Protein 1H7S (pdb70)

B-factor: mean 35.96, std 12.56, range [17.25, 73.21]

Radius of gyration: 27.92 Å; Cα contacts (8 Å, |Δi|>4): 1341; chains: 2; bounding box: 62×60×87 Å

Nearest PDB structures (foldseek):
  1h7s-assembly1_A  TM=1.002E+00  e=4.633E-71  Homo sapiens
  7rci-assembly1_A  TM=9.832E-01  e=1.506E-62  Homo sapiens
  7rcb-assembly1_A  TM=9.818E-01  e=8.546E-61  Homo sapiens
  1h7u-assembly1_A  TM=9.819E-01  e=1.021E-60  Homo sapiens
  1ea6-assembly1_A  TM=9.785E-01  e=6.527E-59  Homo sapiens

InterPro domains:
  IPR002099 DNA mismatch repair protein MutL/Mlh/PMS [TIGR00585] (15-446)
  IPR013507 DNA mismatch repair protein, S5 domain 2-like [PF01119] (265-359)
  IPR013507 DNA mismatch repair protein, S5 domain 2-like [SM01340] (227-364)
  IPR014721 Small ribosomal subunit protein uS5 domain 2-type fold, subgroup [G3DSA:3.30.230.10] (232-364)
  IPR014762 DNA mismatch repair, conserved site [PS00058] (105-111)
  IPR014790 MutL, C-terminal, dimerisation [PF08676] (679-822)
  IPR014790 MutL, C-terminal, dimerisation [SM00853] (678-822)
  IPR020568 Ribosomal protein uS5 domain 2-type superfamily [SSF54211] (209-364)
  IPR036890 Histidine kinase/HSP90-like ATPase superfamily [G3DSA:3.30.565.10] (11-231)
  IPR036890 Histidine kinase/HSP90-like ATPase superfamily [SSF55874] (29-229)
  IPR037198 MutL, C-terminal domain superfamily [SSF118116] (676-853)
  IPR038973 DNA mismatch repair protein MutL/Mlh/Pms-like [PTHR10073] (14-857)
  IPR042120 MutL, C-terminal domain, dimerisation subdomain [G3DSA:3.30.1540.20] (681-853)
  IPR042121 MutL, C-terminal domain, regulatory subdomain [G3DSA:3.30.1370.100] (718-817)

Secondary structure (DSSP, 8-state):
-EEE--HHHHHHHHHHHHHHTT-SEEEEEEEGGGTSEEEEEE-S----GGGSGGGG---TT-SEEESSSSSHHHHHHHHSEEEEEEE-TT-SS-EE---TTS--S--EE----SEEEEEEESTTTTSHHHHHHHHHTHHHHHH--HHHHHHHHH-TT-EEEEEEE-TTS-EEEEEE----SSHHHHHHHHH-HHHHHTEEE----PPPHHHHHHHT--TTTTTS---EEEEEEE--STTTSBSSSTTEEEEETTEEE--HHHHHHHHHHH---TT-B--EEEEEE--GGGEEE--EEETTHHHHHHHHHHHHH----/--HHHHHHHHHHHHHHTT-SEEEEEEEGGGTSEEEEEE-S----GGGTTGGG--HHHHHHHHHSEEEEEEE-TT-SSEEE---TTS-----EEE---SEEEEEEESTTTTSHHHHHHHHHTHHHHHH--HHHHHHHHH-TT-EEEEEEE-TTS-EEEEEE----S-HHHHHHHHH-TTGGGGEEE----PPPHHHHHHTT--TTGGGG---EEEEEEE--STT-SBSSSTTEEEEETTEEE--HHHHHHHHHHH---TT-BPPEEEEEE--GGGB---BSSHHHHHHHHHHHHH----

Solvent-accessible surface area: 28545 Å² total

Structure (mmCIF, N/CA/C/O backbone):
data_1H7S
#
_entry.id   1H7S
#
_cell.length_a   74.157
_cell.length_b   74.851
_cell.length_c   135.340
_cell.angle_alpha   90.00
_cell.angle_beta   90.00
_cell.angle_gamma   90.00
#
_symmetry.space_group_name_H-M   'P 21 21 21'
#
loop_
_entity.id
_entity.type
_entity.pdbx_description
1 polymer 'PMS1 PROTEIN HOMOLOG 2'
2 water water
#
loop_
_atom_site.group_PDB
_atom_site.id
_atom_site.type_symbol
_atom_site.label_atom_id
_atom_site.label_alt_id
_atom_site.label_comp_id
_atom_site.label_asym_id
_atom_site.label_entity_id
_atom_site.label_seq_id
_atom_site.pdbx_PDB_ins_code
_atom_site.Cartn_x
_atom_site.Cartn_y
_atom_site.Cartn_z
_atom_site.occupancy
_atom_site.B_iso_or_equiv
_atom_site.auth_seq_id
_atom_site.auth_comp_id
_atom_site.auth_asym_id
_atom_site.auth_atom_id
_atom_site.pdbx_PDB_model_num
ATOM 1 N N . GLY A 1 29 ? 33.644 63.465 47.148 1.00 52.52 29 GLY A N 1
ATOM 2 C CA . GLY A 1 29 ? 34.761 63.758 48.091 1.00 51.43 29 GLY A CA 1
ATOM 3 C C . GLY A 1 29 ? 34.979 65.235 48.377 1.00 50.90 29 GLY A C 1
ATOM 4 O O . GLY A 1 29 ? 34.041 65.974 48.673 1.00 51.30 29 GLY A O 1
ATOM 5 N N . GLN A 1 30 ? 36.237 65.656 48.280 1.00 49.64 30 GLN A N 1
ATOM 6 C CA . GLN A 1 30 ? 36.662 67.030 48.534 1.00 48.04 30 GLN A CA 1
ATOM 7 C C . GLN A 1 30 ? 36.285 67.998 47.398 1.00 46.16 30 GLN A C 1
ATOM 8 O O . GLN A 1 30 ? 36.823 67.903 46.296 1.00 45.57 30 GLN A O 1
ATOM 14 N N . VAL A 1 31 ? 35.378 68.937 47.671 1.00 43.21 31 VAL A N 1
ATOM 15 C CA . VAL A 1 31 ? 34.937 69.892 46.648 1.00 40.76 31 VAL A CA 1
ATOM 16 C C . VAL A 1 31 ? 35.997 70.905 46.201 1.00 39.36 31 VAL A C 1
ATOM 17 O O . VAL A 1 31 ? 36.622 71.578 47.021 1.00 37.65 31 VAL A O 1
ATOM 21 N N . VAL A 1 32 ? 36.185 71.002 44.887 1.00 38.50 32 VAL A N 1
ATOM 22 C CA . VAL A 1 32 ? 37.143 71.936 44.301 1.00 37.31 32 VAL A CA 1
ATOM 23 C C . VAL A 1 32 ? 36.521 72.628 43.087 1.00 36.49 32 VAL A C 1
ATOM 24 O O . VAL A 1 32 ? 35.457 72.231 42.610 1.00 35.78 32 VAL A O 1
ATOM 28 N N . LEU A 1 33 ? 37.195 73.665 42.599 1.00 35.87 33 LEU A N 1
ATOM 29 C CA . LEU A 1 33 ? 36.731 74.420 41.440 1.00 36.09 33 LEU A CA 1
ATOM 30 C C . LEU A 1 33 ? 37.899 74.658 40.497 1.00 35.58 33 LEU A C 1
ATOM 31 O O . LEU A 1 33 ? 38.150 75.788 40.090 1.00 37.48 33 LEU A O 1
ATOM 36 N N . SER A 1 34 ? 38.614 73.595 40.149 1.00 34.26 34 SER A N 1
ATOM 37 C CA . SER A 1 34 ? 39.761 73.723 39.256 1.00 32.36 34 SER A CA 1
ATOM 38 C C . SER A 1 34 ? 39.424 73.307 37.840 1.00 30.81 34 SER A C 1
ATOM 39 O O . SER A 1 34 ? 38.483 72.545 37.611 1.00 31.54 34 SER A O 1
ATOM 42 N N . LEU A 1 35 ? 40.191 73.824 36.888 1.00 28.72 35 LEU A N 1
ATOM 43 C CA . LEU A 1 35 ? 40.007 73.482 35.488 1.00 27.32 35 LEU A CA 1
ATOM 44 C C . LEU A 1 35 ? 40.320 71.995 35.321 1.00 26.06 35 LEU A C 1
ATOM 45 O O . LEU A 1 35 ? 39.600 71.271 34.634 1.00 24.86 35 LEU A O 1
ATOM 50 N N . SER A 1 36 ? 41.393 71.552 35.971 1.00 26.33 36 SER A N 1
ATOM 51 C CA . SER A 1 36 ? 41.837 70.161 35.890 1.00 26.90 36 SER A CA 1
ATOM 52 C C . SER A 1 36 ? 40.788 69.140 36.324 1.00 26.20 36 SER A C 1
ATOM 53 O O . SER A 1 36 ? 40.563 68.151 35.631 1.00 24.04 36 SER A O 1
ATOM 56 N N . THR A 1 37 ? 40.156 69.370 37.471 1.00 26.04 37 THR A N 1
ATOM 57 C CA . THR A 1 37 ? 39.141 68.436 37.948 1.00 26.99 37 THR A CA 1
ATOM 58 C C . THR A 1 37 ? 37.932 68.436 37.015 1.00 26.41 37 THR A C 1
ATOM 59 O O . THR A 1 37 ? 37.293 67.403 36.817 1.00 26.27 37 THR A O 1
ATOM 63 N N . ALA A 1 38 ? 37.624 69.591 36.430 1.00 25.20 38 ALA A N 1
ATOM 64 C CA . ALA A 1 38 ? 36.497 69.683 35.501 1.00 25.33 38 ALA A CA 1
ATOM 65 C C . ALA A 1 38 ? 36.758 68.817 34.259 1.00 24.99 38 ALA A C 1
ATOM 66 O O . ALA A 1 38 ? 35.898 68.044 33.830 1.00 23.99 38 ALA A O 1
ATOM 68 N N . VAL A 1 39 ? 37.947 68.961 33.684 1.00 23.43 39 VAL A N 1
ATOM 69 C CA . VAL A 1 39 ? 38.329 68.194 32.502 1.00 22.00 39 VAL A CA 1
ATOM 70 C C . VAL A 1 39 ? 38.479 66.717 32.863 1.00 22.06 39 VAL A C 1
ATOM 71 O O . VAL A 1 39 ? 38.078 65.840 32.099 1.00 21.93 39 VAL A O 1
ATOM 75 N N . LYS A 1 40 ? 39.059 66.451 34.029 1.00 23.04 40 LYS A N 1
ATOM 76 C CA . LYS A 1 40 ? 39.255 65.087 34.497 1.00 24.17 40 LYS A CA 1
ATOM 77 C C . LYS A 1 40 ? 37.929 64.332 34.557 1.00 24.24 40 LYS A C 1
ATOM 78 O O . LYS A 1 40 ? 37.835 63.190 34.111 1.00 22.30 40 LYS A O 1
ATOM 84 N N . GLU A 1 41 ? 36.899 64.966 35.109 1.00 24.09 41 GLU A N 1
ATOM 85 C CA . GLU A 1 41 ? 35.607 64.302 35.212 1.00 23.98 41 GLU A CA 1
ATOM 86 C C . GLU A 1 41 ? 34.941 64.069 33.853 1.00 23.18 41 GLU A C 1
ATOM 87 O O . GLU A 1 41 ? 34.266 63.056 33.662 1.00 23.14 41 GLU A O 1
ATOM 93 N N . LEU A 1 42 ? 35.145 64.982 32.906 1.00 21.19 42 LEU A N 1
ATOM 94 C CA . LEU A 1 42 ? 34.575 64.811 31.574 1.00 20.52 42 LEU A CA 1
ATOM 95 C C . LEU A 1 42 ? 35.294 63.663 30.874 1.00 20.49 42 LEU A C 1
ATOM 96 O O . LEU A 1 42 ? 34.672 62.870 30.160 1.00 19.85 42 LEU A O 1
ATOM 101 N N . VAL A 1 43 ? 36.608 63.578 31.075 1.00 20.79 43 VAL A N 1
ATOM 102 C CA . VAL A 1 43 ? 37.380 62.500 30.472 1.00 21.00 43 VAL A CA 1
ATOM 103 C C . VAL A 1 43 ? 36.953 61.168 31.100 1.00 21.11 43 VAL A C 1
ATOM 104 O O . VAL A 1 43 ? 36.808 60.164 30.402 1.00 20.87 43 VAL A O 1
ATOM 108 N N . GLU A 1 44 ? 36.745 61.158 32.415 1.00 19.75 44 GLU A N 1
ATOM 109 C CA . GLU A 1 44 ? 36.319 59.933 33.085 1.00 21.69 44 GLU A CA 1
ATOM 110 C C . GLU A 1 44 ? 34.926 59.498 32.626 1.00 20.56 44 GLU A C 1
ATOM 111 O O . GLU A 1 44 ? 34.642 58.302 32.539 1.00 20.10 44 GLU A O 1
ATOM 117 N N . ASN A 1 45 ? 34.063 60.464 32.326 1.00 20.41 45 ASN A N 1
ATOM 118 C CA . ASN A 1 45 ? 32.726 60.134 31.851 1.00 22.01 45 ASN A CA 1
ATOM 119 C C . ASN A 1 45 ? 32.842 59.462 30.483 1.00 20.80 45 ASN A C 1
ATOM 120 O O . ASN A 1 45 ? 32.109 58.520 30.178 1.00 20.75 45 ASN A O 1
ATOM 125 N N . SER A 1 46 ? 33.765 59.950 29.662 1.00 19.62 46 SER A N 1
ATOM 126 C CA . SER A 1 46 ? 33.965 59.381 28.336 1.00 19.57 46 SER A CA 1
ATOM 127 C C . SER A 1 46 ? 34.532 57.974 28.457 1.00 19.16 46 SER A C 1
ATOM 128 O O . SER A 1 46 ? 34.102 57.064 27.745 1.00 20.59 46 SER A O 1
ATOM 131 N N . LEU A 1 47 ? 35.503 57.798 29.348 1.00 18.74 47 LEU A N 1
ATOM 132 C CA . LEU A 1 47 ? 36.097 56.485 29.560 1.00 20.18 47 LEU A CA 1
ATOM 133 C C . LEU A 1 47 ? 35.020 55.513 30.049 1.00 20.78 47 LEU A C 1
ATOM 134 O O . LEU A 1 47 ? 34.921 54.389 29.546 1.00 20.47 47 LEU A O 1
ATOM 139 N N . ASP A 1 48 ? 34.205 55.948 31.013 1.00 20.92 48 ASP A N 1
ATOM 140 C CA . ASP A 1 48 ? 33.145 55.087 31.531 1.00 21.99 48 ASP A CA 1
ATOM 141 C C . ASP A 1 48 ? 32.104 54.750 30.472 1.00 22.00 48 ASP A C 1
ATOM 142 O O . ASP A 1 48 ? 31.412 53.735 30.576 1.00 21.14 48 ASP A O 1
ATOM 147 N N . ALA A 1 49 ? 31.994 55.596 29.451 1.00 20.29 49 ALA A N 1
ATOM 148 C CA . ALA A 1 49 ? 31.041 55.359 28.376 1.00 19.99 49 ALA A CA 1
ATOM 149 C C . ALA A 1 49 ? 31.610 54.352 27.369 1.00 20.16 49 ALA A C 1
ATOM 150 O O . ALA A 1 49 ? 30.960 54.004 26.384 1.00 18.69 49 ALA A O 1
ATOM 152 N N . GLY A 1 50 ? 32.829 53.887 27.629 1.00 21.26 50 GLY A N 1
ATOM 153 C CA . GLY A 1 50 ? 33.449 52.902 26.755 1.00 20.71 50 GLY A CA 1
ATOM 154 C C . GLY A 1 50 ? 33.986 53.476 25.455 1.00 20.99 50 GLY A C 1
ATOM 155 O O . GLY A 1 50 ? 34.030 52.808 24.426 1.00 18.42 50 GLY A O 1
ATOM 156 N N . ALA A 1 51 ? 34.404 54.736 25.504 1.00 20.46 51 ALA A N 1
ATOM 157 C CA . ALA A 1 51 ? 34.940 55.387 24.312 1.00 20.24 51 ALA A CA 1
ATOM 158 C C . ALA A 1 51 ? 36.315 54.903 23.907 1.00 20.05 51 ALA A C 1
ATOM 159 O O . ALA A 1 51 ? 37.172 54.665 24.758 1.00 22.04 51 ALA A O 1
ATOM 161 N N . THR A 1 52 ? 36.520 54.762 22.596 1.00 20.53 52 THR A N 1
ATOM 162 C CA . THR A 1 52 ? 37.831 54.357 22.082 1.00 20.81 52 THR A CA 1
ATOM 163 C C . THR A 1 52 ? 38.510 55.625 21.496 1.00 20.49 52 THR A C 1
ATOM 164 O O . THR A 1 52 ? 39.711 55.622 21.187 1.00 17.62 52 THR A O 1
ATOM 168 N N . ASN A 1 53 ? 37.757 56.729 21.361 1.00 19.99 53 ASN A N 1
ATOM 169 C CA . ASN A 1 53 ? 38.292 58.025 20.882 1.00 21.00 53 ASN A CA 1
ATOM 170 C C . ASN A 1 53 ? 37.774 59.120 21.801 1.00 20.82 53 ASN A C 1
ATOM 171 O O . ASN A 1 53 ? 36.570 59.219 22.040 1.00 21.66 53 ASN A O 1
ATOM 176 N N . ILE A 1 54 ? 38.688 59.929 22.317 1.00 20.05 54 ILE A N 1
ATOM 177 C CA . ILE A 1 54 ? 38.330 61.040 23.178 1.00 19.54 54 ILE A CA 1
ATOM 178 C C . ILE A 1 54 ? 39.105 62.244 22.657 1.00 19.35 54 ILE A C 1
ATOM 179 O O . ILE A 1 54 ? 40.332 62.300 22.756 1.00 18.63 54 ILE A O 1
ATOM 184 N N . ASP A 1 55 ? 38.388 63.197 22.076 1.00 19.50 55 ASP A N 1
ATOM 185 C CA . ASP A 1 55 ? 39.027 64.389 21.539 1.00 20.59 55 ASP A CA 1
ATOM 186 C C . ASP A 1 55 ? 38.617 65.637 22.308 1.00 21.24 55 ASP A C 1
ATOM 187 O O . ASP A 1 55 ? 37.431 65.941 22.432 1.00 21.23 55 ASP A O 1
ATOM 192 N N . LEU A 1 56 ? 39.608 66.354 22.819 1.00 21.20 56 LEU A N 1
ATOM 193 C CA . LEU A 1 56 ? 39.352 67.570 23.570 1.00 23.06 56 LEU A CA 1
ATOM 194 C C . LEU A 1 56 ? 39.774 68.800 22.787 1.00 22.94 56 LEU A C 1
ATOM 195 O O . LEU A 1 56 ? 40.885 68.864 22.255 1.00 22.73 56 LEU A O 1
ATOM 200 N N . LYS A 1 57 ? 38.868 69.768 22.707 1.00 23.53 57 LYS A N 1
ATOM 201 C CA . LYS A 1 57 ? 39.143 71.020 22.023 1.00 22.44 57 LYS A CA 1
ATOM 202 C C . LYS A 1 57 ? 38.984 72.155 23.025 1.00 22.71 57 LYS A C 1
ATOM 203 O O . LYS A 1 57 ? 37.907 72.330 23.592 1.00 20.90 57 LYS A O 1
ATOM 209 N N . LEU A 1 58 ? 40.070 72.895 23.251 1.00 21.66 58 LEU A N 1
ATOM 210 C CA . LEU A 1 58 ? 40.076 74.027 24.179 1.00 23.11 58 LEU A CA 1
ATOM 211 C C . LEU A 1 58 ? 40.332 75.332 23.424 1.00 22.96 58 LEU A C 1
ATOM 212 O O . LEU A 1 58 ? 41.000 75.339 22.389 1.00 23.40 58 LEU A O 1
ATOM 217 N N . LYS A 1 59 ? 39.768 76.417 23.951 1.00 23.80 59 LYS A N 1
ATOM 218 C CA . LYS A 1 59 ? 39.927 77.758 23.388 1.00 23.46 59 LYS A CA 1
ATOM 219 C C . LYS A 1 59 ? 40.294 78.668 24.534 1.00 23.32 59 LYS A C 1
ATOM 220 O O . LYS A 1 59 ? 39.718 78.589 25.630 1.00 21.01 59 LYS A O 1
ATOM 226 N N . ASP A 1 60 ? 41.260 79.531 24.265 1.00 25.00 60 ASP A N 1
ATOM 227 C CA . ASP A 1 60 ? 41.754 80.439 25.274 1.00 26.83 60 ASP A CA 1
ATOM 228 C C . ASP A 1 60 ? 42.061 79.576 26.535 1.00 27.42 60 ASP A C 1
ATOM 229 O O . ASP A 1 60 ? 41.535 79.926 27.612 1.00 26.00 60 ASP A O 1
ATOM 234 N N . TYR A 1 61 ? 42.860 78.488 26.455 1.00 27.68 61 TYR A N 1
ATOM 235 C CA . TYR A 1 61 ? 43.146 77.672 27.674 1.00 26.27 61 TYR A CA 1
ATOM 236 C C . TYR A 1 61 ? 41.985 77.036 28.457 1.00 26.47 61 TYR A C 1
ATOM 237 O O . TYR A 1 61 ? 42.173 76.549 29.589 1.00 24.51 61 TYR A O 1
ATOM 246 N N . GLY A 1 62 ? 40.808 77.031 27.844 1.00 25.19 62 GLY A N 1
ATOM 247 C CA . GLY A 1 62 ? 39.642 76.453 28.479 1.00 23.01 62 GLY A CA 1
ATOM 248 C C . GLY A 1 62 ? 38.742 77.525 29.065 1.00 22.33 62 GLY A C 1
ATOM 249 O O . GLY A 1 62 ? 37.637 77.249 29.537 1.00 22.38 62 GLY A O 1
ATOM 250 N N . VAL A 1 63 ? 39.233 78.757 29.034 1.00 20.88 63 VAL A N 1
ATOM 251 C CA . VAL A 1 63 ? 38.485 79.895 29.549 1.00 20.44 63 VAL A CA 1
ATOM 252 C C . VAL A 1 63 ? 37.267 80.144 28.666 1.00 19.58 63 VAL A C 1
ATOM 253 O O . VAL A 1 63 ? 36.189 80.451 29.154 1.00 20.42 63 VAL A O 1
ATOM 257 N N . ASP A 1 64 ? 37.438 80.009 27.358 1.00 18.78 64 ASP A N 1
ATOM 258 C CA . ASP A 1 64 ? 36.338 80.240 26.427 1.00 20.25 64 ASP A CA 1
ATOM 259 C C . ASP A 1 64 ? 35.531 78.975 26.160 1.00 20.68 64 ASP A C 1
ATOM 260 O O . ASP A 1 64 ? 34.292 78.988 26.179 1.00 19.42 64 ASP A O 1
ATOM 265 N N . LEU A 1 65 ? 36.237 77.879 25.914 1.00 19.64 65 LEU A N 1
ATOM 266 C CA . LEU A 1 65 ? 35.565 76.630 25.611 1.00 20.51 65 LEU A CA 1
ATOM 267 C C . LEU A 1 65 ? 36.350 75.390 25.992 1.00 19.45 65 LEU A C 1
ATOM 268 O O . LEU A 1 65 ? 37.574 75.344 25.857 1.00 17.31 65 LEU A O 1
ATOM 273 N N . ILE A 1 66 ? 35.614 74.397 26.480 1.00 20.15 66 ILE A N 1
ATOM 274 C CA . ILE A 1 66 ? 36.154 73.094 26.826 1.00 20.83 66 ILE A CA 1
ATOM 275 C C . ILE A 1 66 ? 35.175 72.141 26.152 1.00 22.60 66 ILE A C 1
ATOM 276 O O . ILE A 1 66 ? 33.997 72.074 26.524 1.00 21.26 66 ILE A O 1
ATOM 281 N N . GLU A 1 67 ? 35.645 71.434 25.134 1.00 22.06 67 GLU A N 1
ATOM 282 C CA . GLU A 1 67 ? 34.779 70.508 24.426 1.00 22.76 67 GLU A CA 1
ATOM 283 C C . GLU A 1 67 ? 35.397 69.125 24.428 1.00 22.18 67 GLU A C 1
ATOM 284 O O . GLU A 1 67 ? 36.564 68.950 24.078 1.00 22.08 67 GLU A O 1
ATOM 290 N N . VAL A 1 68 ? 34.610 68.148 24.858 1.00 21.45 68 VAL A N 1
ATOM 291 C CA . VAL A 1 68 ? 35.072 66.770 24.907 1.00 20.36 68 VAL A CA 1
ATOM 292 C C . VAL A 1 68 ? 34.152 65.948 24.018 1.00 20.99 68 VAL A C 1
ATOM 293 O O . VAL A 1 68 ? 32.945 65.861 24.255 1.00 20.56 68 VAL A O 1
ATOM 297 N N . SER A 1 69 ? 34.732 65.360 22.979 1.00 20.39 69 SER A N 1
ATOM 298 C CA . SER A 1 69 ? 33.964 64.559 22.031 1.00 22.12 69 SER A CA 1
ATOM 299 C C . SER A 1 69 ? 34.355 63.082 22.170 1.00 22.21 69 SER A C 1
ATOM 300 O O . SER A 1 69 ? 35.527 62.772 22.189 1.00 21.67 69 SER A O 1
ATOM 303 N N . ASP A 1 70 ? 33.395 62.174 22.266 1.00 21.51 70 ASP A N 1
ATOM 304 C CA . ASP A 1 70 ? 33.803 60.780 22.348 1.00 20.22 70 ASP A CA 1
ATOM 305 C C . ASP A 1 70 ? 32.904 59.895 21.529 1.00 20.69 70 ASP A C 1
ATOM 306 O O . ASP A 1 70 ? 31.844 60.320 21.076 1.00 19.56 70 ASP A O 1
ATOM 311 N N . ASN A 1 71 ? 33.341 58.658 21.304 1.00 20.06 71 ASN A N 1
ATOM 312 C CA . ASN A 1 71 ? 32.540 57.706 20.532 1.00 20.65 71 ASN A CA 1
ATOM 313 C C . ASN A 1 71 ? 32.041 56.604 21.469 1.00 21.57 71 ASN A C 1
ATOM 314 O O . ASN A 1 71 ? 31.951 55.437 21.089 1.00 20.00 71 ASN A O 1
ATOM 319 N N . GLY A 1 72 ? 31.723 56.997 22.701 1.00 21.64 72 GLY A N 1
ATOM 320 C CA . GLY A 1 72 ? 31.224 56.062 23.694 1.00 20.99 72 GLY A CA 1
ATOM 321 C C . GLY A 1 72 ? 29.798 55.617 23.404 1.00 22.53 72 GLY A C 1
ATOM 322 O O . GLY A 1 72 ? 29.292 55.825 22.300 1.00 20.81 72 GLY A O 1
ATOM 323 N N . CYS A 1 73 ? 29.147 55.017 24.400 1.00 22.30 73 CYS A N 1
ATOM 324 C CA . CYS A 1 73 ? 27.782 54.506 24.245 1.00 23.79 73 CYS A CA 1
ATOM 325 C C . CYS A 1 73 ? 26.691 55.553 24.023 1.00 23.81 73 CYS A C 1
ATOM 326 O O . CYS A 1 73 ? 25.600 55.223 23.559 1.00 23.10 73 CYS A O 1
ATOM 329 N N . GLY A 1 74 ? 26.969 56.812 24.350 1.00 24.11 74 GLY A N 1
ATOM 330 C CA . GLY A 1 74 ? 25.956 57.839 24.170 1.00 25.68 74 GLY A CA 1
ATOM 331 C C . GLY A 1 74 ? 24.920 57.775 25.278 1.00 27.91 74 GLY A C 1
ATOM 332 O O . GLY A 1 74 ? 24.985 56.908 26.150 1.00 27.42 74 GLY A O 1
ATOM 333 N N . VAL A 1 75 ? 23.952 58.682 25.241 1.00 30.60 75 VAL A N 1
ATOM 334 C CA . VAL A 1 75 ? 22.911 58.738 26.260 1.00 32.56 75 VAL A CA 1
ATOM 335 C C . VAL A 1 75 ? 21.530 58.392 25.716 1.00 34.29 75 VAL A C 1
ATOM 336 O O . VAL A 1 75 ? 21.094 58.933 24.701 1.00 34.21 75 VAL A O 1
ATOM 340 N N . GLU A 1 76 ? 20.845 57.482 26.401 1.00 36.47 76 GLU A N 1
ATOM 341 C CA . GLU A 1 76 ? 19.501 57.076 26.001 1.00 38.83 76 GLU A CA 1
ATOM 342 C C . GLU A 1 76 ? 18.553 58.237 26.277 1.00 39.28 76 GLU A C 1
ATOM 343 O O . GLU A 1 76 ? 18.696 58.937 27.282 1.00 38.23 76 GLU A O 1
ATOM 349 N N . GLU A 1 77 ? 17.591 58.444 25.386 1.00 40.44 77 GLU A N 1
ATOM 350 C CA . GLU A 1 77 ? 16.639 59.543 25.526 1.00 43.37 77 GLU A CA 1
ATOM 351 C C . GLU A 1 77 ? 15.885 59.577 26.856 1.00 43.53 77 GLU A C 1
ATOM 352 O O . GLU A 1 77 ? 15.612 60.651 27.395 1.00 42.83 77 GLU A O 1
ATOM 358 N N . GLU A 1 78 ? 15.550 58.403 27.378 1.00 43.98 78 GLU A N 1
ATOM 359 C CA . GLU A 1 78 ? 14.828 58.309 28.639 1.00 45.78 78 GLU A CA 1
ATOM 360 C C . GLU A 1 78 ? 15.612 58.939 29.784 1.00 44.49 78 GLU A C 1
ATOM 361 O O . GLU A 1 78 ? 15.041 59.276 30.820 1.00 44.16 78 GLU A O 1
ATOM 367 N N . ASN A 1 79 ? 16.917 59.108 29.588 1.00 43.18 79 ASN A N 1
ATOM 368 C CA . ASN A 1 79 ? 17.778 59.678 30.619 1.00 42.89 79 ASN A CA 1
ATOM 369 C C . ASN A 1 79 ? 18.286 61.087 30.325 1.00 42.97 79 ASN A C 1
ATOM 370 O O . ASN A 1 79 ? 19.194 61.568 31.002 1.00 42.65 79 ASN A O 1
ATOM 375 N N . PHE A 1 80 ? 17.716 61.747 29.322 1.00 42.77 80 PHE A N 1
ATOM 376 C CA . PHE A 1 80 ? 18.152 63.097 28.979 1.00 44.05 80 PHE A CA 1
ATOM 377 C C . PHE A 1 80 ? 18.023 64.064 30.142 1.00 45.48 80 PHE A C 1
ATOM 378 O O . PHE A 1 80 ? 19.014 64.642 30.590 1.00 45.64 80 PHE A O 1
ATOM 386 N N . GLU A 1 81 ? 16.803 64.239 30.635 1.00 47.25 81 GLU A N 1
ATOM 387 C CA . GLU A 1 81 ? 16.575 65.147 31.748 1.00 49.16 81 GLU A CA 1
ATOM 388 C C . GLU A 1 81 ? 17.406 64.733 32.959 1.00 49.39 81 GLU A C 1
ATOM 389 O O . GLU A 1 81 ? 17.830 65.573 33.753 1.00 49.20 81 GLU A O 1
ATOM 395 N N . GLY A 1 82 ? 17.652 63.432 33.079 1.00 49.46 82 GLY A N 1
ATOM 396 C CA . GLY A 1 82 ? 18.424 62.923 34.196 1.00 49.61 82 GLY A CA 1
ATOM 397 C C . GLY A 1 82 ? 19.911 63.208 34.124 1.00 49.74 82 GLY A C 1
ATOM 398 O O . GLY A 1 82 ? 20.637 62.967 35.087 1.00 49.09 82 GLY A O 1
ATOM 399 N N . LEU A 1 83 ? 20.373 63.722 32.989 1.00 50.54 83 LEU A N 1
ATOM 400 C CA . LEU A 1 83 ? 21.791 64.029 32.824 1.00 51.66 83 LEU A CA 1
ATOM 401 C C . LEU A 1 83 ? 22.308 65.010 33.875 1.00 52.30 83 LEU A C 1
ATOM 402 O O . LEU A 1 83 ? 23.487 64.985 34.228 1.00 52.17 83 LEU A O 1
ATOM 407 N N . THR A 1 84 ? 21.423 65.862 34.382 1.00 53.64 84 THR A N 1
ATOM 408 C CA . THR A 1 84 ? 21.807 66.849 35.385 1.00 55.31 84 THR A CA 1
ATOM 409 C C . THR A 1 84 ? 21.087 66.655 36.718 1.00 56.47 84 THR A C 1
ATOM 410 O O . THR A 1 84 ? 20.669 67.625 37.354 1.00 57.02 84 THR A O 1
ATOM 414 N N . LEU A 1 85 ? 20.950 65.40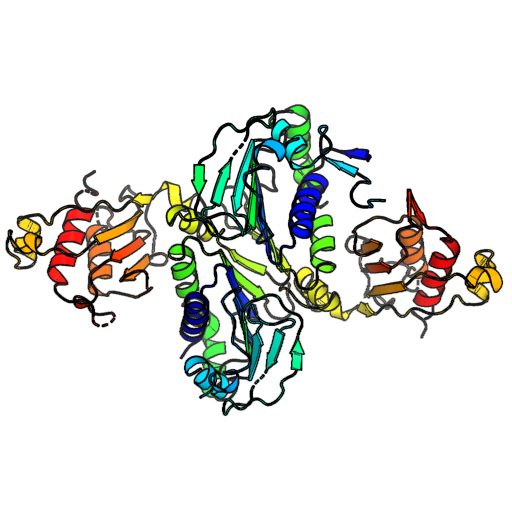0 37.137 1.00 57.58 85 LEU A N 1
ATOM 415 C CA . LEU A 1 85 ? 20.291 65.073 38.399 1.00 58.37 85 LEU A CA 1
ATOM 416 C C . LEU A 1 85 ? 21.172 64.175 39.261 1.00 58.77 85 LEU A C 1
ATOM 417 O O . LEU A 1 85 ? 21.718 63.180 38.783 1.00 59.12 85 LEU A O 1
ATOM 422 N N . ALA A 1 96 ? 34.452 51.860 46.302 1.00 59.48 96 ALA A N 1
ATOM 423 C CA . ALA A 1 96 ? 35.442 52.748 46.899 1.00 59.97 96 ALA A CA 1
ATOM 424 C C . ALA A 1 96 ? 36.225 53.506 45.803 1.00 60.33 96 ALA A C 1
ATOM 425 O O . ALA A 1 96 ? 37.344 53.113 45.472 1.00 60.78 96 ALA A O 1
ATOM 427 N N . ASP A 1 97 ? 35.636 54.583 45.256 1.00 60.45 97 ASP A N 1
ATOM 428 C CA . ASP A 1 97 ? 36.229 55.415 44.172 1.00 60.34 97 ASP A CA 1
ATOM 429 C C . ASP A 1 97 ? 37.421 56.290 44.442 1.00 60.27 97 ASP A C 1
ATOM 430 O O . ASP A 1 97 ? 37.320 57.254 45.199 1.00 60.23 97 ASP A O 1
ATOM 435 N N . LEU A 1 98 ? 38.488 56.045 43.696 1.00 59.90 98 LEU A N 1
ATOM 436 C CA . LEU A 1 98 ? 39.659 56.887 43.812 1.00 59.68 98 LEU A CA 1
ATOM 437 C C . LEU A 1 98 ? 39.460 58.099 42.873 1.00 60.36 98 LEU A C 1
ATOM 438 O O . LEU A 1 98 ? 40.319 58.974 42.766 1.00 60.03 98 LEU A O 1
ATOM 443 N N . THR A 1 99 ? 38.285 58.124 42.238 1.00 60.94 99 THR A N 1
ATOM 444 C CA . THR A 1 99 ? 37.835 59.140 41.275 1.00 61.73 99 THR A CA 1
ATOM 445 C C . THR A 1 99 ? 36.960 60.179 41.964 1.00 61.75 99 THR A C 1
ATOM 446 O O . THR A 1 99 ? 36.519 61.164 41.356 1.00 62.22 99 THR A O 1
ATOM 450 N N . GLN A 1 100 ? 36.688 59.913 43.233 1.00 61.49 100 GLN A N 1
ATOM 451 C CA . GLN A 1 100 ? 35.834 60.759 44.032 1.00 61.06 100 GLN A CA 1
ATOM 452 C C . GLN A 1 100 ? 36.568 61.421 45.182 1.00 59.98 100 GLN A C 1
ATOM 453 O O . GLN A 1 100 ? 35.940 62.008 46.058 1.00 60.79 100 GLN A O 1
ATOM 459 N N . VAL A 1 101 ? 37.896 61.322 45.175 1.00 58.15 101 VAL A N 1
ATOM 460 C CA . VAL A 1 101 ? 38.714 61.948 46.207 1.00 56.11 101 VAL A CA 1
ATOM 461 C C . VAL A 1 101 ? 38.386 63.444 46.190 1.00 55.02 101 VAL A C 1
ATOM 462 O O . VAL A 1 101 ? 38.204 64.069 47.236 1.00 54.58 101 VAL A O 1
ATOM 466 N N . GLU A 1 102 ? 38.324 64.004 44.986 1.00 53.30 102 GLU A N 1
ATOM 467 C CA . GLU A 1 102 ? 37.970 65.404 44.790 1.00 51.70 102 GLU A CA 1
ATOM 468 C C . GLU A 1 102 ? 36.714 65.398 43.927 1.00 49.72 102 GLU A C 1
ATOM 469 O O . GLU A 1 102 ? 36.525 64.504 43.104 1.00 49.94 102 GLU A O 1
ATOM 475 N N . THR A 1 103 ? 35.853 66.388 44.123 1.00 47.47 103 THR A N 1
ATOM 476 C CA . THR A 1 103 ? 34.621 66.490 43.356 1.00 45.13 103 THR A CA 1
ATOM 477 C C . THR A 1 103 ? 34.459 67.918 42.846 1.00 43.50 103 THR A C 1
ATOM 478 O O . THR A 1 103 ? 34.561 68.876 43.615 1.00 43.58 103 THR A O 1
ATOM 482 N N . PHE A 1 104 ? 34.214 68.059 41.547 1.00 40.81 104 PHE A N 1
ATOM 483 C CA . PHE A 1 104 ? 34.052 69.379 40.960 1.00 39.17 104 PHE A CA 1
ATOM 484 C C . PHE A 1 104 ? 32.676 69.980 41.225 1.00 38.93 104 PHE A C 1
ATOM 485 O O . PHE A 1 104 ? 31.662 69.283 41.173 1.00 38.92 104 PHE A O 1
ATOM 493 N N . GLY A 1 105 ? 32.652 71.280 41.505 1.00 38.24 105 GLY A N 1
ATOM 494 C CA . GLY A 1 105 ? 31.393 71.964 41.733 1.00 38.85 105 GLY A CA 1
ATOM 495 C C . GLY A 1 105 ? 30.649 71.589 42.999 1.00 39.13 105 GLY A C 1
ATOM 496 O O . GLY A 1 105 ? 31.176 70.885 43.863 1.00 38.16 105 GLY A O 1
ATOM 497 N N . PHE A 1 106 ? 29.405 72.050 43.093 1.00 39.57 106 PHE A N 1
ATOM 498 C CA . PHE A 1 106 ? 28.587 71.801 44.273 1.00 40.90 106 PHE A CA 1
ATOM 499 C C . PHE A 1 106 ? 27.326 70.976 44.028 1.00 41.40 106 PHE A C 1
ATOM 500 O O . PHE A 1 106 ? 26.418 70.981 44.865 1.00 41.38 106 PHE A O 1
ATOM 508 N N . ARG A 1 107 ? 27.256 70.278 42.898 1.00 41.70 107 ARG A N 1
ATOM 509 C CA . ARG A 1 107 ? 26.071 69.477 42.605 1.00 43.19 107 ARG A CA 1
ATOM 510 C C . ARG A 1 107 ? 26.306 67.966 42.525 1.00 44.01 107 ARG A C 1
ATOM 511 O O . ARG A 1 107 ? 25.514 67.230 41.929 1.00 44.55 107 ARG A O 1
ATOM 519 N N . GLY A 1 108 ? 27.405 67.542 43.148 1.00 45.73 108 GLY A N 1
ATOM 520 C CA . GLY A 1 108 ? 27.805 66.141 43.217 1.00 46.68 108 GLY A CA 1
ATOM 521 C C . GLY A 1 108 ? 28.286 65.379 42.002 1.00 47.83 108 GLY A C 1
ATOM 522 O O . GLY A 1 108 ? 28.975 64.362 42.142 1.00 49.22 108 GLY A O 1
ATOM 523 N N . GLU A 1 109 ? 27.917 65.875 40.829 1.00 47.18 109 GLU A N 1
ATOM 524 C CA . GLU A 1 109 ? 28.281 65.255 39.566 1.00 46.61 109 GLU A CA 1
ATOM 525 C C . GLU A 1 109 ? 28.730 66.277 38.524 1.00 44.22 109 GLU A C 1
ATOM 526 O O . GLU A 1 109 ? 28.265 67.420 38.516 1.00 43.86 109 GLU A O 1
ATOM 532 N N . ALA A 1 110 ? 29.612 65.829 37.637 1.00 41.45 110 ALA A N 1
ATOM 533 C CA . ALA A 1 110 ? 30.176 66.647 36.574 1.00 38.79 110 ALA A CA 1
ATOM 534 C C . ALA A 1 110 ? 29.211 67.558 35.841 1.00 37.03 110 ALA A C 1
ATOM 535 O O . ALA A 1 110 ? 29.269 68.780 35.984 1.00 36.50 110 ALA A O 1
ATOM 537 N N . LEU A 1 111 ? 28.333 66.957 35.050 1.00 34.39 111 LEU A N 1
ATOM 538 C CA . LEU A 1 111 ? 27.391 67.725 34.256 1.00 32.98 111 LEU A CA 1
ATOM 539 C C . LEU A 1 111 ? 26.491 68.662 35.057 1.00 31.73 111 LEU A C 1
ATOM 540 O O . LEU A 1 111 ? 26.273 69.805 34.651 1.00 30.30 111 LEU A O 1
ATOM 545 N N . SER A 1 112 ? 25.976 68.196 36.191 1.00 31.55 112 SER A N 1
ATOM 546 C CA . SER A 1 112 ? 25.111 69.044 37.008 1.00 31.47 112 SER A CA 1
ATOM 547 C C . SER A 1 112 ? 25.891 70.230 37.594 1.00 30.00 112 SER A C 1
ATOM 548 O O . SER A 1 112 ? 25.422 71.367 37.554 1.00 28.55 112 SER A O 1
ATOM 551 N N . SER A 1 113 ? 27.085 69.969 38.127 1.00 28.35 113 SER A N 1
ATOM 552 C CA . SER A 1 113 ? 27.910 71.037 38.692 1.00 26.83 113 SER A CA 1
ATOM 553 C C . SER A 1 113 ? 28.297 72.027 37.593 1.00 25.94 113 SER A C 1
ATOM 554 O O . SER A 1 113 ? 28.323 73.239 37.808 1.00 24.74 113 SER A O 1
ATOM 557 N N . LEU A 1 114 ? 28.595 71.499 36.410 1.00 22.76 114 LEU A N 1
ATOM 558 C CA . LEU A 1 114 ? 28.991 72.331 35.280 1.00 22.85 114 LEU A CA 1
ATOM 559 C C . LEU A 1 114 ? 27.899 73.271 34.756 1.00 21.84 114 LEU A C 1
ATOM 560 O O . LEU A 1 114 ? 28.190 74.402 34.384 1.00 20.29 114 LEU A O 1
ATOM 565 N N . CYS A 1 115 ? 26.650 72.815 34.715 1.00 22.85 115 CYS A N 1
ATOM 566 C CA . CYS A 1 115 ? 25.566 73.674 34.225 1.00 25.21 115 CYS A CA 1
ATOM 567 C C . CYS A 1 115 ? 25.414 74.947 35.060 1.00 25.61 115 CYS A C 1
ATOM 568 O O . CYS A 1 115 ? 25.095 76.016 34.535 1.00 26.45 115 CYS A O 1
ATOM 571 N N . ALA A 1 116 ? 25.640 74.827 36.362 1.00 26.25 116 ALA A N 1
ATOM 572 C CA . ALA A 1 116 ? 25.521 75.967 37.268 1.00 27.21 116 ALA A CA 1
ATOM 573 C C . ALA A 1 116 ? 26.634 76.990 37.066 1.00 27.76 116 ALA A C 1
ATOM 574 O O . ALA A 1 116 ? 26.438 78.181 37.295 1.00 28.76 116 ALA A O 1
ATOM 576 N N . LEU A 1 117 ? 27.794 76.521 36.615 1.00 26.39 117 LEU A N 1
ATOM 577 C CA . LEU A 1 117 ? 28.956 77.382 36.428 1.00 25.26 117 LEU A CA 1
ATOM 578 C C . LEU A 1 117 ? 29.291 77.761 34.992 1.00 25.17 117 LEU A C 1
ATOM 579 O O . LEU A 1 117 ? 30.230 78.523 34.762 1.00 24.87 117 LEU A O 1
ATOM 584 N N . SER A 1 118 ? 28.537 77.242 34.027 1.00 23.15 118 SER A N 1
ATOM 585 C CA . SER A 1 118 ? 28.812 77.529 32.625 1.00 22.66 118 SER A CA 1
ATOM 586 C C . SER A 1 118 ? 27.607 77.243 31.748 1.00 21.55 118 SER A C 1
ATOM 587 O O . SER A 1 118 ? 26.534 76.886 32.233 1.00 23.38 118 SER A O 1
ATOM 590 N N . ASP A 1 119 ? 27.792 77.393 30.443 1.00 21.75 119 ASP A N 1
ATOM 591 C CA . ASP A 1 119 ? 26.721 77.098 29.503 1.00 21.83 119 ASP A CA 1
ATOM 592 C C . ASP A 1 119 ? 27.079 75.739 28.916 1.00 22.10 119 ASP A C 1
ATOM 593 O O . ASP A 1 119 ? 28.096 75.603 28.236 1.00 22.41 119 ASP A O 1
ATOM 598 N N . VAL A 1 120 ? 26.252 74.736 29.194 1.00 21.85 120 VAL A N 1
ATOM 599 C CA . VAL A 1 120 ? 26.512 73.394 28.708 1.00 21.66 120 VAL A CA 1
ATOM 600 C C . VAL A 1 120 ? 25.629 72.962 27.547 1.00 23.06 120 VAL A C 1
ATOM 601 O O . VAL A 1 120 ? 24.394 73.035 27.615 1.00 22.95 120 VAL A O 1
ATOM 605 N N . THR A 1 121 ? 26.284 72.516 26.480 1.00 22.22 121 THR A N 1
ATOM 606 C CA . THR A 1 121 ? 25.603 72.018 25.296 1.00 23.13 121 THR A CA 1
ATOM 607 C C . THR A 1 121 ? 26.077 70.577 25.151 1.00 23.57 121 THR A C 1
ATOM 608 O O . THR A 1 121 ? 27.259 70.289 25.351 1.00 23.00 121 THR A O 1
ATOM 612 N N . ILE A 1 122 ? 25.156 69.679 24.821 1.00 22.68 122 ILE A N 1
ATOM 613 C CA . ILE A 1 122 ? 25.479 68.271 24.662 1.00 23.05 122 ILE A CA 1
ATOM 614 C C . ILE A 1 122 ? 24.775 67.656 23.457 1.00 23.34 122 ILE A C 1
ATOM 615 O O . ILE A 1 122 ? 23.558 67.800 23.299 1.00 24.61 122 ILE A O 1
ATOM 620 N N . SER A 1 123 ? 25.536 66.994 22.593 1.00 22.78 123 SER A N 1
ATOM 621 C CA . SER A 1 123 ? 24.935 66.296 21.460 1.00 22.43 123 SER A CA 1
ATOM 622 C C . SER A 1 123 ? 25.257 64.845 21.789 1.00 22.80 123 SER A C 1
ATOM 623 O O . SER A 1 123 ? 26.333 64.544 22.321 1.00 22.64 123 SER A O 1
ATOM 626 N N . THR A 1 124 ? 24.323 63.945 21.517 1.00 23.41 124 THR A N 1
ATOM 627 C CA . THR A 1 124 ? 24.548 62.554 21.855 1.00 23.85 124 THR A CA 1
ATOM 628 C C . THR A 1 124 ? 23.648 61.627 21.056 1.00 25.03 124 THR A C 1
ATOM 629 O O . THR A 1 124 ? 22.586 62.028 20.575 1.00 23.77 124 THR A O 1
ATOM 633 N N . CYS A 1 125 ? 24.093 60.387 20.909 1.00 24.85 125 CYS A N 1
ATOM 634 C CA . CYS A 1 125 ? 23.326 59.382 20.202 1.00 26.36 125 CYS A CA 1
ATOM 635 C C . CYS A 1 125 ? 23.691 58.020 20.770 1.00 27.23 125 CYS A C 1
ATOM 636 O O . CYS A 1 125 ? 24.863 57.633 20.789 1.00 25.10 125 CYS A O 1
ATOM 639 N N . HIS A 1 126 ? 22.676 57.312 21.252 1.00 29.43 126 HIS A N 1
ATOM 640 C CA . HIS A 1 126 ? 22.841 55.979 21.823 1.00 32.47 126 HIS A CA 1
ATOM 641 C C . HIS A 1 126 ? 22.618 54.993 20.681 1.00 34.51 126 HIS A C 1
ATOM 642 O O . HIS A 1 126 ? 21.970 55.330 19.693 1.00 35.27 126 HIS A O 1
ATOM 649 N N . ALA A 1 127 ? 23.160 53.787 20.801 1.00 36.69 127 ALA A N 1
ATOM 650 C CA . ALA A 1 127 ? 22.996 52.791 19.744 1.00 39.62 127 ALA A CA 1
ATOM 651 C C . ALA A 1 127 ? 21.518 52.538 19.434 1.00 41.48 127 ALA A C 1
ATOM 652 O O . ALA A 1 127 ? 21.135 52.376 18.275 1.00 42.43 127 ALA A O 1
ATOM 654 N N . SER A 1 128 ? 20.692 52.519 20.475 1.00 43.13 128 SER A N 1
ATOM 655 C CA . SER A 1 128 ? 19.259 52.272 20.328 1.00 45.26 128 SER A CA 1
ATOM 656 C C . SER A 1 128 ? 18.492 53.409 19.651 1.00 46.43 128 SER A C 1
ATOM 657 O O . SER A 1 128 ? 17.358 53.221 19.202 1.00 46.30 128 SER A O 1
ATOM 660 N N . ALA A 1 129 ? 19.106 54.585 19.578 1.00 46.51 129 ALA A N 1
ATOM 661 C CA . ALA A 1 129 ? 18.453 55.736 18.968 1.00 46.82 129 ALA A CA 1
ATOM 662 C C . ALA A 1 129 ? 18.483 55.706 17.446 1.00 46.55 129 ALA A C 1
ATOM 663 O O . ALA A 1 129 ? 19.431 55.214 16.841 1.00 46.56 129 ALA A O 1
ATOM 665 N N . LYS A 1 130 ? 17.431 56.243 16.835 1.00 47.08 130 LYS A N 1
ATOM 666 C CA . LYS A 1 130 ? 17.333 56.311 15.384 1.00 46.91 130 LYS A CA 1
ATOM 667 C C . LYS A 1 130 ? 18.028 57.583 14.902 1.00 45.24 130 LYS A C 1
ATOM 668 O O . LYS A 1 130 ? 18.546 57.642 13.784 1.00 46.09 130 LYS A O 1
ATOM 674 N N . VAL A 1 131 ? 18.032 58.602 15.755 1.00 42.25 131 VAL A N 1
ATOM 675 C CA . VAL A 1 131 ? 18.674 59.871 15.439 1.00 38.70 131 VAL A CA 1
ATOM 676 C C . VAL A 1 131 ? 19.234 60.469 16.718 1.00 35.67 131 VAL A C 1
ATOM 677 O O . VAL A 1 131 ? 18.682 60.268 17.802 1.00 35.90 131 VAL A O 1
ATOM 681 N N . GLY A 1 132 ? 20.337 61.198 16.587 1.00 32.89 132 GLY A N 1
ATOM 682 C CA . GLY A 1 132 ? 20.946 61.829 17.739 1.00 29.88 132 GLY A CA 1
ATOM 683 C C . GLY A 1 132 ? 20.124 63.025 18.184 1.00 28.78 132 GLY A C 1
ATOM 684 O O . GLY A 1 132 ? 19.121 63.363 17.558 1.00 27.79 132 GLY A O 1
ATOM 685 N N . THR A 1 133 ? 20.563 63.669 19.260 1.00 28.00 133 THR A N 1
ATOM 686 C CA . THR A 1 133 ? 19.873 64.825 19.819 1.00 27.79 133 THR A CA 1
ATOM 687 C C . THR A 1 133 ? 20.883 65.837 20.348 1.00 27.23 133 THR A C 1
ATOM 688 O O . THR A 1 133 ? 21.921 65.457 20.903 1.00 26.65 133 THR A O 1
ATOM 692 N N . ARG A 1 134 ? 20.573 67.120 20.165 1.00 27.18 134 ARG A N 1
ATOM 693 C CA . ARG A 1 134 ? 21.414 68.211 20.646 1.00 26.64 134 ARG A CA 1
ATOM 694 C C . ARG A 1 134 ? 20.624 68.895 21.760 1.00 27.40 134 ARG A C 1
ATOM 695 O O . ARG A 1 134 ? 19.472 69.310 21.559 1.00 27.51 134 ARG A O 1
ATOM 703 N N . LEU A 1 135 ? 21.245 69.005 22.932 1.00 25.70 135 LEU A N 1
ATOM 704 C CA . LEU A 1 135 ? 20.605 69.600 24.098 1.00 25.25 135 LEU A CA 1
ATOM 705 C C . LEU A 1 135 ? 21.337 70.833 24.606 1.00 25.18 135 LEU A C 1
ATOM 706 O O . LEU A 1 135 ? 22.563 70.859 24.633 1.00 25.13 135 LEU A O 1
ATOM 719 N N . PHE A 1 137 ? 21.402 73.481 27.974 1.00 24.51 137 PHE A N 1
ATOM 720 C CA . PHE A 1 137 ? 20.960 73.561 29.369 1.00 25.29 137 PHE A CA 1
ATOM 721 C C . PHE A 1 137 ? 21.115 74.928 30.014 1.00 25.32 137 PHE A C 1
ATOM 722 O O . PHE A 1 137 ? 22.066 75.649 29.723 1.00 24.96 137 PHE A O 1
ATOM 730 N N . ASP A 1 138 ? 20.182 75.280 30.898 1.00 25.69 138 ASP A N 1
ATOM 731 C CA . ASP A 1 138 ? 20.286 76.548 31.603 1.00 25.43 138 ASP A CA 1
ATOM 732 C C . ASP A 1 138 ? 21.109 76.276 32.857 1.00 25.40 138 ASP A C 1
ATOM 733 O O . ASP A 1 138 ? 21.509 75.135 33.090 1.00 24.68 138 ASP A O 1
ATOM 738 N N . HIS A 1 139 ? 21.361 77.299 33.670 1.00 25.58 139 HIS A N 1
ATOM 739 C CA . HIS A 1 139 ? 22.190 77.115 34.859 1.00 25.66 139 HIS A CA 1
ATOM 740 C C . HIS A 1 139 ? 21.604 76.255 35.963 1.00 27.87 139 HIS A C 1
ATOM 741 O O . HIS A 1 139 ? 22.318 75.871 36.895 1.00 28.16 139 HIS A O 1
ATOM 748 N N . ASN A 1 140 ? 20.315 75.944 35.857 1.00 29.98 140 ASN A N 1
ATOM 749 C CA . ASN A 1 140 ? 19.645 75.088 36.837 1.00 30.99 140 ASN A CA 1
ATOM 750 C C . ASN A 1 140 ? 19.690 73.636 36.374 1.00 31.44 140 ASN A C 1
ATOM 751 O O . ASN A 1 140 ? 19.170 72.746 37.044 1.00 31.47 140 ASN A O 1
ATOM 756 N N . GLY A 1 141 ? 20.314 73.402 35.224 1.00 31.08 141 GLY A N 1
ATOM 757 C CA . GLY A 1 141 ? 20.415 72.050 34.705 1.00 30.47 141 GLY A CA 1
ATOM 758 C C . GLY A 1 141 ? 19.169 71.624 33.955 1.00 30.49 141 GLY A C 1
ATOM 759 O O . GLY A 1 141 ? 18.975 70.443 33.672 1.00 30.99 141 GLY A O 1
ATOM 760 N N . LYS A 1 142 ? 18.311 72.581 33.629 1.00 30.62 142 LYS A N 1
ATOM 761 C CA . LYS A 1 142 ? 17.093 72.251 32.904 1.00 31.50 142 LYS A CA 1
ATOM 762 C C . LYS A 1 142 ? 17.317 72.389 31.406 1.00 30.60 142 LYS A C 1
ATOM 763 O O . LYS A 1 142 ? 18.054 73.264 30.956 1.00 30.23 142 LYS A O 1
ATOM 769 N N . ILE A 1 143 ? 16.686 71.512 30.636 1.00 30.03 143 ILE A N 1
ATOM 770 C CA . ILE A 1 143 ? 16.829 71.552 29.191 1.00 30.25 143 ILE A CA 1
ATOM 771 C C . ILE A 1 143 ? 16.068 72.733 28.596 1.00 30.13 143 ILE A C 1
ATOM 772 O O . ILE A 1 143 ? 14.863 72.867 28.774 1.00 29.71 143 ILE A O 1
ATOM 777 N N . ILE A 1 144 ? 16.806 73.590 27.901 1.00 30.23 144 ILE A N 1
ATOM 778 C CA . ILE A 1 144 ? 16.272 74.779 27.243 1.00 31.19 144 ILE A CA 1
ATOM 779 C C . ILE A 1 144 ? 15.733 74.341 25.890 1.00 32.18 144 ILE A C 1
ATOM 780 O O . ILE A 1 144 ? 14.647 74.735 25.467 1.00 32.09 144 ILE A O 1
ATOM 785 N N . GLN A 1 145 ? 16.544 73.520 25.230 1.00 32.97 145 GLN A N 1
ATOM 786 C CA . GLN A 1 145 ? 16.280 73.005 23.895 1.00 35.64 145 GLN A CA 1
ATOM 787 C C . GLN A 1 145 ? 16.605 71.535 23.740 1.00 35.81 145 GLN A C 1
ATOM 788 O O . GLN A 1 145 ? 17.482 71.000 24.414 1.00 36.33 145 GLN A O 1
ATOM 794 N N . LYS A 1 146 ? 15.918 70.919 22.791 1.00 36.52 146 LYS A N 1
ATOM 795 C CA . LYS A 1 146 ? 16.105 69.518 22.454 1.00 37.62 146 LYS A CA 1
ATOM 796 C C . LYS A 1 146 ? 15.754 69.401 20.973 1.00 37.66 146 LYS A C 1
ATOM 797 O O . LYS A 1 146 ? 14.587 69.485 20.587 1.00 37.54 146 LYS A O 1
ATOM 803 N N . THR A 1 147 ? 16.769 69.224 20.138 1.00 36.87 147 THR A N 1
ATOM 804 C CA . THR A 1 147 ? 16.543 69.120 18.705 1.00 36.81 147 THR A CA 1
ATOM 805 C C . THR A 1 147 ? 17.211 67.896 18.079 1.00 36.84 147 THR A C 1
ATOM 806 O O . THR A 1 147 ? 18.229 67.398 18.574 1.00 35.31 147 THR A O 1
ATOM 810 N N . PRO A 1 148 ? 16.634 67.394 16.971 1.00 36.80 148 PRO A N 1
ATOM 811 C CA . PRO A 1 148 ? 17.169 66.230 16.260 1.00 35.52 148 PRO A CA 1
ATOM 812 C C . PRO A 1 148 ? 18.548 66.591 15.722 1.00 33.99 148 PRO A C 1
ATOM 813 O O . PRO A 1 148 ? 18.752 67.671 15.167 1.00 33.09 148 PRO A O 1
ATOM 817 N N . TYR A 1 149 ? 19.495 65.683 15.888 1.00 31.74 149 TYR A N 1
ATOM 818 C CA . TYR A 1 149 ? 20.859 65.943 15.460 1.00 31.01 149 TYR A CA 1
ATOM 819 C C . TYR A 1 149 ? 21.473 64.623 14.998 1.00 30.85 149 TYR A C 1
ATOM 820 O O . TYR A 1 149 ? 21.957 63.837 15.815 1.00 29.68 149 TYR A O 1
ATOM 829 N N . PRO A 1 150 ? 21.434 64.349 13.682 1.00 30.80 150 PRO A N 1
ATOM 830 C CA . PRO A 1 150 ? 22.005 63.100 13.166 1.00 30.91 150 PRO A CA 1
ATOM 831 C C . PRO A 1 150 ? 23.517 63.112 13.346 1.00 30.19 150 PRO A C 1
ATOM 832 O O . PRO A 1 150 ? 24.225 63.867 12.682 1.00 33.23 150 PRO A O 1
ATOM 836 N N . ARG A 1 151 ? 24.008 62.281 14.253 1.00 28.75 151 ARG A N 1
ATOM 837 C CA . ARG A 1 151 ? 25.437 62.201 14.523 1.00 27.21 151 ARG A CA 1
ATOM 838 C C . ARG A 1 151 ? 25.777 60.766 14.891 1.00 26.57 151 ARG A C 1
ATOM 839 O O . ARG A 1 151 ? 24.890 59.980 15.216 1.00 27.18 151 ARG A O 1
ATOM 847 N N . PRO A 1 152 ? 27.067 60.403 14.847 1.00 25.91 152 PRO A N 1
ATOM 848 C CA . PRO A 1 152 ? 27.438 59.032 15.196 1.00 24.99 152 PRO A CA 1
ATOM 849 C C . PRO A 1 152 ? 27.302 58.748 16.684 1.00 24.95 152 PRO A C 1
ATOM 850 O O . PRO A 1 152 ? 27.231 59.672 17.504 1.00 24.18 152 PRO A O 1
ATOM 854 N N . ARG A 1 153 ? 27.256 57.463 17.022 1.00 22.29 153 ARG A N 1
ATOM 855 C CA . ARG A 1 153 ? 27.140 57.046 18.410 1.00 22.60 153 ARG A CA 1
ATOM 856 C C . ARG A 1 153 ? 28.215 57.737 19.232 1.00 21.90 153 ARG A C 1
ATOM 857 O O . ARG A 1 153 ? 29.400 57.775 18.835 1.00 20.64 153 ARG A O 1
ATOM 865 N N . GLY A 1 154 ? 27.820 58.266 20.376 1.00 21.82 154 GLY A N 1
ATOM 866 C CA . GLY A 1 154 ? 28.790 58.952 21.197 1.00 21.44 154 GLY A CA 1
ATOM 867 C C . GLY A 1 154 ? 28.185 60.219 21.726 1.00 21.15 154 GLY A C 1
ATOM 868 O O . GLY A 1 154 ? 27.027 60.514 21.471 1.00 22.43 154 GLY A O 1
ATOM 869 N N . THR A 1 155 ? 28.999 60.967 22.452 1.00 20.07 155 THR A N 1
ATOM 870 C CA . THR A 1 155 ? 28.586 62.203 23.087 1.00 19.43 155 THR A CA 1
ATOM 871 C C . THR A 1 155 ? 29.636 63.296 22.965 1.00 18.95 155 THR A C 1
ATOM 872 O O . THR A 1 155 ? 30.831 63.026 23.048 1.00 19.12 155 THR A O 1
ATOM 876 N N . THR A 1 156 ? 29.178 64.532 22.797 1.00 19.37 156 THR A N 1
ATOM 877 C CA . THR A 1 156 ? 30.074 65.674 22.760 1.00 19.48 156 THR A CA 1
ATOM 878 C C . THR A 1 156 ? 29.542 66.658 23.798 1.00 20.07 156 THR A C 1
ATOM 879 O O . THR A 1 156 ? 28.392 67.079 23.730 1.00 21.38 156 THR A O 1
ATOM 883 N N . VAL A 1 157 ? 30.369 67.005 24.776 1.00 20.31 157 VAL A N 1
ATOM 884 C CA . VAL A 1 157 ? 29.945 67.940 25.804 1.00 21.13 157 VAL A CA 1
ATOM 885 C C . VAL A 1 157 ? 30.728 69.229 25.607 1.00 21.51 157 VAL A C 1
ATOM 886 O O . VAL A 1 157 ? 31.954 69.204 25.544 1.00 21.76 157 VAL A O 1
ATOM 890 N N . SER A 1 158 ? 30.024 70.348 25.496 1.00 20.96 158 SER A N 1
ATOM 891 C CA . SER A 1 158 ? 30.682 71.635 25.319 1.00 21.58 158 SER A CA 1
ATOM 892 C C . SER A 1 158 ? 30.428 72.491 26.556 1.00 21.81 158 SER A C 1
ATOM 893 O O . SER A 1 158 ? 29.281 72.688 26.960 1.00 22.30 158 SER A O 1
ATOM 896 N N . VAL A 1 159 ? 31.507 72.974 27.164 1.00 21.30 159 VAL A N 1
ATOM 897 C CA . VAL A 1 159 ? 31.424 73.814 28.350 1.00 20.90 159 VAL A CA 1
ATOM 898 C C . VAL A 1 159 ? 31.928 75.187 27.921 1.00 21.61 159 VAL A C 1
ATOM 899 O O . VAL A 1 159 ? 33.112 75.385 27.651 1.00 21.20 159 VAL A O 1
ATOM 903 N N . GLN A 1 160 ? 30.993 76.123 27.843 1.00 22.30 160 GLN A N 1
ATOM 904 C CA . GLN A 1 160 ? 31.260 77.479 27.398 1.00 22.85 160 GLN A CA 1
ATOM 905 C C . GLN A 1 160 ? 31.307 78.481 28.550 1.00 22.51 160 GLN A C 1
ATOM 906 O O . GLN A 1 160 ? 30.431 78.483 29.422 1.00 22.37 160 GLN A O 1
ATOM 912 N N . GLN A 1 161 ? 32.334 79.329 28.538 1.00 21.90 161 GLN A N 1
ATOM 913 C CA . GLN A 1 161 ? 32.523 80.374 29.546 1.00 22.21 161 GLN A CA 1
ATOM 914 C C . GLN A 1 161 ? 32.513 79.834 30.970 1.00 21.46 161 GLN A C 1
ATOM 915 O O . GLN A 1 161 ? 31.725 80.271 31.806 1.00 21.47 161 GLN A O 1
ATOM 921 N N . LEU A 1 162 ? 33.398 78.889 31.247 1.00 22.01 162 LEU A N 1
ATOM 922 C CA . LEU A 1 162 ? 33.472 78.291 32.575 1.00 22.60 162 LEU A CA 1
ATOM 923 C C . LEU A 1 162 ? 33.658 79.337 33.680 1.00 22.78 162 LEU A C 1
ATOM 924 O O . LEU A 1 162 ? 34.512 80.223 33.572 1.00 22.45 162 LEU A O 1
ATOM 929 N N . PHE A 1 163 ? 32.841 79.214 34.729 1.00 21.83 163 PHE A N 1
ATOM 930 C CA . PHE A 1 163 ? 32.854 80.089 35.904 1.00 23.35 163 PHE A CA 1
ATOM 931 C C . PHE A 1 163 ? 32.244 81.467 35.697 1.00 24.10 163 PHE A C 1
ATOM 932 O O . PHE A 1 163 ? 32.226 82.281 36.618 1.00 25.01 163 PHE A O 1
ATOM 940 N N . SER A 1 164 ? 31.718 81.726 34.508 1.00 24.21 164 SER A N 1
ATOM 941 C CA . SER A 1 164 ? 31.138 83.034 34.228 1.00 25.08 164 SER A CA 1
ATOM 942 C C . SER A 1 164 ? 30.083 83.466 35.252 1.00 25.13 164 SER A C 1
ATOM 943 O O . SER A 1 164 ? 29.902 84.659 35.483 1.00 24.92 164 SER A O 1
ATOM 946 N N . THR A 1 165 ? 29.395 82.505 35.868 1.00 25.11 165 THR A N 1
ATOM 947 C CA . THR A 1 165 ? 28.360 82.816 36.857 1.00 24.96 165 THR A CA 1
ATOM 948 C C . THR A 1 165 ? 28.924 83.131 38.245 1.00 23.93 165 THR A C 1
ATOM 949 O O . THR A 1 165 ? 28.187 83.507 39.152 1.00 23.82 165 THR A O 1
ATOM 953 N N . LEU A 1 166 ? 30.229 82.953 38.407 1.00 23.08 166 LEU A N 1
ATOM 954 C CA . LEU A 1 166 ? 30.915 83.240 39.662 1.00 24.22 166 LEU A CA 1
ATOM 955 C C . LEU A 1 166 ? 32.041 84.201 39.303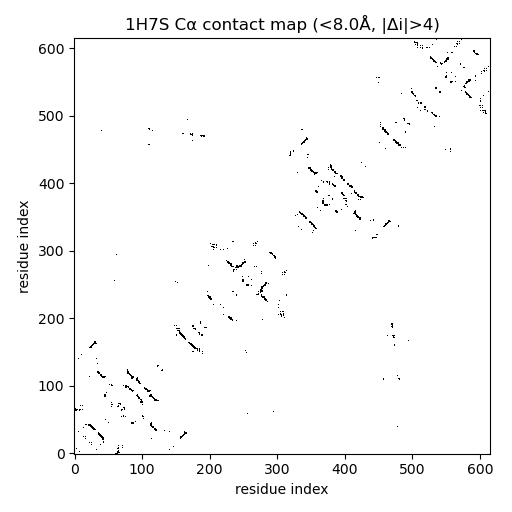 1.00 23.96 166 LEU A C 1
ATOM 956 O O . LEU A 1 166 ? 33.210 83.804 39.235 1.00 22.54 166 LEU A O 1
ATOM 961 N N . PRO A 1 167 ? 31.705 85.485 39.084 1.00 23.22 167 PRO A N 1
ATOM 962 C CA . PRO A 1 167 ? 32.690 86.507 38.717 1.00 22.44 167 PRO A CA 1
ATOM 963 C C . PRO A 1 167 ? 34.028 86.470 39.458 1.00 21.83 167 PRO A C 1
ATOM 964 O O . PRO A 1 167 ? 35.083 86.597 38.832 1.00 22.40 167 PRO A O 1
ATOM 968 N N . VAL A 1 168 ? 34.003 86.294 40.775 1.00 21.22 168 VAL A N 1
ATOM 969 C CA . VAL A 1 168 ? 35.250 86.272 41.532 1.00 21.13 168 VAL A CA 1
ATOM 970 C C . VAL A 1 168 ? 36.112 85.061 41.179 1.00 20.89 168 VAL A C 1
ATOM 971 O O . VAL A 1 168 ? 37.315 85.195 40.929 1.00 19.61 168 VAL A O 1
ATOM 975 N N . ARG A 1 169 ? 35.498 83.882 41.150 1.00 21.23 169 ARG A N 1
ATOM 976 C CA . ARG A 1 169 ? 36.217 82.663 40.796 1.00 21.36 169 ARG A CA 1
ATOM 977 C C . ARG A 1 169 ? 36.660 82.767 39.336 1.00 21.55 169 ARG A C 1
ATOM 978 O O . ARG A 1 169 ? 37.762 82.356 38.982 1.00 21.40 169 ARG A O 1
ATOM 986 N N . HIS A 1 170 ? 35.803 83.338 38.494 1.00 21.28 170 HIS A N 1
ATOM 987 C CA . HIS A 1 170 ? 36.127 83.489 37.079 1.00 22.48 170 HIS A CA 1
ATOM 988 C C . HIS A 1 170 ? 37.396 84.311 36.861 1.00 22.90 170 HIS A C 1
ATOM 989 O O . HIS A 1 170 ? 38.239 83.947 36.039 1.00 21.67 170 HIS A O 1
ATOM 996 N N . LYS A 1 171 ? 37.527 85.420 37.587 1.00 22.86 171 LYS A N 1
ATOM 997 C CA . LYS A 1 171 ? 38.714 86.265 37.463 1.00 23.44 171 LYS A CA 1
ATOM 998 C C . LYS A 1 171 ? 39.950 85.544 37.976 1.00 22.21 171 LYS A C 1
ATOM 999 O O . LYS A 1 171 ? 41.027 85.646 37.390 1.00 22.47 171 LYS A O 1
ATOM 1005 N N . GLU A 1 172 ? 39.798 84.843 39.091 1.00 22.08 172 GLU A N 1
ATOM 1006 C CA . GLU A 1 172 ? 40.911 84.104 39.674 1.00 23.49 172 GLU A CA 1
ATOM 1007 C C . GLU A 1 172 ? 41.408 83.079 38.644 1.00 22.97 172 GLU A C 1
ATOM 1008 O O . GLU A 1 172 ? 42.608 82.904 38.455 1.00 20.62 172 GLU A O 1
ATOM 1014 N N . PHE A 1 173 ? 40.457 82.424 37.980 1.00 23.16 173 PHE A N 1
ATOM 1015 C CA . PHE A 1 173 ? 40.729 81.421 36.951 1.00 24.58 173 PHE A CA 1
ATOM 1016 C C . PHE A 1 173 ? 41.557 82.027 35.821 1.00 25.82 173 PHE A C 1
ATOM 1017 O O . PHE A 1 173 ? 42.568 81.462 35.416 1.00 26.67 173 PHE A O 1
ATOM 1025 N N . GLN A 1 174 ? 41.142 83.191 35.327 1.00 26.47 174 GLN A N 1
ATOM 1026 C CA . GLN A 1 174 ? 41.866 83.863 34.250 1.00 26.69 174 GLN A CA 1
ATOM 1027 C C . GLN A 1 174 ? 43.267 84.295 34.679 1.00 26.86 174 GLN A C 1
ATOM 1028 O O . GLN A 1 174 ? 44.240 84.068 33.969 1.00 26.28 174 GLN A O 1
ATOM 1034 N N . ARG A 1 175 ? 43.355 84.943 35.834 1.00 26.40 175 ARG A N 1
ATOM 1035 C CA . ARG A 1 175 ? 44.634 85.417 36.352 1.00 27.37 175 ARG A CA 1
ATOM 1036 C C . ARG A 1 175 ? 45.652 84.311 36.611 1.00 26.60 175 ARG A C 1
ATOM 1037 O O . ARG A 1 175 ? 46.850 84.512 36.425 1.00 26.34 175 ARG A O 1
ATOM 1045 N N . ASN A 1 176 ? 45.165 83.154 37.039 1.00 25.60 176 ASN A N 1
ATOM 1046 C CA . ASN A 1 176 ? 46.016 82.017 37.350 1.00 26.07 176 ASN A CA 1
ATOM 1047 C C . ASN A 1 176 ? 45.934 80.920 36.280 1.00 25.94 176 ASN A C 1
ATOM 1048 O O . ASN A 1 176 ? 46.240 79.752 36.548 1.00 25.02 176 ASN A O 1
ATOM 1053 N N . ILE A 1 177 ? 45.563 81.307 35.064 1.00 25.58 177 ILE A N 1
ATOM 1054 C CA . ILE A 1 177 ? 45.398 80.346 33.982 1.00 25.40 177 ILE A CA 1
ATOM 1055 C C . ILE A 1 177 ? 46.619 79.483 33.659 1.00 26.39 177 ILE A C 1
ATOM 1056 O O . ILE A 1 177 ? 46.477 78.298 33.349 1.00 23.81 177 ILE A O 1
ATOM 1061 N N . LYS A 1 178 ? 47.816 80.054 33.741 1.00 27.59 178 LYS A N 1
ATOM 1062 C CA . LYS A 1 178 ? 49.013 79.274 33.452 1.00 29.25 178 LYS A CA 1
ATOM 1063 C C . LYS A 1 178 ? 49.121 78.058 34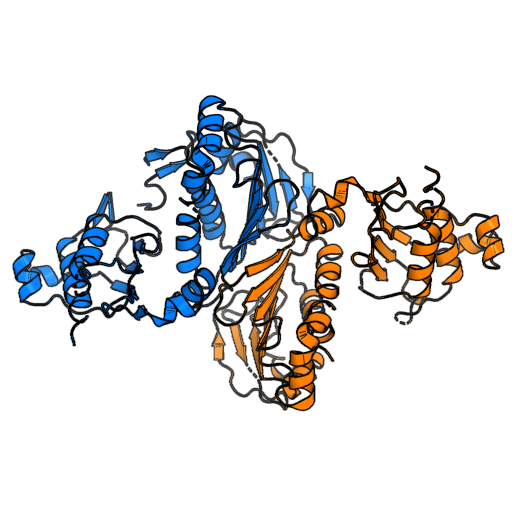.363 1.00 28.15 178 LYS A C 1
ATOM 1064 O O . LYS A 1 178 ? 49.310 76.940 33.887 1.00 25.91 178 LYS A O 1
ATOM 1070 N N . LYS A 1 179 ? 48.992 78.278 35.670 1.00 27.09 179 LYS A N 1
ATOM 1071 C CA . LYS A 1 179 ? 49.088 77.195 36.643 1.00 27.49 179 LYS A CA 1
ATOM 1072 C C . LYS A 1 179 ? 47.906 76.238 36.550 1.00 26.20 179 LYS A C 1
ATOM 1073 O O . LYS A 1 179 ? 48.079 75.025 36.659 1.00 24.55 179 LYS A O 1
ATOM 1079 N N . GLU A 1 180 ? 46.706 76.781 36.366 1.00 24.68 180 GLU A N 1
ATOM 1080 C CA . GLU A 1 180 ? 45.508 75.949 36.258 1.00 25.19 180 GLU A CA 1
ATOM 1081 C C . GLU A 1 180 ? 45.615 75.038 35.033 1.00 22.56 180 GLU A C 1
ATOM 1082 O O . GLU A 1 180 ? 45.317 73.850 35.097 1.00 21.16 180 GLU A O 1
ATOM 1088 N N . TYR A 1 181 ? 46.042 75.616 33.920 1.00 22.67 181 TYR A N 1
ATOM 1089 C CA . TYR A 1 181 ? 46.201 74.878 32.671 1.00 22.81 181 TYR A CA 1
ATOM 1090 C C . TYR A 1 181 ? 47.301 73.816 32.799 1.00 23.61 181 TYR A C 1
ATOM 1091 O O . TYR A 1 181 ? 47.145 72.687 32.333 1.00 22.20 181 TYR A O 1
ATOM 1100 N N . ALA A 1 182 ? 48.417 74.180 33.425 1.00 23.40 182 ALA A N 1
ATOM 1101 C CA . ALA A 1 182 ? 49.516 73.235 33.608 1.00 25.59 182 ALA A CA 1
ATOM 1102 C C . ALA A 1 182 ? 49.026 72.029 34.411 1.00 25.82 182 ALA A C 1
ATOM 1103 O O . ALA A 1 182 ? 49.375 70.884 34.113 1.00 25.96 182 ALA A O 1
ATOM 1105 N N . LYS A 1 183 ? 48.213 72.287 35.430 1.00 25.89 183 LYS A N 1
ATOM 1106 C CA . LYS A 1 183 ? 47.682 71.206 36.247 1.00 26.81 183 LYS A CA 1
ATOM 1107 C C . LYS A 1 183 ? 46.746 70.322 35.426 1.00 25.76 183 LYS A C 1
ATOM 1108 O O . LYS A 1 183 ? 46.751 69.096 35.546 1.00 24.34 183 LYS A O 1
ATOM 1122 N N . VAL A 1 185 ? 46.879 69.893 32.213 1.00 23.52 185 VAL A N 1
ATOM 1123 C CA . VAL A 1 185 ? 47.719 69.149 31.281 1.00 24.12 185 VAL A CA 1
ATOM 1124 C C . VAL A 1 185 ? 48.340 67.923 31.952 1.00 24.68 185 VAL A C 1
ATOM 1125 O O . VAL A 1 185 ? 48.442 66.854 31.339 1.00 23.64 185 VAL A O 1
ATOM 1129 N N . GLN A 1 186 ? 48.750 68.083 33.210 1.00 24.73 186 GLN A N 1
ATOM 1130 C CA . GLN A 1 186 ? 49.349 66.988 33.966 1.00 26.69 186 GLN A CA 1
ATOM 1131 C C . GLN A 1 186 ? 48.355 65.836 34.079 1.00 25.85 186 GLN A C 1
ATOM 1132 O O . GLN A 1 186 ? 48.715 64.677 33.885 1.00 24.61 186 GLN A O 1
ATOM 1138 N N . VAL A 1 187 ? 47.106 66.172 34.394 1.00 25.14 187 VAL A N 1
ATOM 1139 C CA . VAL A 1 187 ? 46.039 65.185 34.537 1.00 26.96 187 VAL A CA 1
ATOM 1140 C C . VAL A 1 187 ? 45.742 64.497 33.204 1.00 26.34 187 VAL A C 1
ATOM 1141 O O . VAL A 1 187 ? 45.507 63.283 33.137 1.00 24.77 187 VAL A O 1
ATOM 1145 N N . LEU A 1 188 ? 45.747 65.287 32.139 1.00 25.01 188 LEU A N 1
ATOM 1146 C CA . LEU A 1 188 ? 45.482 64.757 30.818 1.00 25.15 188 LEU A CA 1
ATOM 1147 C C . LEU A 1 188 ? 46.586 63.775 30.427 1.00 23.89 188 LEU A C 1
ATOM 1148 O O . LEU A 1 188 ? 46.311 62.722 29.849 1.00 23.18 188 LEU A O 1
ATOM 1153 N N . HIS A 1 189 ? 47.834 64.115 30.755 1.00 22.84 189 HIS A N 1
ATOM 1154 C CA . HIS A 1 189 ? 48.967 63.244 30.440 1.00 23.58 189 HIS A CA 1
ATOM 1155 C C . HIS A 1 189 ? 48.841 61.891 31.139 1.00 22.15 189 HIS A C 1
ATOM 1156 O O . HIS A 1 189 ? 49.154 60.851 30.556 1.00 21.33 189 HIS A O 1
ATOM 1163 N N . ALA A 1 190 ? 48.391 61.908 32.391 1.00 22.20 190 ALA A N 1
ATOM 1164 C CA . ALA A 1 190 ? 48.225 60.672 33.153 1.00 21.29 190 ALA A CA 1
ATOM 1165 C C . ALA A 1 190 ? 47.228 59.763 32.442 1.00 20.79 190 ALA A C 1
ATOM 1166 O O . ALA A 1 190 ? 47.512 58.585 32.231 1.00 21.01 190 ALA A O 1
ATOM 1168 N N . TYR A 1 191 ? 46.066 60.300 32.076 1.00 19.92 191 TYR A N 1
ATOM 1169 C CA . TYR A 1 191 ? 45.091 59.486 31.392 1.00 20.10 191 TYR A CA 1
ATOM 1170 C C . TYR A 1 191 ? 45.527 59.075 29.984 1.00 20.46 191 TYR A C 1
ATOM 1171 O O . TYR A 1 191 ? 45.182 57.986 29.547 1.00 19.76 191 TYR A O 1
ATOM 1180 N N . CYS A 1 192 ? 46.292 59.911 29.282 1.00 19.25 192 CYS A N 1
ATOM 1181 C CA . CYS A 1 192 ? 46.764 59.495 27.964 1.00 21.12 192 CYS A CA 1
ATOM 1182 C C . CYS A 1 192 ? 47.708 58.285 28.153 1.00 21.68 192 CYS A C 1
ATOM 1183 O O . CYS A 1 192 ? 47.662 57.307 27.393 1.00 21.23 192 CYS A O 1
ATOM 1186 N N . ILE A 1 193 ? 48.611 58.380 29.129 1.00 21.29 193 ILE A N 1
ATOM 1187 C CA . ILE A 1 193 ? 49.590 57.323 29.405 1.00 22.70 193 ILE A CA 1
ATOM 1188 C C . ILE A 1 193 ? 48.973 55.980 29.779 1.00 22.71 193 ILE A C 1
ATOM 1189 O O . ILE A 1 193 ? 49.350 54.946 29.238 1.00 22.29 193 ILE A O 1
ATOM 1194 N N . ILE A 1 194 ? 48.009 56.000 30.690 1.00 22.75 194 ILE A N 1
ATOM 1195 C CA . ILE A 1 194 ? 47.408 54.754 31.158 1.00 23.18 194 ILE A CA 1
ATOM 1196 C C . ILE A 1 194 ? 46.331 54.160 30.245 1.00 22.56 194 ILE A C 1
ATOM 1197 O O . ILE A 1 194 ? 46.043 52.963 30.315 1.00 22.27 194 ILE A O 1
ATOM 1202 N N . SER A 1 195 ? 45.766 54.981 29.367 1.00 21.87 195 SER A N 1
ATOM 1203 C CA . SER A 1 195 ? 44.700 54.520 28.489 1.00 22.91 195 SER A CA 1
ATOM 1204 C C . SER A 1 195 ? 45.133 53.853 27.187 1.00 22.76 195 SER A C 1
ATOM 1205 O O . SER A 1 195 ? 44.883 54.371 26.099 1.00 23.05 195 SER A O 1
ATOM 1208 N N . ALA A 1 196 ? 45.768 52.690 27.302 1.00 23.73 196 ALA A N 1
ATOM 1209 C CA . ALA A 1 196 ? 46.205 51.935 26.125 1.00 23.70 196 ALA A CA 1
ATOM 1210 C C . ALA A 1 196 ? 44.965 51.502 25.357 1.00 22.44 196 ALA A C 1
ATOM 1211 O O . ALA A 1 196 ? 43.958 51.135 25.964 1.00 23.03 196 ALA A O 1
ATOM 1213 N N . GLY A 1 197 ? 45.039 51.555 24.029 1.00 21.50 197 GLY A N 1
ATOM 1214 C CA . GLY A 1 197 ? 43.913 51.165 23.195 1.00 22.47 197 GLY A CA 1
ATOM 1215 C C . GLY A 1 197 ? 42.913 52.284 22.942 1.00 21.19 197 GLY A C 1
ATOM 1216 O O . GLY A 1 197 ? 41.996 52.153 22.127 1.00 21.37 197 GLY A O 1
ATOM 1217 N N . ILE A 1 198 ? 43.086 53.395 23.643 1.00 21.19 198 ILE A N 1
ATOM 1218 C CA . ILE A 1 198 ? 42.191 54.533 23.491 1.00 21.10 198 ILE A CA 1
ATOM 1219 C C . ILE A 1 198 ? 42.932 55.735 22.902 1.00 22.59 198 ILE A C 1
ATOM 1220 O O . ILE A 1 198 ? 44.015 56.099 23.373 1.00 22.10 198 ILE A O 1
ATOM 1225 N N . ARG A 1 199 ? 42.353 56.332 21.857 1.00 21.80 199 ARG A N 1
ATOM 1226 C CA . ARG A 1 199 ? 42.957 57.490 21.196 1.00 23.94 199 ARG A CA 1
ATOM 1227 C C . ARG A 1 199 ? 42.507 58.793 21.851 1.00 22.61 199 ARG A C 1
ATOM 1228 O O . ARG A 1 199 ? 41.344 59.176 21.750 1.00 22.90 199 ARG A O 1
ATOM 1236 N N . VAL A 1 200 ? 43.429 59.469 22.518 1.00 22.93 200 VAL A N 1
ATOM 1237 C CA . VAL A 1 200 ? 43.098 60.730 23.170 1.00 22.26 200 VAL A CA 1
ATOM 1238 C C . VAL A 1 200 ? 43.862 61.863 22.496 1.00 23.04 200 VAL A C 1
ATOM 1239 O O . VAL A 1 200 ? 45.071 61.771 22.292 1.00 21.14 200 VAL A O 1
ATOM 1243 N N . SER A 1 201 ? 43.154 62.927 22.134 1.00 22.68 201 SER A N 1
ATOM 1244 C CA . SER A 1 201 ? 43.808 64.064 21.502 1.00 23.11 201 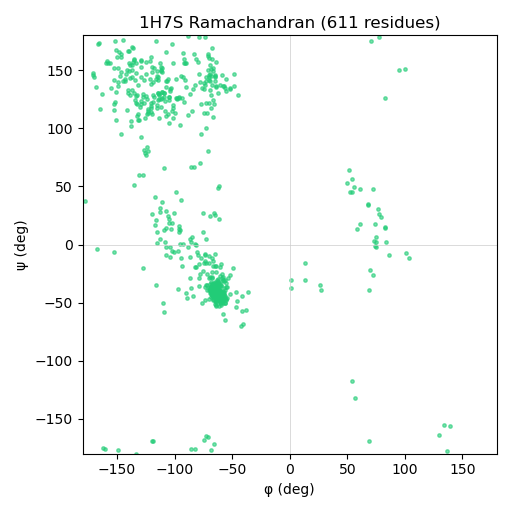SER A CA 1
ATOM 1245 C C . SER A 1 201 ? 43.312 65.341 22.160 1.00 21.20 201 SER A C 1
ATOM 1246 O O . SER A 1 201 ? 42.222 65.382 22.737 1.00 21.42 201 SER A O 1
ATOM 1249 N N . CYS A 1 202 ? 44.122 66.384 22.076 1.00 19.95 202 CYS A N 1
ATOM 1250 C CA . CYS A 1 202 ? 43.763 67.662 22.664 1.00 18.43 202 CYS A CA 1
ATOM 1251 C C . CYS A 1 202 ? 44.492 68.777 21.946 1.00 18.81 202 CYS A C 1
ATOM 1252 O O . CYS A 1 202 ? 45.690 68.668 21.669 1.00 17.81 202 CYS A O 1
ATOM 1255 N N . THR A 1 203 ? 43.758 69.839 21.631 1.00 17.76 203 THR A N 1
ATOM 1256 C CA . THR A 1 203 ? 44.335 71.010 20.995 1.00 18.41 203 THR A CA 1
ATOM 1257 C C . THR A 1 203 ? 43.882 72.217 21.809 1.00 19.50 203 THR A C 1
ATOM 1258 O O . THR A 1 203 ? 42.910 72.138 22.559 1.00 18.80 203 THR A O 1
ATOM 1262 N N . ASN A 1 204 ? 44.613 73.315 21.682 1.00 19.47 204 ASN A N 1
ATOM 1263 C CA . ASN A 1 204 ? 44.262 74.549 22.358 1.00 21.75 204 ASN A CA 1
ATOM 1264 C C . ASN A 1 204 ? 44.537 75.665 21.372 1.00 23.75 204 ASN A C 1
ATOM 1265 O O . ASN A 1 204 ? 45.611 75.710 20.728 1.00 24.38 204 ASN A O 1
ATOM 1270 N N . GLN A 1 205 ? 43.531 76.527 21.235 1.00 24.03 205 GLN A N 1
ATOM 1271 C CA . GLN A 1 205 ? 43.507 77.675 20.341 1.00 27.27 205 GLN A CA 1
ATOM 1272 C C . GLN A 1 205 ? 43.375 78.998 21.111 1.00 29.27 205 GLN A C 1
ATOM 1273 O O . GLN A 1 205 ? 42.451 79.169 21.927 1.00 27.75 205 GLN A O 1
ATOM 1279 N N . LEU A 1 206 ? 44.293 79.923 20.832 1.00 30.23 206 LEU A N 1
ATOM 1280 C CA . LEU A 1 206 ? 44.295 81.217 21.467 1.00 32.68 206 LEU A CA 1
ATOM 1281 C C . LEU A 1 206 ? 43.705 82.220 20.487 1.00 34.41 206 LEU A C 1
ATOM 1282 O O . LEU A 1 206 ? 44.255 82.456 19.411 1.00 34.26 206 LEU A O 1
ATOM 1287 N N . GLY A 1 207 ? 42.574 82.795 20.897 1.00 36.01 207 GLY A N 1
ATOM 1288 C CA . GLY A 1 207 ? 41.858 83.755 20.091 1.00 38.39 207 GLY A CA 1
ATOM 1289 C C . GLY A 1 207 ? 41.516 83.135 18.758 1.00 39.86 207 GLY A C 1
ATOM 1290 O O . GLY A 1 207 ? 40.988 82.020 18.689 1.00 40.40 207 GLY A O 1
ATOM 1291 N N . GLN A 1 208 ? 41.793 83.868 17.694 1.00 41.10 208 GLN A N 1
ATOM 1292 C CA . GLN A 1 208 ? 41.507 83.405 16.345 1.00 43.35 208 GLN A CA 1
ATOM 1293 C C . GLN A 1 208 ? 42.732 82.764 15.711 1.00 43.20 208 GLN A C 1
ATOM 1294 O O . GLN A 1 208 ? 42.768 82.527 14.501 1.00 44.79 208 GLN A O 1
ATOM 1300 N N . GLY A 1 209 ? 43.733 82.504 16.536 1.00 43.11 209 GLY A N 1
ATOM 1301 C CA . GLY A 1 209 ? 44.959 81.888 16.062 1.00 41.76 209 GLY A CA 1
ATOM 1302 C C . GLY A 1 209 ? 44.716 80.456 15.633 1.00 41.23 209 GLY A C 1
ATOM 1303 O O . GLY A 1 209 ? 43.584 79.956 15.649 1.00 40.34 209 GLY A O 1
ATOM 1304 N N . LYS A 1 210 ? 45.790 79.782 15.245 1.00 41.54 210 LYS A N 1
ATOM 1305 C CA . LYS A 1 210 ? 45.675 78.405 14.807 1.00 41.66 210 LYS A CA 1
ATOM 1306 C C . LYS A 1 210 ? 45.593 77.459 15.991 1.00 40.22 210 LYS A C 1
ATOM 1307 O O . LYS A 1 210 ? 46.021 77.767 17.101 1.00 38.93 210 LYS A O 1
ATOM 1313 N N . ARG A 1 211 ? 45.024 76.297 15.719 1.00 39.45 211 ARG A N 1
ATOM 1314 C CA . ARG A 1 211 ? 44.824 75.234 16.685 1.00 38.61 211 ARG A CA 1
ATOM 1315 C C . ARG A 1 211 ? 46.176 74.580 17.024 1.00 36.81 211 ARG A C 1
ATOM 1316 O O . ARG A 1 211 ? 46.803 73.956 16.173 1.00 38.01 211 ARG A O 1
ATOM 1324 N N . GLN A 1 212 ? 46.624 74.749 18.268 1.00 33.72 212 GLN A N 1
ATOM 1325 C CA . GLN A 1 212 ? 47.907 74.208 18.736 1.00 32.28 212 GLN A CA 1
ATOM 1326 C C . GLN A 1 212 ? 47.816 72.805 19.352 1.00 29.75 212 GLN A C 1
ATOM 1327 O O . GLN A 1 212 ? 46.872 72.493 20.075 1.00 27.27 212 GLN A O 1
ATOM 1333 N N . PRO A 1 213 ? 48.819 71.950 19.092 1.00 28.07 213 PRO A N 1
ATOM 1334 C CA . PRO A 1 213 ? 48.792 70.595 19.650 1.00 27.83 213 PRO A CA 1
ATOM 1335 C C . PRO A 1 213 ? 49.147 70.559 21.129 1.00 26.92 213 PRO A C 1
ATOM 1336 O O . PRO A 1 213 ? 50.099 71.203 21.564 1.00 28.26 213 PRO A O 1
ATOM 1340 N N . VAL A 1 214 ? 48.371 69.820 21.909 1.00 25.78 214 VAL A N 1
ATOM 1341 C CA . VAL A 1 214 ? 48.654 69.707 23.330 1.00 24.35 214 VAL A CA 1
ATOM 1342 C C . VAL A 1 214 ? 49.158 68.292 23.596 1.00 23.90 214 VAL A C 1
ATOM 1343 O O . VAL A 1 214 ? 50.262 68.115 24.087 1.00 23.11 214 VAL A O 1
ATOM 1347 N N . VAL A 1 215 ? 48.359 67.284 23.263 1.00 22.66 215 VAL A N 1
ATOM 1348 C CA . VAL A 1 215 ? 48.793 65.901 23.459 1.00 22.69 215 VAL A CA 1
ATOM 1349 C C . VAL A 1 215 ? 48.001 64.985 22.545 1.00 22.02 215 VAL A C 1
ATOM 1350 O O . VAL A 1 215 ? 46.898 65.322 22.121 1.00 20.69 215 VAL A O 1
ATOM 1354 N N . CYS A 1 216 ? 48.558 63.820 22.236 1.00 21.91 216 CYS A N 1
ATOM 1355 C CA . CYS A 1 216 ? 47.869 62.900 21.352 1.00 21.54 216 CYS A CA 1
ATOM 1356 C C . CYS A 1 216 ? 48.436 61.487 21.451 1.00 22.30 216 CYS A C 1
ATOM 1357 O O . CYS A 1 216 ? 49.649 61.297 21.369 1.00 22.33 216 CYS A O 1
ATOM 1360 N N . THR A 1 217 ? 47.562 60.504 21.647 1.00 20.99 217 THR A N 1
ATOM 1361 C CA . THR A 1 217 ? 47.990 59.114 21.711 1.00 22.35 217 THR A CA 1
ATOM 1362 C C . THR A 1 217 ? 47.422 58.426 20.475 1.00 23.97 217 THR A C 1
ATOM 1363 O O . THR A 1 217 ? 46.431 58.889 19.906 1.00 24.70 217 THR A O 1
ATOM 1367 N N . GLY A 1 218 ? 48.042 57.330 20.051 1.00 24.93 218 GLY A N 1
ATOM 1368 C CA . GLY A 1 218 ? 47.576 56.662 18.846 1.00 25.63 218 GLY A CA 1
ATOM 1369 C C . GLY A 1 218 ? 46.760 55.394 18.999 1.00 27.80 218 GLY A C 1
ATOM 1370 O O . GLY A 1 218 ? 46.547 54.676 18.020 1.00 28.10 218 GLY A O 1
ATOM 1371 N N . GLY A 1 219 ? 46.289 55.120 20.209 1.00 27.56 219 GLY A N 1
ATOM 1372 C CA . GLY A 1 219 ? 45.502 53.921 20.437 1.00 29.21 219 GLY A CA 1
ATOM 1373 C C . GLY A 1 219 ? 46.367 52.682 20.572 1.00 29.94 219 GLY A C 1
ATOM 1374 O O . GLY A 1 219 ? 45.901 51.566 20.343 1.00 30.42 219 GLY A O 1
ATOM 1375 N N . SER A 1 220 ? 47.628 52.883 20.947 1.00 30.15 220 SER A N 1
ATOM 1376 C CA . SER A 1 220 ? 48.581 51.791 21.109 1.00 30.61 220 SER A CA 1
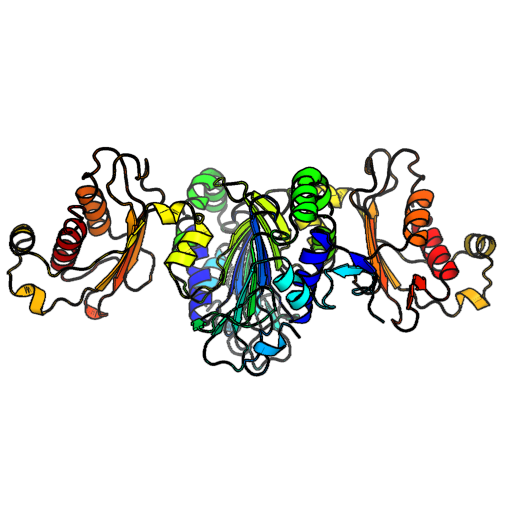ATOM 1377 C C . SER A 1 220 ? 48.226 50.866 22.272 1.00 30.59 220 SER A C 1
ATOM 1378 O O . SER A 1 220 ? 47.651 51.295 23.275 1.00 29.13 220 SER A O 1
ATOM 1381 N N . PRO A 1 221 ? 48.588 49.577 22.154 1.00 30.42 221 PRO A N 1
ATOM 1382 C CA . PRO A 1 221 ? 48.305 48.592 23.196 1.00 29.94 221 PRO A CA 1
ATOM 1383 C C . PRO A 1 221 ? 49.166 48.673 24.455 1.00 29.79 221 PRO A C 1
ATOM 1384 O O . PRO A 1 221 ? 48.808 48.092 25.472 1.00 31.38 221 PRO A O 1
ATOM 1388 N N . SER A 1 222 ? 50.288 49.385 24.418 1.00 29.19 222 SER A N 1
ATOM 1389 C CA . SER A 1 222 ? 51.120 49.438 25.613 1.00 28.42 222 SER A CA 1
ATOM 1390 C C . SER A 1 222 ? 51.343 50.816 26.214 1.00 28.82 222 SER A C 1
ATOM 1391 O O . SER A 1 222 ? 51.300 51.836 25.525 1.00 27.58 222 SER A O 1
ATOM 1394 N N . ILE A 1 223 ? 51.587 50.817 27.519 1.00 27.95 223 ILE A N 1
ATOM 1395 C CA . ILE A 1 223 ? 51.864 52.029 28.267 1.00 27.86 223 ILE A CA 1
ATOM 1396 C C . ILE A 1 223 ? 53.142 52.661 27.711 1.00 27.56 223 ILE A C 1
ATOM 1397 O O . ILE A 1 223 ? 53.232 53.878 27.562 1.00 25.55 223 ILE A O 1
ATOM 1402 N N . LYS A 1 224 ? 54.123 51.819 27.395 1.00 27.98 224 LYS A N 1
ATOM 1403 C CA . LYS A 1 224 ? 55.401 52.283 26.856 1.00 27.78 224 LYS A CA 1
ATOM 1404 C C . LYS A 1 224 ? 55.206 53.113 25.585 1.00 26.40 224 LYS A C 1
ATOM 1405 O O . LYS A 1 224 ? 55.821 54.169 25.421 1.00 24.90 224 LYS A O 1
ATOM 1411 N N . GLU A 1 225 ? 54.346 52.633 24.691 1.00 25.52 225 GLU A N 1
ATOM 1412 C CA . GLU A 1 225 ? 54.073 53.337 23.442 1.00 26.92 225 GLU A CA 1
ATOM 1413 C C . GLU A 1 225 ? 53.347 54.656 23.702 1.00 26.76 225 GLU A C 1
ATOM 1414 O O . GLU A 1 225 ? 53.614 55.651 23.027 1.00 24.88 225 GLU A O 1
ATOM 1420 N N . ASN A 1 226 ? 52.425 54.671 24.667 1.00 24.13 226 ASN A N 1
ATOM 1421 C CA . ASN A 1 226 ? 51.716 55.913 24.972 1.00 23.67 226 ASN A CA 1
ATOM 1422 C C . ASN A 1 226 ? 52.685 56.952 25.511 1.00 23.79 226 ASN A C 1
ATOM 1423 O O . ASN A 1 226 ? 52.572 58.138 25.197 1.00 22.28 226 ASN A O 1
ATOM 1428 N N . ILE A 1 227 ? 53.627 56.510 26.337 1.00 23.83 227 ILE A N 1
ATOM 1429 C CA . ILE A 1 227 ? 54.624 57.418 26.886 1.00 24.59 227 ILE A CA 1
ATOM 1430 C C . ILE A 1 227 ? 55.364 58.073 25.719 1.00 24.70 227 ILE A C 1
ATOM 1431 O O . ILE A 1 227 ? 55.588 59.284 25.713 1.00 24.88 227 ILE A O 1
ATOM 1436 N N . GLY A 1 228 ? 55.725 57.262 24.731 1.00 25.18 228 GLY A N 1
ATOM 1437 C CA . GLY A 1 228 ? 56.422 57.770 23.562 1.00 25.66 228 GLY A CA 1
ATOM 1438 C C . GLY A 1 228 ? 55.595 58.770 22.775 1.00 26.02 228 GLY A C 1
ATOM 1439 O O . GLY A 1 228 ? 56.119 59.786 22.307 1.00 26.14 228 GLY A O 1
ATOM 1440 N N . SER A 1 229 ? 54.304 58.492 22.620 1.00 24.98 229 SER A N 1
ATOM 1441 C CA . SER A 1 229 ? 53.423 59.399 21.892 1.00 24.77 229 SER A CA 1
ATOM 1442 C C . SER A 1 229 ? 53.283 60.731 22.617 1.00 23.54 229 SER A C 1
ATOM 1443 O O . SER A 1 229 ? 53.272 61.791 21.994 1.00 22.72 229 SER A O 1
ATOM 1446 N N . VAL A 1 230 ? 53.186 60.667 23.942 1.00 23.86 230 VA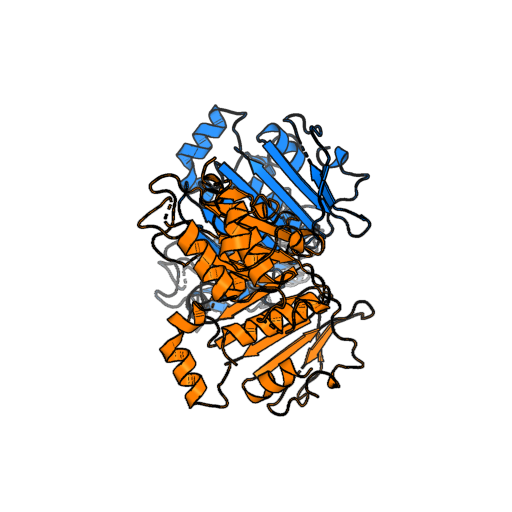L A N 1
ATOM 1447 C CA . VAL A 1 230 ? 53.026 61.855 24.765 1.00 24.61 230 VAL A CA 1
ATOM 1448 C C . VAL A 1 230 ? 54.280 62.717 24.908 1.00 25.44 230 VAL A C 1
ATOM 1449 O O . VAL A 1 230 ? 54.226 63.936 24.746 1.00 23.56 230 VAL A O 1
ATOM 1453 N N . PHE A 1 231 ? 55.408 62.086 25.217 1.00 25.95 231 PHE A N 1
ATOM 1454 C CA . PHE A 1 231 ? 56.643 62.827 25.422 1.00 28.91 231 PHE A CA 1
ATOM 1455 C C . PHE A 1 231 ? 57.702 62.704 24.332 1.00 30.47 231 PHE A C 1
ATOM 1456 O O . PHE A 1 231 ? 58.693 63.429 24.351 1.00 31.69 231 PHE A O 1
ATOM 1464 N N . GLY A 1 232 ? 57.499 61.795 23.387 1.00 33.28 232 GLY A N 1
ATOM 1465 C CA . GLY A 1 232 ? 58.479 61.607 22.328 1.00 36.26 232 GLY A CA 1
ATOM 1466 C C . GLY A 1 232 ? 59.360 60.401 22.607 1.00 38.12 232 GLY A C 1
ATOM 1467 O O . GLY A 1 232 ? 59.571 60.059 23.780 1.00 37.31 232 GLY A O 1
ATOM 1468 N N . GLN A 1 233 ? 59.860 59.755 21.552 1.00 40.57 233 GLN A N 1
ATOM 1469 C CA . GLN A 1 233 ? 60.705 58.591 21.736 1.00 42.97 233 GLN A CA 1
ATOM 1470 C C . GLN A 1 233 ? 62.031 58.935 22.429 1.00 42.86 233 GLN A C 1
ATOM 1471 O O . GLN A 1 233 ? 62.679 58.068 22.970 1.00 43.23 233 GLN A O 1
ATOM 1477 N N . LYS A 1 234 ? 62.423 60.202 22.439 1.00 42.70 234 LYS A N 1
ATOM 1478 C CA . LYS A 1 234 ? 63.639 60.558 23.179 1.00 43.31 234 LYS A CA 1
ATOM 1479 C C . LYS A 1 234 ? 63.397 60.284 24.723 1.00 42.70 234 LYS A C 1
ATOM 1480 O O . LYS A 1 234 ? 64.340 59.947 25.462 1.00 42.72 234 LYS A O 1
ATOM 1486 N N . GLN A 1 235 ? 62.181 60.511 25.253 1.00 41.41 235 GLN A N 1
ATOM 1487 C CA . GLN A 1 235 ? 61.911 60.296 26.697 1.00 39.67 235 GLN A CA 1
ATOM 1488 C C . GLN A 1 235 ? 62.076 58.821 27.049 1.00 39.02 235 GLN A C 1
ATOM 1489 O O . GLN A 1 235 ? 62.506 58.481 28.151 1.00 38.93 235 GLN A O 1
ATOM 1495 N N . LEU A 1 236 ? 61.743 57.946 26.104 1.00 39.34 236 LEU A N 1
ATOM 1496 C CA . LEU A 1 236 ? 61.864 56.503 26.322 1.00 40.19 236 LEU A CA 1
ATOM 1497 C C . LEU A 1 236 ? 63.314 56.051 26.452 1.00 40.91 236 LEU A C 1
ATOM 1498 O O . LEU A 1 236 ? 63.619 55.129 27.207 1.00 41.56 236 LEU A O 1
ATOM 1503 N N . GLN A 1 237 ? 64.201 56.709 25.713 1.00 41.76 237 GLN A N 1
ATOM 1504 C CA . GLN A 1 237 ? 65.626 56.385 25.725 1.00 41.76 237 GLN A CA 1
ATOM 1505 C C . GLN A 1 237 ? 66.221 56.209 27.117 1.00 40.12 237 GLN A C 1
ATOM 1506 O O . GLN A 1 237 ? 67.026 55.309 27.347 1.00 40.38 237 GLN A O 1
ATOM 1512 N N . SER A 1 238 ? 65.829 57.073 28.043 1.00 38.73 238 SER A N 1
ATOM 1513 C CA . SER A 1 238 ? 66.374 57.039 29.391 1.00 37.22 238 SER A CA 1
ATOM 1514 C C . SER A 1 238 ? 65.556 56.283 30.432 1.00 36.07 238 SER A C 1
ATOM 1515 O O . SER A 1 238 ? 65.794 56.435 31.631 1.00 35.61 238 SER A O 1
ATOM 1518 N N . LEU A 1 239 ? 64.608 55.465 29.993 1.00 34.57 239 LEU A N 1
ATOM 1519 C CA . LEU A 1 239 ? 63.777 54.732 30.943 1.00 34.15 239 LEU A CA 1
ATOM 1520 C C . LEU A 1 239 ? 64.008 53.227 30.958 1.00 33.61 239 LEU A C 1
ATOM 1521 O O . LEU A 1 239 ? 64.348 52.625 29.939 1.00 34.10 239 LEU A O 1
ATOM 1526 N N . ILE A 1 240 ? 63.809 52.628 32.129 1.00 33.11 240 ILE A N 1
ATOM 1527 C CA . ILE A 1 240 ? 63.930 51.187 32.290 1.00 32.29 240 ILE A CA 1
ATOM 1528 C C . ILE A 1 240 ? 62.614 50.689 32.886 1.00 32.07 240 ILE A C 1
ATOM 1529 O O . ILE A 1 240 ? 61.967 51.388 33.667 1.00 29.95 240 ILE A O 1
ATOM 1534 N N . PRO A 1 241 ? 62.199 49.472 32.519 1.00 32.49 241 PRO A N 1
ATOM 1535 C CA . PRO A 1 241 ? 60.949 48.918 33.043 1.00 32.89 241 PRO A CA 1
ATOM 1536 C C . PRO A 1 241 ? 61.062 48.503 34.506 1.00 33.22 241 PRO A C 1
ATOM 1537 O O . PRO A 1 241 ? 62.111 48.038 34.953 1.00 34.15 241 PRO A O 1
ATOM 1541 N N . PHE A 1 242 ? 59.983 48.688 35.253 1.00 32.24 242 PHE A N 1
ATOM 1542 C CA . PHE A 1 242 ? 59.966 48.299 36.653 1.00 32.30 242 PHE A CA 1
ATOM 1543 C C . PHE A 1 242 ? 60.035 46.768 36.716 1.00 31.83 242 PHE A C 1
ATOM 1544 O O . PHE A 1 242 ? 59.376 46.075 35.940 1.00 30.01 242 PHE A O 1
ATOM 1552 N N . VAL A 1 243 ? 60.846 46.252 37.634 1.00 31.61 243 VAL A N 1
ATOM 1553 C CA . 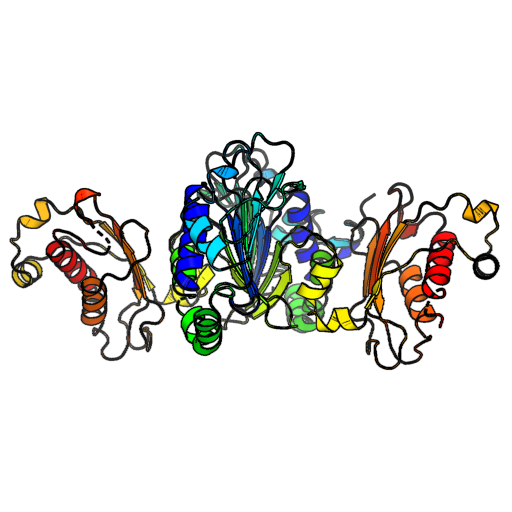VAL A 1 243 ? 61.000 44.811 37.815 1.00 31.36 243 VAL A CA 1
ATOM 1554 C C . VAL A 1 243 ? 60.707 44.522 39.281 1.00 31.28 243 VAL A C 1
ATOM 1555 O O . VAL A 1 243 ? 61.493 44.881 40.159 1.00 30.40 243 VAL A O 1
ATOM 1559 N N . GLN A 1 244 ? 59.574 43.884 39.549 1.00 30.44 244 GLN A N 1
ATOM 1560 C CA . GLN A 1 244 ? 59.201 43.594 40.924 1.00 29.85 244 GLN A CA 1
ATOM 1561 C C . GLN A 1 244 ? 60.022 42.461 41.543 1.00 30.35 244 GLN A C 1
ATOM 1562 O O . GLN A 1 244 ? 60.272 41.438 40.915 1.00 29.08 244 GLN A O 1
ATOM 1568 N N . LEU A 1 245 ? 60.437 42.664 42.785 1.00 31.31 245 LEU A N 1
ATOM 1569 C CA . LEU A 1 245 ? 61.205 41.664 43.508 1.00 33.07 245 LEU A CA 1
ATOM 1570 C C . LEU A 1 245 ? 60.549 41.452 44.859 1.00 33.04 245 LEU A C 1
ATOM 1571 O O . LEU A 1 245 ? 59.806 42.312 45.338 1.00 32.82 245 LEU A O 1
ATOM 1576 N N . PRO A 1 246 ? 60.796 40.293 45.487 1.00 34.24 246 PRO A N 1
ATOM 1577 C CA . PRO A 1 246 ? 60.203 40.041 46.804 1.00 35.27 246 PRO A CA 1
ATOM 1578 C C . PRO A 1 246 ? 60.910 41.008 47.757 1.00 36.41 246 PRO A C 1
ATOM 1579 O O . PRO A 1 246 ? 62.038 41.424 47.489 1.00 36.90 246 PRO A O 1
ATOM 1583 N N . PRO A 1 247 ? 60.270 41.383 48.871 1.00 36.92 247 PRO A N 1
ATOM 1584 C CA . PRO A 1 247 ? 60.949 42.305 49.785 1.00 38.07 247 PRO A CA 1
ATOM 1585 C C . PRO A 1 247 ? 62.219 41.633 50.320 1.00 39.29 247 PRO A C 1
ATOM 1586 O O . PRO A 1 247 ? 62.165 40.495 50.777 1.00 38.50 247 PRO A O 1
ATOM 1590 N N . SER A 1 248 ? 63.353 42.326 50.261 1.00 40.77 248 SER A N 1
ATOM 1591 C CA . SER A 1 248 ? 64.614 41.758 50.749 1.00 42.72 248 SER A CA 1
ATOM 1592 C C . SER A 1 248 ? 64.607 41.677 52.274 1.00 43.61 248 SER A C 1
ATOM 1593 O O . SER A 1 248 ? 63.782 42.315 52.929 1.00 42.72 248 SER A O 1
ATOM 1596 N N . ASP A 1 249 ? 65.532 40.899 52.836 1.00 46.06 249 ASP A N 1
ATOM 1597 C CA . ASP A 1 249 ? 65.613 40.759 54.289 1.00 47.90 249 ASP A CA 1
ATOM 1598 C C . ASP A 1 249 ? 65.901 42.087 54.977 1.00 47.92 249 ASP A C 1
ATOM 1599 O O . ASP A 1 249 ? 65.234 42.450 55.944 1.00 48.43 249 ASP A O 1
ATOM 1604 N N . SER A 1 250 ? 66.894 42.811 54.470 1.00 48.44 250 SER A N 1
ATOM 1605 C CA . SER A 1 250 ? 67.277 44.099 55.042 1.00 49.04 250 SER A CA 1
ATOM 1606 C C . SER A 1 250 ? 66.162 45.145 54.994 1.00 49.06 250 SER A C 1
ATOM 1607 O O . SER A 1 250 ? 65.952 45.875 55.963 1.00 48.90 250 SER A O 1
ATOM 1610 N N . VAL A 1 251 ? 65.451 45.219 53.870 1.00 49.02 251 VAL A N 1
ATOM 1611 C CA . VAL A 1 251 ? 64.369 46.189 53.722 1.00 48.79 251 VAL A CA 1
ATOM 1612 C C . VAL A 1 251 ? 63.188 45.870 54.643 1.00 48.75 251 VAL A C 1
ATOM 1613 O O . VAL A 1 251 ? 62.535 46.779 55.160 1.00 47.85 251 VAL A O 1
ATOM 1617 N N . CYS A 1 252 ? 62.907 44.582 54.837 1.00 49.61 252 CYS A N 1
ATOM 1618 C CA . CYS A 1 252 ? 61.820 44.171 55.726 1.00 50.63 252 CYS A CA 1
ATOM 1619 C C . CYS A 1 252 ? 62.216 44.588 57.136 1.00 51.67 252 CYS A C 1
ATOM 1620 O O . CYS A 1 252 ? 61.388 45.058 57.919 1.00 51.47 252 CYS A O 1
ATOM 1623 N N . GLU A 1 253 ? 63.498 44.410 57.443 1.00 53.02 253 GLU A N 1
ATOM 1624 C CA . GLU A 1 253 ? 64.049 44.771 58.745 1.00 54.50 253 GLU A CA 1
ATOM 1625 C C . GLU A 1 253 ? 63.767 46.230 59.086 1.00 54.25 253 GLU A C 1
ATOM 1626 O O . GLU A 1 253 ? 63.350 46.545 60.198 1.00 54.19 253 GLU A O 1
ATOM 1632 N N . GLU A 1 254 ? 63.990 47.119 58.124 1.00 54.61 254 GLU A N 1
ATOM 1633 C CA . GLU A 1 254 ? 63.783 48.539 58.364 1.00 55.18 254 GLU A CA 1
ATOM 1634 C C . GLU A 1 254 ? 62.325 48.987 58.354 1.00 54.87 254 GLU A C 1
ATOM 1635 O O . GLU A 1 254 ? 62.024 50.115 58.751 1.00 54.33 254 GLU A O 1
ATOM 1641 N N . TYR A 1 255 ? 61.424 48.118 57.903 1.00 54.71 255 TYR A N 1
ATOM 1642 C CA . TYR A 1 255 ? 60.007 48.467 57.878 1.00 54.39 255 TYR A CA 1
ATOM 1643 C C . TYR A 1 255 ? 59.197 47.743 58.946 1.00 55.44 255 TYR A C 1
ATOM 1644 O O . TYR A 1 255 ? 57.996 47.970 59.093 1.00 55.50 255 TYR A O 1
ATOM 1653 N N . GLY A 1 256 ? 59.865 46.882 59.703 1.00 56.32 256 GLY A N 1
ATOM 1654 C CA . GLY A 1 256 ? 59.174 46.156 60.750 1.00 57.56 256 GLY A CA 1
ATOM 1655 C C . GLY A 1 256 ? 58.277 45.106 60.163 1.00 58.43 256 GLY A C 1
ATOM 1656 O O . GLY A 1 256 ? 57.105 44.986 60.521 1.00 58.86 256 GLY A O 1
ATOM 1657 N N . LEU A 1 257 ? 58.854 44.355 59.239 1.00 58.50 257 LEU A N 1
ATOM 1658 C CA . LEU A 1 257 ? 58.138 43.297 58.567 1.00 58.95 257 LEU A CA 1
ATOM 1659 C C . LEU A 1 257 ? 58.849 41.974 58.797 1.00 59.27 257 LEU A C 1
ATOM 1660 O O . LEU A 1 257 ? 60.077 41.912 58.818 1.00 59.27 257 LEU A O 1
ATOM 1665 N N . SER A 1 258 ? 58.068 40.917 58.971 1.00 59.33 258 SER A N 1
ATOM 1666 C CA . SER A 1 258 ? 58.622 39.591 59.186 1.00 59.77 258 SER A CA 1
ATOM 1667 C C . SER A 1 258 ? 58.208 38.699 58.026 1.00 60.31 258 SER A C 1
ATOM 1668 O O . SER A 1 258 ? 57.440 39.117 57.159 1.00 60.26 258 SER A O 1
ATOM 1671 N N . CYS A 1 259 ? 58.717 37.472 58.010 1.00 60.84 259 CYS A N 1
ATOM 1672 C CA . CYS A 1 259 ? 58.381 36.531 56.952 1.00 61.78 259 CYS A CA 1
ATOM 1673 C C . CYS A 1 259 ? 56.869 36.370 56.876 1.00 61.47 259 CYS A C 1
ATOM 1674 O O . CYS A 1 259 ? 56.308 36.178 55.799 1.00 61.67 259 CYS A O 1
ATOM 1677 N N . SER A 1 260 ? 56.211 36.461 58.027 1.00 61.14 260 SER A N 1
ATOM 1678 C CA . SER A 1 260 ? 54.761 36.324 58.092 1.00 60.88 260 SER A CA 1
ATOM 1679 C C . SER A 1 260 ? 54.062 37.545 57.501 1.00 60.21 260 SER A C 1
ATOM 1680 O O . SER A 1 260 ? 53.007 37.422 56.883 1.00 60.73 260 SER A O 1
ATOM 1683 N N . ASP A 1 261 ? 54.653 38.719 57.696 1.00 59.51 261 ASP A N 1
ATOM 1684 C CA . ASP A 1 261 ? 54.085 39.963 57.185 1.00 58.39 261 ASP A CA 1
ATOM 1685 C C . ASP A 1 261 ? 54.134 40.014 55.658 1.00 57.12 261 ASP A C 1
ATOM 1686 O O . ASP A 1 261 ? 53.187 40.457 55.011 1.00 57.01 261 ASP A O 1
ATOM 1691 N N . ALA A 1 262 ? 55.248 39.562 55.098 1.00 56.08 262 ALA A N 1
ATOM 1692 C CA . ALA A 1 262 ? 55.451 39.546 53.657 1.00 55.07 262 ALA A CA 1
ATOM 1693 C C . ALA A 1 262 ? 54.561 38.503 52.991 1.00 54.13 262 ALA A C 1
ATOM 1694 O O . ALA A 1 262 ? 54.461 38.449 51.762 1.00 53.69 262 ALA A O 1
ATOM 1696 N N . LEU A 1 263 ? 53.926 37.679 53.818 1.00 52.79 263 LEU A N 1
ATOM 1697 C CA . LEU A 1 263 ? 53.045 36.622 53.338 1.00 51.34 263 LEU A CA 1
ATOM 1698 C C . LEU A 1 263 ? 51.929 37.123 52.440 1.00 49.99 263 LEU A C 1
ATOM 1699 O O . LEU A 1 263 ? 51.867 36.760 51.266 1.00 50.02 263 LEU A O 1
ATOM 1704 N N . HIS A 1 264 ? 51.033 37.934 52.997 1.00 48.58 264 HIS A N 1
ATOM 1705 C CA . HIS A 1 264 ? 49.890 38.429 52.229 1.00 46.85 264 HIS A CA 1
ATOM 1706 C C . HIS A 1 264 ? 50.239 39.662 51.379 1.00 44.46 264 HIS A C 1
ATOM 1707 O O . HIS A 1 264 ? 49.740 40.755 51.620 1.00 44.67 264 HIS A O 1
ATOM 1714 N N . ASN A 1 265 ? 51.108 39.419 50.386 1.00 40.40 265 ASN A N 1
ATOM 1715 C CA . ASN A 1 265 ? 51.613 40.381 49.375 1.00 37.44 265 ASN A CA 1
ATOM 1716 C C . ASN A 1 265 ? 50.745 40.228 48.119 1.00 35.15 265 ASN A C 1
ATOM 1717 O O . ASN A 1 265 ? 50.918 39.294 47.318 1.00 34.69 265 ASN A O 1
ATOM 1722 N N . LEU A 1 266 ? 49.826 41.161 47.932 1.00 33.93 266 LEU A N 1
ATOM 1723 C CA . LEU A 1 266 ? 48.964 41.137 46.764 1.00 32.86 266 LEU A CA 1
ATOM 1724 C C . LEU A 1 266 ? 49.134 42.398 45.928 1.00 30.58 266 LEU A C 1
ATOM 1725 O O . LEU A 1 266 ? 48.228 42.805 45.206 1.00 30.06 266 LEU A O 1
ATOM 1730 N N . PHE A 1 267 ? 50.313 43.003 46.032 1.00 29.39 267 PHE A N 1
ATOM 1731 C CA . PHE A 1 267 ? 50.641 44.208 45.275 1.00 27.76 267 PHE A CA 1
ATOM 1732 C C . PHE A 1 267 ? 51.353 43.836 43.986 1.00 26.55 267 PHE A C 1
ATOM 1733 O O . PHE A 1 267 ? 52.362 43.128 44.009 1.00 26.44 267 PHE A O 1
ATOM 1741 N N . TYR A 1 268 ? 50.831 44.317 42.864 1.00 25.18 268 TYR A N 1
ATOM 1742 C CA . TYR A 1 268 ? 51.453 44.072 41.574 1.00 25.09 268 TYR A CA 1
ATOM 1743 C C . TYR A 1 268 ? 51.807 45.431 40.980 1.00 26.39 268 TYR A C 1
ATOM 1744 O O . TYR A 1 268 ? 50.932 46.229 40.644 1.00 26.04 268 TYR A O 1
ATOM 1753 N N . ILE A 1 269 ? 53.108 45.683 40.876 1.00 26.46 269 ILE A N 1
ATOM 1754 C CA . ILE A 1 269 ? 53.624 46.947 40.380 1.00 27.17 269 ILE A CA 1
ATOM 1755 C C . ILE A 1 269 ? 54.228 46.855 38.983 1.00 26.27 269 ILE A C 1
ATOM 1756 O O . ILE A 1 269 ? 54.981 45.931 38.675 1.00 25.50 269 ILE A O 1
ATOM 1761 N N . SER A 1 270 ? 53.895 47.824 38.137 1.00 25.95 270 SER A N 1
ATOM 1762 C CA . SER A 1 270 ? 54.408 47.840 36.776 1.00 25.88 270 SER A CA 1
ATOM 1763 C C . SER A 1 270 ? 54.606 49.273 36.310 1.00 26.01 270 SER A C 1
ATOM 1764 O O . SER A 1 270 ? 54.048 50.206 36.889 1.00 24.57 270 SER A O 1
ATOM 1767 N N . GLY A 1 271 ? 55.405 49.442 35.262 1.00 25.79 271 GLY A N 1
ATOM 1768 C CA . GLY A 1 271 ? 55.648 50.772 34.740 1.00 26.95 271 GLY A CA 1
ATOM 1769 C C . GLY A 1 271 ? 57.086 51.039 34.336 1.00 27.12 271 GLY A C 1
ATOM 1770 O O . GLY A 1 271 ? 57.846 50.115 34.036 1.00 26.66 271 GLY A O 1
ATOM 1771 N N . PHE A 1 272 ? 57.454 52.318 34.339 1.00 26.93 272 PHE A N 1
ATOM 1772 C CA . PHE A 1 272 ? 58.792 52.737 33.952 1.00 27.15 272 PHE A CA 1
ATOM 1773 C C . PHE A 1 272 ? 59.336 53.838 34.856 1.00 27.00 272 PHE A C 1
ATOM 1774 O O . PHE A 1 272 ? 58.574 54.597 35.458 1.00 26.57 272 PHE A O 1
ATOM 1782 N N . ILE A 1 273 ? 60.661 53.918 34.934 1.00 27.33 273 ILE A N 1
ATOM 1783 C CA . ILE A 1 273 ? 61.338 54.927 35.735 1.00 28.54 273 ILE A CA 1
ATOM 1784 C C . ILE A 1 273 ? 62.681 55.269 35.064 1.00 30.03 273 ILE A C 1
ATOM 1785 O O . ILE A 1 273 ? 63.265 54.441 34.354 1.00 28.54 273 ILE A O 1
ATOM 1790 N N . SER A 1 274 ? 63.153 56.494 35.271 1.00 31.74 274 SER A N 1
ATOM 1791 C CA . SER A 1 274 ? 64.418 56.928 34.684 1.00 34.08 274 SER A CA 1
ATOM 1792 C C . SER A 1 274 ? 65.580 56.121 35.260 1.00 35.90 274 SER A C 1
ATOM 1793 O O . SER A 1 274 ? 65.568 55.750 36.437 1.00 35.09 274 SER A O 1
ATOM 1796 N N . GLN A 1 275 ? 66.581 55.847 34.430 1.00 38.62 275 GLN A N 1
ATOM 1797 C CA . GLN A 1 275 ? 67.760 55.138 34.905 1.00 41.58 275 GLN A CA 1
ATOM 1798 C C . GLN A 1 275 ? 68.352 56.119 35.913 1.00 42.48 275 GLN A C 1
ATOM 1799 O O . GLN A 1 275 ? 68.083 57.316 35.835 1.00 42.17 275 GLN A O 1
ATOM 1805 N N . CYS A 1 276 ? 69.145 55.625 36.856 1.00 44.15 276 CYS A N 1
ATOM 1806 C CA . CYS A 1 276 ? 69.747 56.486 37.875 1.00 46.72 276 CYS A CA 1
ATOM 1807 C C . CYS A 1 276 ? 71.064 57.086 37.396 1.00 48.81 276 CYS A C 1
ATOM 1808 O O . CYS A 1 276 ? 71.771 57.755 38.149 1.00 48.55 276 CYS A O 1
ATOM 1811 N N . THR A 1 277 ? 71.382 56.817 36.141 1.00 50.84 277 THR A N 1
ATOM 1812 C CA . THR A 1 277 ? 72.599 57.292 35.513 1.00 53.59 277 THR A CA 1
ATOM 1813 C C . THR A 1 277 ? 72.699 58.827 35.514 1.00 54.87 277 THR A C 1
ATOM 1814 O O . THR A 1 277 ? 71.671 59.518 35.435 1.00 55.05 277 THR A O 1
ATOM 1818 N N . HIS A 1 278 ? 73.927 59.357 35.638 1.00 56.71 278 HIS A N 1
ATOM 1819 C CA . HIS A 1 278 ? 74.139 60.823 35.688 1.00 58.26 278 HIS A CA 1
ATOM 1820 C C . HIS A 1 278 ? 73.514 61.612 34.592 1.00 57.47 278 HIS A C 1
ATOM 1821 O O . HIS A 1 278 ? 73.675 61.288 33.427 1.00 57.57 278 HIS A O 1
ATOM 1828 N N . GLY A 1 279 ? 72.881 62.710 34.980 1.00 57.13 279 GLY A N 1
ATOM 1829 C CA . GLY A 1 279 ? 72.266 63.590 34.010 1.00 56.63 279 GLY A CA 1
ATOM 1830 C C . GLY A 1 279 ? 71.000 63.084 33.349 1.00 56.54 279 GLY A C 1
ATOM 1831 O O . GLY A 1 279 ? 70.170 63.876 32.904 1.00 56.58 279 GLY A O 1
ATOM 1832 N N . VAL A 1 280 ? 70.850 61.765 33.283 1.00 56.00 280 VAL A N 1
ATOM 1833 C CA . VAL A 1 280 ? 69.686 61.140 32.667 1.00 55.42 280 VAL A CA 1
ATOM 1834 C C . VAL A 1 280 ? 68.356 61.572 33.289 1.00 54.43 280 VAL A C 1
ATOM 1835 O O . VAL A 1 280 ? 67.335 61.638 32.602 1.00 54.28 280 VAL A O 1
ATOM 1839 N N . GLY A 1 281 ? 68.375 61.868 34.585 1.00 53.73 281 GLY A N 1
ATOM 1840 C CA . GLY A 1 281 ? 67.164 62.273 35.278 1.00 52.62 281 GLY A CA 1
ATOM 1841 C C . GLY A 1 281 ? 66.574 63.597 34.833 1.00 51.96 281 GLY A C 1
ATOM 1842 O O . GLY A 1 281 ? 67.015 64.188 33.849 1.00 52.11 281 GLY A O 1
ATOM 1843 N N . ARG A 1 282 ? 65.568 64.055 35.573 1.00 51.75 282 ARG A N 1
ATOM 1844 C CA . ARG A 1 282 ? 64.871 65.310 35.299 1.00 51.40 282 ARG A CA 1
ATOM 1845 C C . ARG A 1 282 ? 65.373 66.370 36.272 1.00 51.72 282 ARG A C 1
ATOM 1846 O O . ARG A 1 282 ? 66.123 66.059 37.198 1.00 51.86 282 ARG A O 1
ATOM 1854 N N . SER A 1 283 ? 64.951 67.616 36.068 1.00 51.42 283 SER A N 1
ATOM 1855 C CA . SER A 1 283 ? 65.358 68.713 36.942 1.00 51.53 283 SER A CA 1
ATOM 1856 C C . SER A 1 283 ? 64.324 68.908 38.045 1.00 51.08 283 SER A C 1
ATOM 1857 O O . SER A 1 283 ? 64.604 69.533 39.069 1.00 51.16 283 SER A O 1
ATOM 1860 N N . SER A 1 284 ? 63.127 68.374 37.824 1.00 49.84 284 SER A N 1
ATOM 1861 C CA . SER A 1 284 ? 62.044 68.472 38.797 1.00 48.52 284 SER A CA 1
ATOM 1862 C C . SER A 1 284 ? 61.154 67.233 38.698 1.00 47.41 284 SER A C 1
ATOM 1863 O O . SER A 1 284 ? 61.434 66.319 37.920 1.00 46.83 284 SER A O 1
ATOM 1866 N N . THR A 1 285 ? 60.086 67.206 39.487 1.00 45.92 285 THR A N 1
ATOM 1867 C CA . THR A 1 285 ? 59.160 66.081 39.481 1.00 44.89 285 THR A CA 1
ATOM 1868 C C . THR A 1 285 ? 57.945 66.417 38.625 1.00 43.34 285 THR A C 1
ATOM 1869 O O . THR A 1 285 ? 56.809 66.165 39.020 1.00 43.49 285 THR A O 1
ATOM 1873 N N . ASP A 1 286 ? 58.193 66.982 37.448 1.00 41.76 286 ASP A N 1
ATOM 1874 C CA . ASP A 1 286 ? 57.119 67.368 36.537 1.00 39.26 286 ASP A CA 1
ATOM 1875 C C . ASP A 1 286 ? 56.539 66.199 35.747 1.00 37.48 286 ASP A C 1
ATOM 1876 O O . ASP A 1 286 ? 55.451 66.313 35.178 1.00 37.17 286 ASP A O 1
ATOM 1881 N N . ARG A 1 287 ? 57.256 65.079 35.707 1.00 34.65 287 ARG A N 1
ATOM 1882 C CA . ARG A 1 287 ? 56.781 63.911 34.970 1.00 32.14 287 ARG A CA 1
ATOM 1883 C C . ARG A 1 287 ? 56.760 62.639 35.815 1.00 30.55 287 ARG A C 1
ATOM 1884 O O . ARG A 1 287 ? 57.427 61.648 35.500 1.00 29.68 287 ARG A O 1
ATOM 1892 N N . GLN A 1 288 ? 55.986 62.680 36.891 1.00 28.82 288 GLN A N 1
ATOM 1893 C CA . GLN A 1 288 ? 55.847 61.534 37.774 1.00 29.25 288 GLN A CA 1
ATOM 1894 C C . GLN A 1 288 ? 54.367 61.215 37.844 1.00 28.51 288 GLN A C 1
ATOM 1895 O O . GLN A 1 288 ? 53.568 62.017 38.329 1.00 28.66 288 GLN A O 1
ATOM 1901 N N . PHE A 1 289 ? 54.001 60.046 37.331 1.00 27.87 289 PHE A N 1
ATOM 1902 C CA . PHE A 1 289 ? 52.607 59.639 37.314 1.00 27.80 289 PHE A CA 1
ATOM 1903 C C . PHE A 1 289 ? 52.379 58.341 38.073 1.00 27.07 289 PHE A C 1
ATOM 1904 O O . PHE A 1 289 ? 52.982 57.317 37.762 1.00 26.16 289 PHE A O 1
ATOM 1912 N N . PHE A 1 290 ? 51.507 58.401 39.075 1.00 26.27 290 PHE A N 1
ATOM 1913 C CA . PHE A 1 290 ? 51.179 57.230 39.873 1.00 25.80 290 PHE A CA 1
ATOM 1914 C C . PHE A 1 290 ? 49.725 56.829 39.664 1.00 25.23 290 PHE A C 1
ATOM 1915 O O . PHE A 1 290 ? 48.848 57.681 39.486 1.00 22.58 290 PHE A O 1
ATOM 1923 N N . PHE A 1 291 ? 49.477 55.525 39.664 1.00 23.95 291 PHE A N 1
ATOM 1924 C CA . PHE A 1 291 ? 48.124 55.028 39.492 1.00 23.90 291 PHE A CA 1
ATOM 1925 C C . PHE A 1 291 ? 47.882 53.856 40.433 1.00 23.79 291 PHE A C 1
ATOM 1926 O O . PHE A 1 291 ? 48.803 53.112 40.769 1.00 22.46 291 PHE A O 1
ATOM 1934 N N . ILE A 1 292 ? 46.638 53.714 40.866 1.00 22.36 292 ILE A N 1
ATOM 1935 C CA . ILE A 1 292 ? 46.242 52.586 41.692 1.00 23.58 292 ILE A CA 1
ATOM 1936 C C . ILE A 1 292 ? 45.120 51.978 40.872 1.00 24.21 292 ILE A C 1
ATOM 1937 O O . ILE A 1 292 ? 44.100 52.628 40.616 1.00 23.67 292 ILE A O 1
ATOM 1942 N N . ASN A 1 293 ? 45.328 50.745 40.429 1.00 23.57 293 ASN A N 1
ATOM 1943 C CA . ASN A 1 293 ? 44.357 50.074 39.589 1.00 24.16 293 ASN A CA 1
ATOM 1944 C C . ASN A 1 293 ? 43.989 50.951 38.394 1.00 24.77 293 ASN A C 1
ATOM 1945 O O . ASN A 1 293 ? 42.818 51.126 38.067 1.00 23.43 293 ASN A O 1
ATOM 1950 N N . ARG A 1 294 ? 45.013 51.522 37.767 1.00 25.35 294 ARG A N 1
ATOM 1951 C CA . ARG A 1 294 ? 44.839 52.347 36.579 1.00 26.56 294 ARG A CA 1
ATOM 1952 C C . ARG A 1 294 ? 44.239 53.739 36.784 1.00 26.82 294 ARG A C 1
ATOM 1953 O O . ARG A 1 294 ? 44.014 54.454 35.810 1.00 26.19 294 ARG A O 1
ATOM 1961 N N . ARG A 1 295 ? 43.979 54.126 38.032 1.00 27.38 295 ARG A N 1
ATOM 1962 C CA . ARG A 1 295 ? 43.415 55.454 38.323 1.00 28.62 295 ARG A CA 1
ATOM 1963 C C . ARG A 1 295 ? 44.493 56.447 38.721 1.00 27.63 295 ARG A C 1
ATOM 1964 O O . ARG A 1 295 ? 45.249 56.196 39.657 1.00 25.90 295 ARG A O 1
ATOM 1972 N N . PRO A 1 296 ? 44.566 57.600 38.033 1.00 28.09 296 PRO A N 1
ATOM 1973 C CA . PRO A 1 296 ? 45.588 58.587 38.393 1.00 28.08 296 PRO A CA 1
ATOM 1974 C C . PRO A 1 296 ? 45.368 59.016 39.847 1.00 28.54 296 PRO A C 1
ATOM 1975 O O . PRO A 1 296 ? 44.239 59.228 40.262 1.00 28.47 296 PRO A O 1
ATOM 1979 N N . CYS A 1 297 ? 46.436 59.134 40.623 1.00 29.84 297 CYS A N 1
ATOM 1980 C CA . CYS A 1 297 ? 46.295 59.558 42.015 1.00 32.35 297 CYS A CA 1
ATOM 1981 C C . CYS A 1 297 ? 47.643 59.955 42.598 1.00 33.34 297 CYS A C 1
ATOM 1982 O O . CYS A 1 297 ? 48.674 59.781 41.954 1.00 32.78 297 CYS A O 1
ATOM 1985 N N . ASP A 1 298 ? 47.638 60.483 43.817 1.00 35.59 298 ASP A N 1
ATOM 1986 C CA . ASP A 1 298 ? 48.878 60.919 44.449 1.00 38.77 298 ASP A CA 1
ATOM 1987 C C . ASP A 1 298 ? 49.173 60.268 45.803 1.00 39.03 298 ASP A C 1
ATOM 1988 O O . ASP A 1 298 ? 48.927 60.859 46.852 1.00 40.14 298 ASP A O 1
ATOM 1993 N N . PRO A 1 299 ? 49.704 59.036 45.795 1.00 38.77 299 PRO A N 1
ATOM 1994 C CA . PRO A 1 299 ? 50.025 58.343 47.050 1.00 38.70 299 PRO A CA 1
ATOM 1995 C C . PRO A 1 299 ? 51.321 58.926 47.621 1.00 37.75 299 PRO A C 1
ATOM 1996 O O . PRO A 1 299 ? 52.420 58.525 47.238 1.00 37.10 299 PRO A O 1
ATOM 2000 N N . ALA A 1 300 ? 51.164 59.884 48.530 1.00 37.44 300 ALA A N 1
ATOM 2001 C CA . ALA A 1 300 ? 52.272 60.594 49.167 1.00 36.45 300 ALA A CA 1
ATOM 2002 C C . ALA A 1 300 ? 53.480 59.768 49.592 1.00 36.45 300 ALA A C 1
ATOM 2003 O O . ALA A 1 300 ? 54.603 60.058 49.179 1.00 35.17 300 ALA A O 1
ATOM 2005 N N . LYS A 1 301 ? 53.267 58.759 50.430 1.00 36.44 301 LYS A N 1
ATOM 2006 C CA . LYS A 1 301 ? 54.386 57.941 50.880 1.00 37.56 301 LYS A CA 1
ATOM 2007 C C . LYS A 1 301 ? 55.059 57.194 49.741 1.00 36.46 301 LYS A C 1
ATOM 2008 O O . LYS A 1 301 ? 56.278 57.024 49.742 1.00 35.96 301 LYS A O 1
ATOM 2014 N N . VAL A 1 302 ? 54.274 56.751 48.764 1.00 35.64 302 VAL A N 1
ATOM 2015 C CA . VAL A 1 302 ? 54.847 56.037 47.627 1.00 34.79 302 VAL A CA 1
ATOM 2016 C C . VAL A 1 302 ? 55.728 56.992 46.833 1.00 34.48 302 VAL A C 1
ATOM 2017 O O . VAL A 1 302 ? 56.851 56.654 46.457 1.00 33.95 302 VAL A O 1
ATOM 2021 N N . CYS A 1 303 ? 55.213 58.192 46.592 1.00 34.79 303 CYS A N 1
ATOM 2022 C CA . CYS A 1 303 ? 55.946 59.205 45.842 1.00 36.67 303 CYS A CA 1
ATOM 2023 C C . CYS A 1 303 ? 57.259 59.569 46.536 1.00 36.59 303 CYS A C 1
ATOM 2024 O O . CYS A 1 303 ? 58.316 59.601 45.900 1.00 35.48 303 CYS A O 1
ATOM 2027 N N . ARG A 1 304 ? 57.188 59.837 47.839 1.00 37.62 304 ARG A N 1
ATOM 2028 C CA . ARG A 1 304 ? 58.378 60.189 48.617 1.00 38.89 304 ARG A CA 1
ATOM 2029 C C . ARG A 1 304 ? 59.445 59.110 48.492 1.00 38.39 304 ARG A C 1
ATOM 2030 O O . ARG A 1 304 ? 60.607 59.396 48.203 1.00 37.75 304 ARG A O 1
ATOM 2038 N N . LEU A 1 305 ? 59.032 57.867 48.728 1.00 37.98 305 LEU A N 1
ATOM 2039 C CA . LEU A 1 305 ? 59.926 56.720 48.673 1.00 36.97 305 LEU A CA 1
ATOM 2040 C C . LEU A 1 305 ? 60.608 56.572 47.329 1.00 36.68 305 LEU A C 1
ATOM 2041 O O . LEU A 1 305 ? 61.820 56.346 47.256 1.00 36.11 305 LEU A O 1
ATOM 2046 N N . VAL A 1 306 ? 59.828 56.685 46.262 1.00 35.51 306 VAL A N 1
ATOM 2047 C CA . VAL A 1 306 ? 60.383 56.554 44.927 1.00 34.90 306 VAL A CA 1
ATOM 2048 C C . VAL A 1 306 ? 61.481 57.585 44.713 1.00 35.16 306 VAL A C 1
ATOM 2049 O O . VAL A 1 306 ? 62.559 57.265 44.206 1.00 34.62 306 VAL A O 1
ATOM 2053 N N . ASN A 1 307 ? 61.206 58.820 45.118 1.00 36.27 307 ASN A N 1
ATOM 2054 C CA . ASN A 1 307 ? 62.166 59.902 44.962 1.00 38.06 307 ASN A CA 1
ATOM 2055 C C . ASN A 1 307 ? 63.435 59.788 45.814 1.00 39.58 307 ASN A C 1
ATOM 2056 O O . ASN A 1 307 ? 64.517 60.111 45.329 1.00 39.72 307 ASN A O 1
ATOM 2061 N N . GLU A 1 308 ? 63.338 59.338 47.066 1.00 41.36 308 GLU A N 1
ATOM 2062 C CA . GLU A 1 308 ? 64.567 59.225 47.856 1.00 43.16 308 GLU A CA 1
ATOM 2063 C C . GLU A 1 308 ? 65.424 58.052 47.407 1.00 42.79 308 GLU A C 1
ATOM 2064 O O . GLU A 1 308 ? 66.648 58.142 47.402 1.00 42.94 308 GLU A O 1
ATOM 2070 N N . VAL A 1 309 ? 64.790 56.949 47.030 1.00 42.14 309 VAL A N 1
ATOM 2071 C CA . VAL A 1 309 ? 65.547 55.792 46.579 1.00 41.44 309 VAL A CA 1
ATOM 2072 C C . VAL A 1 309 ? 66.310 56.179 45.315 1.00 41.23 309 VAL A C 1
ATOM 2073 O O . VAL A 1 309 ? 67.435 55.727 45.090 1.00 40.54 309 VAL A O 1
ATOM 2077 N N . TYR A 1 310 ? 65.696 57.025 44.494 1.00 40.92 310 TYR A N 1
ATOM 2078 C CA . TYR A 1 310 ? 66.336 57.466 43.262 1.00 41.36 310 TYR A CA 1
ATOM 2079 C C . TYR A 1 310 ? 67.536 58.327 43.632 1.00 42.84 310 TYR A C 1
ATOM 2080 O O . TYR A 1 310 ? 68.616 58.187 43.061 1.00 43.15 310 TYR A O 1
ATOM 2089 N N . HIS A 1 311 ? 67.336 59.209 44.604 1.00 44.82 311 HIS A N 1
ATOM 2090 C CA . HIS A 1 311 ? 68.388 60.103 45.055 1.00 47.55 311 HIS A CA 1
ATOM 2091 C C . HIS A 1 311 ? 69.599 59.372 45.637 1.00 49.63 311 HIS A C 1
ATOM 2092 O O . HIS A 1 311 ? 70.714 59.882 45.578 1.00 50.15 311 HIS A O 1
ATOM 2107 N N . TYR A 1 313 ? 71.014 57.208 44.359 1.00 53.94 313 TYR A N 1
ATOM 2108 C CA . TYR A 1 313 ? 71.845 56.943 43.188 1.00 54.32 313 TYR A CA 1
ATOM 2109 C C . TYR A 1 313 ? 72.088 58.188 42.338 1.00 54.89 313 TYR A C 1
ATOM 2110 O O . TYR A 1 313 ? 73.175 58.367 41.788 1.00 55.02 313 TYR A O 1
ATOM 2119 N N . ASN A 1 314 ? 71.072 59.039 42.227 1.00 55.36 314 ASN A N 1
ATOM 2120 C CA . ASN A 1 314 ? 71.186 60.270 41.454 1.00 56.15 314 ASN A CA 1
ATOM 2121 C C . ASN A 1 314 ? 70.776 61.441 42.334 1.00 56.78 314 ASN A C 1
ATOM 2122 O O . ASN A 1 314 ? 69.647 61.932 42.275 1.00 56.31 314 ASN A O 1
ATOM 2127 N N . ARG A 1 315 ? 71.731 61.869 43.149 1.00 57.91 315 ARG A N 1
ATOM 2128 C CA . ARG A 1 315 ? 71.599 62.958 44.109 1.00 58.78 315 ARG A CA 1
ATOM 2129 C C . ARG A 1 315 ? 70.927 64.249 43.632 1.00 58.31 315 ARG A C 1
ATOM 2130 O O . ARG A 1 315 ? 70.028 64.768 44.297 1.00 57.61 315 ARG A O 1
ATOM 2138 N N . HIS A 1 316 ? 71.356 64.762 42.482 1.00 57.96 316 HIS A N 1
ATOM 2139 C CA . HIS A 1 316 ? 70.832 66.027 41.974 1.00 57.64 316 HIS A CA 1
ATOM 2140 C C . HIS A 1 316 ? 69.767 66.024 40.887 1.00 56.20 316 HIS A C 1
ATOM 2141 O O . HIS A 1 316 ? 69.670 66.979 40.116 1.00 56.31 316 HIS A O 1
ATOM 2148 N N . GLN A 1 317 ? 68.960 64.973 40.818 1.00 54.03 317 GLN A N 1
ATOM 2149 C CA . GLN A 1 317 ? 67.904 64.922 39.812 1.00 51.82 317 GLN A CA 1
ATOM 2150 C C . GLN A 1 317 ? 66.707 64.123 40.297 1.00 50.36 317 GLN A C 1
ATOM 2151 O O . GLN A 1 317 ? 66.807 63.347 41.248 1.00 50.20 317 GLN A O 1
ATOM 2157 N N . TYR A 1 318 ? 65.568 64.337 39.649 1.00 48.24 318 TYR A N 1
ATOM 2158 C CA . TYR A 1 318 ? 64.357 63.609 39.984 1.00 45.44 318 TYR A CA 1
ATOM 2159 C C . TYR A 1 318 ? 64.090 62.693 38.809 1.00 42.00 318 TYR A C 1
ATOM 2160 O O . TYR A 1 318 ? 64.479 62.987 37.679 1.00 41.98 318 TYR A O 1
ATOM 2169 N N . PRO A 1 319 ? 63.440 61.557 39.055 1.00 38.37 319 PRO A N 1
ATOM 2170 C CA . PRO A 1 319 ? 63.178 60.655 37.937 1.00 35.47 319 PRO A CA 1
ATOM 2171 C C . PRO A 1 319 ? 61.841 60.852 37.242 1.00 33.05 319 PRO A C 1
ATOM 2172 O O . PRO A 1 319 ? 60.916 61.452 37.791 1.00 30.53 319 PRO A O 1
ATOM 2176 N N . PHE A 1 320 ? 61.767 60.353 36.013 1.00 31.35 320 PHE A N 1
ATOM 2177 C CA . PHE A 1 320 ? 60.527 60.361 35.257 1.00 30.10 320 PHE A CA 1
ATOM 2178 C C . PHE A 1 320 ? 59.875 59.120 35.856 1.00 29.07 320 PHE A C 1
ATOM 2179 O O . PHE A 1 320 ? 60.556 58.116 36.055 1.00 29.24 320 PHE A O 1
ATOM 2187 N N . VAL A 1 321 ? 58.581 59.170 36.151 1.00 28.28 321 VAL A N 1
ATOM 2188 C CA . VAL A 1 321 ? 57.927 58.003 36.747 1.00 26.98 321 VAL A CA 1
ATOM 2189 C C . VAL A 1 321 ? 56.515 57.717 36.231 1.00 26.59 321 VAL A C 1
ATOM 2190 O O . VAL A 1 321 ? 55.686 58.617 36.143 1.00 26.37 321 VAL A O 1
ATOM 2194 N N . VAL A 1 322 ? 56.260 56.453 35.895 1.00 26.25 322 VAL A N 1
ATOM 2195 C CA . VAL A 1 322 ? 54.963 55.973 35.424 1.00 25.39 322 VAL A CA 1
ATOM 2196 C C . VAL A 1 322 ? 54.870 54.671 36.186 1.00 26.15 322 VAL A C 1
ATOM 2197 O O . VAL A 1 322 ? 55.512 53.670 35.850 1.00 25.00 322 VAL A O 1
ATOM 2201 N N . LEU A 1 323 ? 54.020 54.693 37.193 1.00 25.87 323 LEU A N 1
ATOM 2202 C CA . LEU A 1 323 ? 53.900 53.573 38.079 1.00 27.30 323 LEU A CA 1
ATOM 2203 C C . LEU A 1 323 ? 52.468 53.175 38.384 1.00 25.47 323 LEU A C 1
ATOM 2204 O O . LEU A 1 323 ? 51.695 54.001 38.841 1.00 25.32 323 LEU A O 1
ATOM 2209 N N . ASN A 1 324 ? 52.125 51.912 38.134 1.00 24.85 324 ASN A N 1
ATOM 2210 C CA . ASN A 1 324 ? 50.783 51.432 38.434 1.00 24.65 324 ASN A CA 1
ATOM 2211 C C . ASN A 1 324 ? 50.844 50.409 39.550 1.00 24.70 324 ASN A C 1
ATOM 2212 O O . ASN A 1 324 ? 51.606 49.444 39.485 1.00 24.97 324 ASN A O 1
ATOM 2217 N N . ILE A 1 325 ? 50.027 50.622 40.570 1.00 23.87 325 ILE A N 1
ATOM 2218 C CA . ILE A 1 325 ? 49.952 49.702 41.690 1.00 25.04 325 ILE A CA 1
ATOM 2219 C C . ILE A 1 325 ? 48.646 48.933 41.547 1.00 24.57 325 ILE A C 1
ATOM 2220 O O . ILE A 1 325 ? 47.572 49.509 41.670 1.00 23.73 325 ILE A O 1
ATOM 2225 N N . SER A 1 326 ? 48.734 47.638 41.274 1.00 23.82 326 SER A N 1
ATOM 2226 C CA . SER A 1 326 ? 47.527 46.838 41.119 1.00 25.59 326 SER A CA 1
ATOM 2227 C C . SER A 1 326 ? 47.241 46.101 42.424 1.00 26.13 326 SER A C 1
ATOM 2228 O O . SER A 1 326 ? 48.103 45.386 42.941 1.00 26.12 326 SER A O 1
ATOM 2231 N N . VAL A 1 327 ? 46.035 46.291 42.953 1.00 27.01 327 VAL A N 1
ATOM 2232 C CA . VAL A 1 327 ? 45.631 45.671 44.211 1.00 28.24 327 VAL A CA 1
ATOM 2233 C C . VAL A 1 327 ? 44.138 45.356 44.274 1.00 28.42 327 VAL A C 1
ATOM 2234 O O . VAL A 1 327 ? 43.354 45.826 43.450 1.00 27.14 327 VAL A O 1
ATOM 2238 N N . ASP A 1 328 ? 43.757 44.543 45.253 1.00 28.73 328 ASP A N 1
ATOM 2239 C CA . ASP A 1 328 ? 42.356 44.209 45.452 1.00 29.35 328 ASP A CA 1
ATOM 2240 C C . ASP A 1 328 ? 41.767 45.554 45.878 1.00 29.30 328 ASP A C 1
ATOM 2241 O O . ASP A 1 328 ? 42.252 46.166 46.832 1.00 29.03 328 ASP A O 1
ATOM 2246 N N . SER A 1 329 ? 40.745 46.024 45.170 1.00 28.91 329 SER A N 1
ATOM 2247 C CA . SER A 1 329 ? 40.146 47.319 45.487 1.00 30.84 329 SER A CA 1
ATOM 2248 C C . SER A 1 329 ? 39.601 47.417 46.911 1.00 31.75 329 SER A C 1
ATOM 2249 O O . SER A 1 329 ? 39.525 48.505 47.476 1.00 30.85 329 SER A O 1
ATOM 2252 N N . GLU A 1 330 ? 39.238 46.282 47.499 1.00 33.12 330 GLU A N 1
ATOM 2253 C CA . GLU A 1 330 ? 38.710 46.284 48.858 1.00 35.27 330 GLU A CA 1
ATOM 2254 C C . GLU A 1 330 ? 39.765 46.700 49.885 1.00 36.67 330 GLU A C 1
ATOM 2255 O O . GLU A 1 330 ? 39.437 47.017 51.031 1.00 36.56 330 GLU A O 1
ATOM 2261 N N . CYS A 1 331 ? 41.028 46.706 49.471 1.00 37.67 331 CYS A N 1
ATOM 2262 C CA . CYS A 1 331 ? 42.119 47.086 50.361 1.00 39.91 331 CYS A CA 1
ATOM 2263 C C . CYS A 1 331 ? 42.521 48.558 50.215 1.00 41.26 331 CYS A C 1
ATOM 2264 O O . CYS A 1 331 ? 43.576 48.962 50.704 1.00 40.81 331 CYS A O 1
ATOM 2267 N N . VAL A 1 332 ? 41.683 49.348 49.541 1.00 43.34 332 VAL A N 1
ATOM 2268 C CA . VAL A 1 332 ? 41.951 50.769 49.348 1.00 46.21 332 VAL A CA 1
ATOM 2269 C C . VAL A 1 332 ? 40.963 51.604 50.159 1.00 48.75 332 VAL A C 1
ATOM 2270 O O . VAL A 1 332 ? 39.806 51.192 50.358 1.00 48.49 332 VAL A O 1
ATOM 2274 N N . ASP A 1 333 ? 41.422 52.771 50.622 1.00 52.37 333 ASP A N 1
ATOM 2275 C CA . ASP A 1 333 ? 40.610 53.667 51.448 1.00 55.54 333 ASP A CA 1
ATOM 2276 C C . ASP A 1 333 ? 40.971 55.156 51.339 1.00 57.19 333 ASP A C 1
ATOM 2277 O O . ASP A 1 333 ? 41.963 55.526 50.706 1.00 57.50 333 ASP A O 1
ATOM 2282 N N . ILE A 1 334 ? 40.173 55.989 52.010 1.00 59.25 334 ILE A N 1
ATOM 2283 C CA . ILE A 1 334 ? 40.358 57.437 52.017 1.00 60.86 334 ILE A CA 1
ATOM 2284 C C . ILE A 1 334 ? 39.985 58.055 53.365 1.00 61.74 334 ILE A C 1
ATOM 2285 O O . ILE A 1 334 ? 39.004 57.651 53.989 1.00 61.99 334 ILE A O 1
ATOM 2290 N N . ASN A 1 335 ? 40.767 59.041 53.801 1.00 63.20 335 ASN A N 1
ATOM 2291 C CA . ASN A 1 335 ? 40.513 59.723 55.067 1.00 63.87 335 ASN A CA 1
ATOM 2292 C C . ASN A 1 335 ? 41.058 61.146 55.016 1.00 64.18 335 ASN A C 1
ATOM 2293 O O . ASN A 1 335 ? 41.905 61.463 54.179 1.00 64.44 335 ASN A O 1
ATOM 2298 N N . GLN A 1 342 ? 43.330 61.682 51.109 1.00 58.26 342 GLN A N 1
ATOM 2299 C CA . GLN A 1 342 ? 44.407 60.762 51.458 1.00 58.52 342 GLN A CA 1
ATOM 2300 C C . GLN A 1 342 ? 44.024 59.309 51.180 1.00 57.69 342 GLN A C 1
ATOM 2301 O O . GLN A 1 342 ? 43.005 58.815 51.664 1.00 57.68 342 GLN A O 1
ATOM 2307 N N . ILE A 1 343 ? 44.861 58.625 50.407 1.00 56.68 343 ILE A N 1
ATOM 2308 C CA . ILE A 1 343 ? 44.612 57.234 50.045 1.00 55.55 343 ILE A CA 1
ATOM 2309 C C . ILE A 1 343 ? 45.268 56.262 51.023 1.00 54.66 343 ILE A C 1
ATOM 2310 O O . ILE A 1 343 ? 46.483 56.294 51.228 1.00 55.03 343 ILE A O 1
ATOM 2315 N N . LEU A 1 344 ? 44.456 55.397 51.621 1.00 53.14 344 LEU A N 1
ATOM 2316 C CA . LEU A 1 344 ? 44.954 54.411 52.570 1.00 51.48 344 LEU A CA 1
ATOM 2317 C C . LEU A 1 344 ? 45.027 53.043 51.903 1.00 50.54 344 LEU A C 1
ATOM 2318 O O . LEU A 1 344 ? 44.100 52.633 51.202 1.00 50.76 344 LEU A O 1
ATOM 2323 N N . LEU A 1 345 ? 46.136 52.343 52.118 1.00 49.08 345 LEU A N 1
ATOM 2324 C CA . LEU A 1 345 ? 46.330 51.020 51.542 1.00 47.37 345 LEU A CA 1
ATOM 2325 C C . LEU A 1 345 ? 46.743 50.021 52.617 1.00 47.00 345 LEU A C 1
ATOM 2326 O O . LEU A 1 345 ? 47.732 50.234 53.322 1.00 46.26 345 LEU A O 1
ATOM 2331 N N . GLN A 1 346 ? 45.981 48.937 52.750 1.00 46.47 346 GLN A N 1
ATOM 2332 C CA . GLN A 1 346 ? 46.304 47.906 53.732 1.00 46.15 346 GLN A CA 1
ATOM 2333 C C . GLN A 1 346 ? 47.716 47.372 53.482 1.00 45.78 346 GLN A C 1
ATOM 2334 O O . GLN A 1 346 ? 48.101 47.127 52.338 1.00 45.22 346 GLN A O 1
ATOM 2340 N N . GLU A 1 347 ? 48.480 47.193 54.557 1.00 45.18 347 GLU A N 1
ATOM 2341 C CA . GLU A 1 347 ? 49.856 46.707 54.470 1.00 45.21 347 GLU A CA 1
ATOM 2342 C C . GLU A 1 347 ? 50.684 47.607 53.545 1.00 44.03 347 GLU A C 1
ATOM 2343 O O . GLU A 1 347 ? 51.365 47.107 52.653 1.00 43.69 347 GLU A O 1
ATOM 2349 N N . GLU A 1 348 ? 50.630 48.921 53.748 1.00 43.84 348 GLU A N 1
ATOM 2350 C CA . GLU A 1 348 ? 51.391 49.836 52.901 1.00 43.45 348 GLU A CA 1
ATOM 2351 C C . GLU A 1 348 ? 52.896 49.621 53.065 1.00 42.20 348 GLU A C 1
ATOM 2352 O O . GLU A 1 348 ? 53.654 49.712 52.098 1.00 41.88 348 GLU A O 1
ATOM 2358 N N . LYS A 1 349 ? 53.322 49.326 54.291 1.00 41.58 349 LYS A N 1
ATOM 2359 C CA . LYS A 1 349 ? 54.734 49.089 54.569 1.00 39.94 349 LYS A CA 1
ATOM 2360 C C . LYS A 1 349 ? 55.264 47.988 53.665 1.00 38.03 349 LYS A C 1
ATOM 2361 O O . LYS A 1 349 ? 56.415 48.037 53.223 1.00 37.51 349 LYS A O 1
ATOM 2367 N N . LEU A 1 350 ? 54.423 46.993 53.395 1.00 35.21 350 LEU A N 1
ATOM 2368 C CA . LEU A 1 350 ? 54.816 45.895 52.524 1.00 34.84 350 LEU A CA 1
ATOM 2369 C C . LEU A 1 350 ? 54.990 46.427 51.103 1.00 33.33 350 LEU A C 1
ATOM 2370 O O . LEU A 1 350 ? 55.939 46.063 50.406 1.00 31.69 350 LEU A O 1
ATOM 2375 N N . LEU A 1 351 ? 54.070 47.291 50.682 1.00 32.24 351 LEU A N 1
ATOM 2376 C CA . LEU A 1 351 ? 54.142 47.885 49.352 1.00 32.98 351 LEU A CA 1
ATOM 2377 C C . LEU A 1 351 ? 55.421 48.706 49.237 1.00 32.81 351 LEU A C 1
ATOM 2378 O O . LEU A 1 351 ? 56.130 48.624 48.233 1.00 32.17 351 LEU A O 1
ATOM 2383 N N . LEU A 1 352 ? 55.709 49.495 50.269 1.00 33.38 352 LEU A N 1
ATOM 2384 C CA . LEU A 1 352 ? 56.906 50.330 50.279 1.00 33.71 352 LEU A CA 1
ATOM 2385 C C . LEU A 1 352 ? 58.158 49.460 50.250 1.00 33.58 352 LEU A C 1
ATOM 2386 O O . LEU A 1 352 ? 59.108 49.749 49.525 1.00 34.04 352 LEU A O 1
ATOM 2391 N N . ALA A 1 353 ? 58.153 48.387 51.036 1.00 33.60 353 ALA A N 1
ATOM 2392 C CA . ALA A 1 353 ? 59.287 47.475 51.089 1.00 33.44 353 ALA A CA 1
ATOM 2393 C C . ALA A 1 353 ? 59.509 46.845 49.719 1.00 33.71 353 ALA A C 1
ATOM 2394 O O . ALA A 1 353 ? 60.647 46.645 49.290 1.00 34.25 353 ALA A O 1
ATOM 2396 N N . VAL A 1 354 ? 58.416 46.527 49.032 1.00 33.28 354 VAL A N 1
ATOM 2397 C CA . VAL A 1 354 ? 58.509 45.935 47.701 1.00 32.91 354 VAL A CA 1
ATOM 2398 C C . VAL A 1 354 ? 59.072 46.966 46.724 1.00 32.30 354 VAL A C 1
ATOM 2399 O O . VAL A 1 354 ? 59.941 46.656 45.910 1.00 32.30 354 VAL A O 1
ATOM 2403 N N . LEU A 1 355 ? 58.578 48.196 46.817 1.00 32.38 355 LEU A N 1
ATOM 2404 C CA . LEU A 1 355 ? 59.034 49.271 45.940 1.00 33.01 355 LEU A CA 1
ATOM 2405 C C . LEU A 1 355 ? 60.525 49.549 46.106 1.00 32.57 355 LEU A C 1
ATOM 2406 O O . LEU A 1 355 ? 61.274 49.557 45.130 1.00 32.04 355 LEU A O 1
ATOM 2411 N N . LYS A 1 356 ? 60.954 49.771 47.344 1.00 33.60 356 LYS A N 1
ATOM 2412 C CA . LYS A 1 356 ? 62.361 50.046 47.616 1.00 33.56 356 LYS A CA 1
ATOM 2413 C C . LYS A 1 356 ? 63.268 48.904 47.182 1.00 33.39 356 LYS A C 1
ATOM 2414 O O . LYS A 1 356 ? 64.275 49.126 46.512 1.00 33.78 356 LYS A O 1
ATOM 2420 N N . THR A 1 357 ? 62.917 47.678 47.564 1.00 33.50 357 THR A N 1
ATOM 2421 C CA . THR A 1 357 ? 63.729 46.526 47.193 1.00 33.06 357 THR A CA 1
ATOM 2422 C C . THR A 1 357 ? 63.837 46.420 45.680 1.00 33.38 357 THR A C 1
ATOM 2423 O O . THR A 1 357 ? 64.919 46.208 45.137 1.00 33.57 357 THR A O 1
ATOM 2427 N N . SER A 1 358 ? 62.706 46.562 45.000 1.00 33.99 358 SER A N 1
ATOM 2428 C CA . SER A 1 358 ? 62.684 46.474 43.548 1.00 34.10 358 SER A CA 1
ATOM 2429 C C . SER A 1 358 ? 63.551 47.562 42.910 1.00 34.28 358 SER A C 1
ATOM 2430 O O . SER A 1 358 ? 64.362 47.275 42.028 1.00 34.19 358 SER A O 1
ATOM 2433 N N . LEU A 1 359 ? 63.389 48.802 43.366 1.00 34.28 359 LEU A N 1
ATOM 2434 C CA . LEU A 1 359 ? 64.162 49.912 42.819 1.00 35.04 359 LEU A CA 1
ATOM 2435 C C . LEU A 1 359 ? 65.659 49.746 43.070 1.00 36.24 359 LEU A C 1
ATOM 2436 O O . LEU A 1 359 ? 66.475 49.992 42.182 1.00 36.34 359 LEU A O 1
ATOM 2441 N N . ILE A 1 360 ? 66.023 49.331 44.279 1.00 37.23 360 ILE A N 1
ATOM 2442 C CA . ILE A 1 360 ? 67.430 49.131 44.604 1.00 38.27 360 ILE A CA 1
ATOM 2443 C C . ILE A 1 360 ? 68.025 48.063 43.694 1.00 38.64 360 ILE A C 1
ATOM 2444 O O . ILE A 1 360 ? 69.172 48.174 43.264 1.00 39.15 360 ILE A O 1
ATOM 2449 N N . GLY A 1 361 ? 67.236 47.037 43.388 1.00 38.70 361 GLY A N 1
ATOM 2450 C CA . GLY A 1 361 ? 67.717 45.972 42.527 1.00 39.23 361 GLY A CA 1
ATOM 2451 C C . GLY A 1 361 ? 67.912 46.417 41.092 1.00 40.16 361 GLY A C 1
ATOM 2452 O O . GLY A 1 361 ? 68.831 45.964 40.411 1.00 40.82 361 GLY A O 1
ATOM 2461 N N . PHE A 1 363 ? 68.466 49.636 40.114 1.00 42.46 363 PHE A N 1
ATOM 2462 C CA . PHE A 1 363 ? 69.514 50.650 40.078 1.00 44.57 363 PHE A CA 1
ATOM 2463 C C . PHE A 1 363 ? 70.929 50.143 40.353 1.00 46.97 363 PHE A C 1
ATOM 2464 O O . PHE A 1 363 ? 71.903 50.840 40.071 1.00 46.82 363 PHE A O 1
ATOM 2472 N N . ASP A 1 364 ? 71.049 48.938 40.901 1.00 50.09 364 ASP A N 1
ATOM 2473 C CA . ASP A 1 364 ? 72.365 48.383 41.196 1.00 53.02 364 ASP A CA 1
ATOM 2474 C C . ASP A 1 364 ? 73.172 48.019 39.959 1.00 55.38 364 ASP A C 1
ATOM 2475 O O . ASP A 1 364 ? 72.626 47.606 38.936 1.00 56.11 364 ASP A O 1
ATOM 2480 N N . SER A 1 365 ? 74.486 48.173 40.077 1.00 58.13 365 SER A N 1
ATOM 2481 C CA . SER A 1 365 ? 75.409 47.871 38.993 1.00 60.31 365 SER A CA 1
ATOM 2482 C C . SER A 1 365 ? 75.939 46.448 39.136 1.00 61.14 365 SER A C 1
ATOM 2483 O O . SER A 1 365 ? 75.807 45.881 40.242 1.00 61.64 365 SER A O 1
ATOM 2487 N N . LEU B 1 33 ? 49.744 55.864 -8.160 1.00 43.02 33 LEU B N 1
ATOM 2488 C CA . LEU B 1 33 ? 49.563 55.662 -6.698 1.00 41.69 33 LEU B CA 1
ATOM 2489 C C . LEU B 1 33 ? 50.547 56.554 -5.941 1.00 41.07 33 LEU B C 1
ATOM 2490 O O . LEU B 1 33 ? 51.765 56.459 -6.125 1.00 42.27 33 LEU B O 1
ATOM 2495 N N . SER B 1 34 ? 50.005 57.432 -5.102 1.00 37.34 34 SER B N 1
ATOM 2496 C CA . SER B 1 34 ? 50.809 58.360 -4.310 1.00 34.49 34 SER B CA 1
ATOM 2497 C C . SER B 1 34 ? 50.313 58.362 -2.871 1.00 32.06 34 SER B C 1
ATOM 2498 O O . SER B 1 34 ? 49.366 57.651 -2.535 1.00 31.19 34 SER B O 1
ATOM 2501 N N . LEU B 1 35 ? 50.947 59.164 -2.022 1.00 28.84 35 LEU B N 1
ATOM 2502 C CA . LEU B 1 35 ? 50.514 59.255 -0.634 1.00 27.26 35 LEU B CA 1
ATOM 2503 C C . LEU B 1 35 ? 49.034 59.639 -0.610 1.00 27.34 35 LEU B C 1
ATOM 2504 O O . LEU B 1 35 ? 48.228 59.002 0.073 1.00 25.81 35 LEU B O 1
ATOM 2509 N N . SER B 1 36 ? 48.682 60.663 -1.387 1.00 26.93 36 SER B N 1
ATOM 2510 C CA . SER B 1 36 ? 47.306 61.154 -1.445 1.00 26.37 36 SER B CA 1
ATOM 2511 C C . SER B 1 36 ? 46.286 60.170 -2.014 1.00 25.75 36 SER B C 1
ATOM 2512 O O . SER B 1 36 ? 45.155 60.110 -1.533 1.00 24.96 36 SER B O 1
ATOM 2515 N N . THR B 1 37 ? 46.660 59.403 -3.034 1.00 24.78 37 THR B N 1
ATOM 2516 C CA . THR B 1 37 ? 45.713 58.447 -3.596 1.00 25.22 37 THR B CA 1
ATOM 2517 C C . THR B 1 37 ? 45.624 57.201 -2.715 1.00 25.19 37 THR B C 1
ATOM 2518 O O . THR B 1 37 ? 44.583 56.544 -2.661 1.00 25.56 37 THR B O 1
ATOM 2522 N N . ALA B 1 38 ? 46.708 56.882 -2.012 1.00 24.40 38 ALA B N 1
ATOM 2523 C CA . ALA B 1 38 ? 46.700 55.732 -1.118 1.00 24.28 38 ALA B CA 1
ATOM 2524 C C . ALA B 1 38 ? 45.724 56.045 0.024 1.00 24.78 38 ALA B C 1
ATOM 2525 O O . ALA B 1 38 ? 44.900 55.212 0.402 1.00 24.97 38 ALA B O 1
ATOM 2527 N N . VAL B 1 39 ? 45.812 57.259 0.556 1.00 24.22 39 VAL B N 1
ATOM 2528 C CA . VAL B 1 39 ? 44.927 57.690 1.634 1.00 24.38 39 VAL B CA 1
ATOM 2529 C C . VAL B 1 39 ? 43.488 57.774 1.122 1.00 24.74 39 VAL B C 1
ATOM 2530 O O . VAL B 1 39 ? 42.550 57.361 1.808 1.00 24.19 39 VAL B O 1
ATOM 2534 N N . LYS B 1 40 ? 43.317 58.293 -0.091 1.00 24.61 40 LYS B N 1
ATOM 2535 C CA . LYS B 1 40 ? 41.983 58.421 -0.655 1.00 26.39 40 LYS B CA 1
ATOM 2536 C C . LYS B 1 40 ? 41.302 57.063 -0.734 1.00 25.87 40 LYS B C 1
ATOM 2537 O O . LYS B 1 40 ? 40.154 56.909 -0.320 1.00 25.25 40 LYS B O 1
ATOM 2543 N N . GLU B 1 41 ? 42.018 56.075 -1.258 1.00 26.94 41 GLU B N 1
ATOM 2544 C CA . GLU B 1 41 ? 41.472 54.730 -1.386 1.00 27.22 41 GLU B CA 1
ATOM 2545 C C . GLU B 1 41 ? 41.102 54.119 -0.033 1.00 25.56 41 GLU B C 1
ATOM 2546 O O . GLU B 1 41 ? 40.021 53.547 0.116 1.00 24.77 41 GLU B O 1
ATOM 2552 N N . LEU B 1 42 ? 41.993 54.238 0.948 1.00 23.82 42 LEU B N 1
ATOM 2553 C CA . LEU B 1 42 ? 41.729 53.680 2.276 1.00 23.12 42 LEU B CA 1
ATOM 2554 C C . LEU B 1 42 ? 40.535 54.364 2.957 1.00 22.38 42 LEU B C 1
ATOM 2555 O O . LEU B 1 42 ? 39.727 53.706 3.610 1.00 22.65 42 LEU B O 1
ATOM 2560 N N . VAL B 1 43 ? 40.421 55.676 2.800 1.00 22.38 43 VAL B N 1
ATOM 2561 C CA . VAL B 1 43 ? 39.302 56.408 3.381 1.00 23.39 43 VAL B CA 1
ATOM 2562 C C . VAL B 1 43 ? 38.001 55.968 2.702 1.00 24.48 43 VAL B C 1
ATOM 2563 O O . VAL B 1 43 ? 36.982 55.767 3.363 1.00 24.07 43 VAL B O 1
ATOM 2567 N N . GLU B 1 44 ? 38.032 55.804 1.382 1.00 24.66 44 GLU B N 1
ATOM 2568 C CA . GLU B 1 44 ? 36.839 55.370 0.667 1.00 25.95 44 GLU B CA 1
ATOM 2569 C C . GLU B 1 44 ? 36.469 53.950 1.083 1.00 25.21 44 GLU B C 1
ATOM 2570 O O . GLU B 1 44 ? 35.290 53.627 1.206 1.00 24.48 44 GLU B O 1
ATOM 2576 N N . ASN B 1 45 ? 37.470 53.100 1.302 1.00 24.81 45 ASN B N 1
ATOM 2577 C CA . ASN B 1 45 ? 37.193 51.730 1.732 1.00 25.82 45 ASN B CA 1
ATOM 2578 C C . ASN B 1 45 ? 36.489 51.731 3.094 1.00 24.98 45 ASN B C 1
ATOM 2579 O O . ASN B 1 45 ? 35.589 50.921 3.343 1.00 24.41 45 ASN B O 1
ATOM 2584 N N . SER B 1 46 ? 36.904 52.638 3.975 1.00 22.99 46 SER B N 1
ATOM 2585 C CA . SER B 1 46 ? 36.292 52.740 5.296 1.00 21.98 46 SER B CA 1
ATOM 2586 C C . SER B 1 46 ? 34.871 53.276 5.161 1.00 21.90 46 SER B C 1
ATOM 2587 O O . SER B 1 46 ? 33.954 52.792 5.820 1.00 21.30 46 SER B O 1
ATOM 2590 N N . LEU B 1 47 ? 34.686 54.271 4.302 1.00 22.14 47 LEU B N 1
ATOM 2591 C CA . LEU B 1 47 ? 33.355 54.826 4.093 1.00 24.57 47 LEU B CA 1
ATOM 2592 C C . LEU B 1 47 ? 32.415 53.748 3.552 1.00 24.51 47 LEU B C 1
ATOM 2593 O O . LEU B 1 47 ? 31.262 53.653 3.971 1.00 25.82 47 LEU B O 1
ATOM 2598 N N . ASP B 1 48 ? 32.911 52.928 2.631 1.00 26.59 48 ASP B N 1
ATOM 2599 C CA . ASP B 1 48 ? 32.096 51.868 2.048 1.00 27.40 48 ASP B CA 1
ATOM 2600 C C . ASP B 1 48 ? 31.732 50.770 3.052 1.00 27.83 48 ASP B C 1
ATOM 2601 O O . ASP B 1 48 ? 30.733 50.064 2.879 1.00 26.94 48 ASP B O 1
ATOM 2606 N N . ALA B 1 49 ? 32.537 50.622 4.098 1.00 26.68 49 ALA B N 1
ATOM 2607 C CA . ALA B 1 49 ? 32.264 49.606 5.107 1.00 25.97 49 ALA B CA 1
ATOM 2608 C C . ALA B 1 49 ? 31.280 50.143 6.145 1.00 25.84 49 ALA B C 1
ATOM 2609 O O . ALA B 1 49 ? 31.007 49.489 7.155 1.00 26.20 49 ALA B O 1
ATOM 2611 N N . GLY B 1 50 ? 30.759 51.340 5.891 1.00 25.16 50 GLY B N 1
ATOM 2612 C CA . GLY B 1 50 ? 29.791 51.941 6.792 1.00 26.27 50 GLY B CA 1
ATOM 2613 C C . GLY B 1 50 ? 30.345 52.555 8.062 1.00 27.14 50 GLY B C 1
ATOM 2614 O O . GLY B 1 50 ? 29.642 52.661 9.069 1.00 26.78 50 GLY B O 1
ATOM 2615 N N . ALA B 1 51 ? 31.601 52.976 8.028 1.00 26.82 51 ALA B N 1
ATOM 2616 C CA . ALA B 1 51 ? 32.220 53.573 9.202 1.00 26.41 51 ALA B CA 1
ATOM 2617 C C . ALA B 1 51 ? 31.643 54.958 9.540 1.00 25.91 51 ALA B C 1
ATOM 2618 O O . ALA B 1 51 ? 31.326 55.736 8.652 1.00 25.10 51 ALA B O 1
ATOM 2620 N N . THR B 1 52 ? 31.532 55.275 10.831 1.00 24.32 52 THR B N 1
ATOM 2621 C CA . THR B 1 52 ? 31.060 56.581 11.258 1.00 25.26 52 THR B CA 1
ATOM 2622 C C . THR B 1 52 ? 32.240 57.225 11.976 1.00 25.32 52 THR B C 1
ATOM 2623 O O . THR B 1 52 ? 32.175 58.343 12.534 1.00 25.32 52 THR B O 1
ATOM 2627 N N . ASN B 1 53 ? 33.332 56.466 11.981 1.00 26.32 53 ASN B N 1
ATOM 2628 C CA . ASN B 1 53 ? 34.592 56.920 12.613 1.00 27.44 53 ASN B CA 1
ATOM 2629 C C . ASN B 1 53 ? 35.734 56.590 11.609 1.00 25.72 53 ASN B C 1
ATOM 2630 O O . ASN B 1 53 ? 35.642 55.625 10.838 1.00 30.99 53 ASN B O 1
ATOM 2635 N N . ILE B 1 54 ? 36.715 57.464 11.483 1.00 24.61 54 ILE B N 1
ATOM 2636 C CA . ILE B 1 54 ? 37.819 57.188 10.568 1.00 22.87 54 ILE B CA 1
ATOM 2637 C C . ILE B 1 54 ? 39.030 57.914 11.079 1.00 23.23 54 ILE B C 1
ATOM 2638 O O . ILE B 1 54 ? 39.038 59.137 11.165 1.00 23.05 54 ILE B O 1
ATOM 2643 N N . ASP B 1 55 ? 40.042 57.143 11.470 1.00 23.06 55 ASP B N 1
ATOM 2644 C CA . ASP B 1 55 ? 41.273 57.714 12.014 1.00 23.65 55 ASP B CA 1
ATOM 2645 C C . ASP B 1 55 ? 42.488 57.454 11.134 1.00 22.35 55 ASP B C 1
ATOM 2646 O O . ASP B 1 55 ? 42.851 56.301 10.878 1.00 20.86 55 ASP B O 1
ATOM 2651 N N . LEU B 1 56 ? 43.113 58.535 10.676 1.00 22.12 56 LEU B N 1
ATOM 2652 C CA . LEU B 1 56 ? 44.307 58.454 9.838 1.00 22.07 56 LEU B CA 1
ATOM 2653 C C . LEU B 1 56 ? 45.537 58.727 10.704 1.00 22.56 56 LEU B C 1
ATOM 2654 O O . LEU B 1 56 ? 45.763 59.858 11.135 1.00 22.24 56 LEU B O 1
ATOM 2659 N N . LYS B 1 57 ? 46.324 57.691 10.969 1.00 21.65 57 LYS B N 1
ATOM 2660 C CA . LYS B 1 57 ? 47.519 57.853 11.791 1.00 22.76 57 LYS B CA 1
ATOM 2661 C C . LYS B 1 57 ? 48.744 57.827 10.898 1.00 22.47 57 LYS B C 1
ATOM 2662 O O . LYS B 1 57 ? 48.953 56.864 10.157 1.00 23.89 57 LYS B O 1
ATOM 2668 N N . LEU B 1 58 ? 49.555 58.879 10.985 1.00 20.98 58 LEU B N 1
ATOM 2669 C CA . LEU B 1 58 ? 50.762 58.988 10.177 1.00 21.00 58 LEU B CA 1
ATOM 2670 C C . LEU B 1 58 ? 52.042 59.032 11.003 1.00 21.55 58 LEU B C 1
ATOM 2671 O O . LEU B 1 58 ? 52.042 59.479 12.149 1.00 21.01 58 LEU B O 1
ATOM 2676 N N . LYS B 1 59 ? 53.125 58.556 10.398 1.00 21.40 59 LYS B N 1
ATOM 2677 C CA . LYS B 1 59 ? 54.456 58.611 10.993 1.00 24.10 59 LYS B CA 1
ATOM 2678 C C . LYS B 1 59 ? 55.317 59.205 9.887 1.00 23.54 59 LYS B C 1
ATOM 2679 O O . LYS B 1 59 ? 55.426 58.628 8.802 1.00 25.04 59 LYS B O 1
ATOM 2685 N N . ASP B 1 60 ? 55.908 60.363 10.158 1.00 24.13 60 ASP B N 1
ATOM 2686 C CA . ASP B 1 60 ? 56.746 61.064 9.192 1.00 25.72 60 ASP B CA 1
ATOM 2687 C C . ASP B 1 60 ? 55.976 61.437 7.930 1.00 25.82 60 ASP B C 1
ATOM 2688 O O . ASP B 1 60 ? 56.444 61.213 6.809 1.00 24.67 60 ASP B O 1
ATOM 2693 N N . TYR B 1 61 ? 54.790 62.010 8.126 1.00 24.92 61 TYR B N 1
ATOM 2694 C CA . TYR B 1 61 ? 53.943 62.442 7.022 1.00 25.64 61 TYR B CA 1
ATOM 2695 C C . TYR B 1 61 ? 53.514 61.304 6.107 1.00 24.63 61 TYR B C 1
ATOM 2696 O O . TYR B 1 61 ? 53.086 61.541 4.978 1.00 24.97 61 TYR B O 1
ATOM 2705 N N . GLY B 1 62 ? 53.630 60.073 6.595 1.00 23.49 62 GLY B N 1
ATOM 2706 C CA . GLY B 1 62 ? 53.233 58.926 5.797 1.00 23.50 62 GLY B CA 1
ATOM 2707 C C . GLY B 1 62 ? 54.392 58.151 5.204 1.00 23.78 62 GLY B C 1
ATOM 2708 O O . GLY B 1 62 ? 54.209 57.052 4.686 1.00 24.07 62 GLY B O 1
ATOM 2709 N N . VAL B 1 63 ? 55.594 58.712 5.275 1.00 23.21 63 VAL B N 1
ATOM 2710 C CA . VAL B 1 63 ? 56.748 58.023 4.721 1.00 24.35 63 VAL B CA 1
ATOM 2711 C C . VAL B 1 63 ? 57.008 56.721 5.471 1.00 24.20 63 VAL B C 1
ATOM 2712 O O . VAL B 1 63 ? 57.370 55.714 4.865 1.00 23.65 63 VAL B O 1
ATOM 2716 N N . ASP B 1 64 ? 56.809 56.732 6.787 1.00 23.39 64 ASP B N 1
ATOM 2717 C CA . ASP B 1 64 ? 57.030 55.529 7.588 1.00 24.82 64 ASP B CA 1
ATOM 2718 C C . ASP B 1 64 ? 55.737 54.754 7.843 1.00 23.15 64 ASP B C 1
ATOM 2719 O O . ASP B 1 64 ? 55.728 53.523 7.846 1.00 21.58 64 ASP B O 1
ATOM 2724 N N . LEU B 1 65 ? 54.645 55.472 8.062 1.00 21.96 65 LEU B N 1
ATOM 2725 C CA . LEU B 1 65 ? 53.383 54.802 8.323 1.00 22.73 65 LEU B CA 1
ATOM 2726 C C . LEU B 1 65 ? 52.173 55.579 7.848 1.00 22.34 65 LEU B C 1
ATOM 2727 O O . LEU B 1 65 ? 52.090 56.796 8.019 1.00 22.46 65 LEU B O 1
ATOM 2732 N N . ILE B 1 66 ? 51.249 54.851 7.232 1.00 21.05 66 ILE B N 1
ATOM 2733 C CA . ILE B 1 66 ? 49.978 55.395 6.772 1.00 21.70 66 ILE B CA 1
ATOM 2734 C C . ILE B 1 66 ? 49.012 54.363 7.329 1.00 22.30 66 ILE B C 1
ATOM 2735 O O . ILE B 1 66 ? 48.961 53.226 6.847 1.00 23.46 66 ILE B O 1
ATOM 2740 N N . GLU B 1 67 ? 48.275 54.732 8.366 1.00 22.37 67 GLU B N 1
ATOM 2741 C CA . GLU B 1 67 ? 47.346 53.788 8.966 1.00 22.73 67 GLU B CA 1
ATOM 2742 C C . GLU B 1 67 ? 45.934 54.337 9.093 1.00 22.85 67 GLU B C 1
ATOM 2743 O O . GLU B 1 67 ? 45.716 55.410 9.653 1.00 23.54 67 GLU B O 1
ATOM 2749 N N . VAL B 1 68 ? 44.974 53.587 8.570 1.00 21.90 68 VAL B N 1
ATOM 2750 C CA . VAL B 1 68 ? 43.582 53.999 8.637 1.00 21.51 68 VAL B CA 1
ATOM 2751 C C . VAL B 1 68 ? 42.797 53.022 9.498 1.00 20.46 68 VAL B C 1
ATOM 2752 O O . VAL B 1 68 ? 42.689 51.839 9.184 1.00 20.48 68 VAL B O 1
ATOM 2756 N N . SER B 1 69 ? 42.261 53.534 10.595 1.00 19.68 69 SER B N 1
ATOM 2757 C CA . SER B 1 69 ? 41.471 52.741 11.523 1.00 20.72 69 SER B CA 1
ATOM 2758 C C . SER B 1 69 ? 40.014 53.197 11.445 1.00 19.84 69 SER B C 1
ATOM 2759 O O . SER B 1 69 ? 39.735 54.394 11.500 1.00 20.94 69 SER B O 1
ATOM 2762 N N . ASP B 1 70 ? 39.085 52.256 11.312 1.00 21.01 70 ASP B N 1
ATOM 2763 C CA . ASP B 1 70 ? 37.668 52.621 11.243 1.00 21.89 70 ASP B CA 1
ATOM 2764 C C . ASP B 1 70 ? 36.792 51.700 12.079 1.00 23.20 70 ASP B C 1
ATOM 2765 O O . ASP B 1 70 ? 37.247 50.667 12.562 1.00 22.96 70 ASP B O 1
ATOM 2770 N N . ASN B 1 71 ? 35.530 52.080 12.244 1.00 24.00 71 ASN B N 1
ATOM 2771 C CA . ASN B 1 71 ? 34.594 51.278 13.015 1.00 26.08 71 ASN B CA 1
ATOM 2772 C C . ASN B 1 71 ? 33.522 50.711 12.081 1.00 27.35 71 ASN B C 1
ATOM 2773 O O . ASN B 1 71 ? 32.375 50.515 12.482 1.00 26.82 71 ASN B O 1
ATOM 2778 N N . GLY B 1 72 ? 33.908 50.452 10.833 1.00 27.33 72 GLY B N 1
ATOM 2779 C CA . GLY B 1 72 ? 32.978 49.909 9.857 1.00 29.23 72 GLY B CA 1
ATOM 2780 C C . GLY B 1 72 ? 32.600 48.458 10.118 1.00 31.35 72 GLY B C 1
ATOM 2781 O O . GLY B 1 72 ? 32.863 47.929 11.198 1.00 30.06 72 GLY B O 1
ATOM 2782 N N . CYS B 1 73 ? 32.004 47.813 9.115 1.00 34.15 73 CYS B N 1
ATOM 2783 C CA . CYS B 1 73 ? 31.554 46.426 9.221 1.00 36.98 73 CYS B CA 1
ATOM 2784 C C . CYS B 1 73 ? 32.650 45.385 9.430 1.00 40.02 73 CYS B C 1
ATOM 2785 O O . CYS B 1 73 ? 32.368 44.261 9.859 1.00 40.51 73 CYS B O 1
ATOM 2788 N N . GLY B 1 74 ? 33.892 45.744 9.128 1.00 41.78 74 GLY B N 1
ATOM 2789 C CA . GLY B 1 74 ? 34.972 44.793 9.298 1.00 44.27 74 GLY B CA 1
ATOM 2790 C C . GLY B 1 74 ? 34.869 43.697 8.256 1.00 46.70 74 GLY B C 1
ATOM 2791 O O . GLY B 1 74 ? 33.910 43.659 7.483 1.00 46.17 74 GLY B O 1
ATOM 2792 N N . VAL B 1 75 ? 35.851 42.802 8.225 1.00 48.55 75 VAL B N 1
ATOM 2793 C CA . VAL B 1 75 ? 35.841 41.719 7.252 1.00 51.31 75 VAL B CA 1
ATOM 2794 C C . VAL B 1 75 ? 35.576 40.368 7.903 1.00 53.76 75 VAL B C 1
ATOM 2795 O O . VAL B 1 75 ? 36.254 39.977 8.855 1.00 53.04 75 VAL B O 1
ATOM 2799 N N . GLU B 1 76 ? 34.578 39.664 7.381 1.00 56.70 76 GLU B N 1
ATOM 2800 C CA . GLU B 1 76 ? 34.217 38.345 7.883 1.00 59.71 76 GLU B CA 1
ATOM 2801 C C . GLU B 1 76 ? 35.393 37.413 7.625 1.00 61.29 76 GLU B C 1
ATOM 2802 O O . GLU B 1 76 ? 35.991 37.441 6.548 1.00 61.48 76 GLU B O 1
ATOM 2808 N N . GLU B 1 77 ? 35.727 36.593 8.614 1.00 63.32 77 GLU B N 1
ATOM 2809 C CA . GLU B 1 77 ? 36.842 35.661 8.494 1.00 65.49 77 GLU B CA 1
ATOM 2810 C C . GLU B 1 77 ? 36.810 34.843 7.205 1.00 66.44 77 GLU B C 1
ATOM 2811 O O . GLU B 1 77 ? 37.836 34.321 6.767 1.00 66.80 77 GLU B O 1
ATOM 2817 N N . GLU B 1 78 ? 35.635 34.755 6.590 1.00 67.51 78 GLU B N 1
ATOM 2818 C CA . GLU B 1 78 ? 35.463 33.993 5.359 1.00 68.67 78 GLU B CA 1
ATOM 2819 C C . GLU B 1 78 ? 36.170 34.596 4.150 1.00 68.91 78 GLU B C 1
ATOM 2820 O O . GLU B 1 78 ? 36.684 33.867 3.301 1.00 69.17 78 GLU B O 1
ATOM 2826 N N . ASN B 1 79 ? 36.193 35.923 4.070 1.00 69.13 79 ASN B N 1
ATOM 2827 C CA . ASN B 1 79 ? 36.809 36.603 2.933 1.00 69.34 79 ASN B CA 1
ATOM 2828 C C . ASN B 1 79 ? 38.173 37.229 3.223 1.00 69.39 79 ASN B C 1
ATOM 2829 O O . ASN B 1 79 ? 38.595 38.142 2.509 1.00 69.48 79 ASN B O 1
ATOM 2834 N N . PHE B 1 80 ? 38.858 36.742 4.258 1.00 69.14 80 PHE B N 1
ATOM 2835 C CA . PHE B 1 80 ? 40.173 37.277 4.628 1.00 68.88 80 PHE B CA 1
ATOM 2836 C C . PHE B 1 80 ? 41.096 37.184 3.430 1.00 69.44 80 PHE B C 1
ATOM 2837 O O . PHE B 1 80 ? 42.004 38.005 3.245 1.00 69.07 80 PHE B O 1
ATOM 2845 N N . GLU B 1 81 ? 40.842 36.163 2.624 1.00 70.12 81 GLU B N 1
ATOM 2846 C CA . GLU B 1 81 ? 41.596 35.914 1.417 1.00 70.56 81 GLU B CA 1
ATOM 2847 C C . GLU B 1 81 ? 41.044 36.682 0.224 1.00 70.81 81 GLU B C 1
ATOM 2848 O O . GLU B 1 81 ? 41.690 36.707 -0.811 1.00 71.20 81 GLU B O 1
ATOM 2854 N N . GLY B 1 82 ? 39.865 37.289 0.319 1.00 70.86 82 GLY B N 1
ATOM 2855 C CA . GLY B 1 82 ? 39.413 38.029 -0.848 1.00 70.97 82 GLY B CA 1
ATOM 2856 C C . GLY B 1 82 ? 40.169 39.344 -0.986 1.00 71.32 82 GLY B C 1
ATOM 2857 O O . GLY B 1 82 ? 40.301 39.900 -2.084 1.00 71.39 82 GLY B O 1
ATOM 2858 N N . LEU B 1 83 ? 40.702 39.793 0.149 1.00 71.86 83 LEU B N 1
ATOM 2859 C CA . LEU B 1 83 ? 41.437 41.051 0.306 1.00 72.17 83 LEU B CA 1
ATOM 2860 C C . LEU B 1 83 ? 42.867 41.270 -0.179 1.00 72.11 83 LEU B C 1
ATOM 2861 O O . LEU B 1 83 ? 43.595 42.077 0.400 1.00 72.53 83 LEU B O 1
ATOM 2866 N N . THR B 1 84 ? 43.257 40.541 -1.210 1.00 71.84 84 THR B N 1
ATOM 2867 C CA . THR B 1 84 ? 44.562 40.685 -1.847 1.00 71.34 84 THR B CA 1
ATOM 2868 C C . THR B 1 84 ? 44.473 39.689 -2.980 1.00 71.30 84 THR B C 1
ATOM 2869 O O . THR B 1 84 ? 45.433 39.002 -3.338 1.00 70.96 84 THR B O 1
ATOM 2873 N N . LEU B 1 85 ? 43.260 39.651 -3.527 1.00 70.98 85 LEU B N 1
ATOM 2874 C CA . LEU B 1 85 ? 42.867 38.819 -4.651 1.00 70.58 85 LEU B CA 1
ATOM 2875 C C . LEU B 1 85 ? 42.498 39.756 -5.799 1.00 70.32 85 LEU B C 1
ATOM 2876 O O . LEU B 1 85 ? 41.862 40.790 -5.580 1.00 70.06 85 LEU B O 1
ATOM 2881 N N . GLY B 1 108 ? 39.907 44.524 -1.541 1.00 58.53 108 GLY B N 1
ATOM 2882 C CA . GLY B 1 108 ? 40.836 43.465 -1.895 1.00 58.73 108 GLY B CA 1
ATOM 2883 C C . GLY B 1 108 ? 41.824 43.843 -2.985 1.00 58.70 108 GLY B C 1
ATOM 2884 O O . GLY B 1 108 ? 42.998 43.467 -2.923 1.00 58.92 108 GLY B O 1
ATOM 2885 N N . GLU B 1 109 ? 41.356 44.586 -3.985 1.00 58.13 109 GLU B N 1
ATOM 2886 C CA . GLU B 1 109 ? 42.217 45.002 -5.089 1.00 57.60 109 GLU B CA 1
ATOM 2887 C C . GLU B 1 109 ? 43.096 46.187 -4.708 1.00 55.32 109 GLU B C 1
ATOM 2888 O O . GLU B 1 109 ? 44.239 46.296 -5.154 1.00 55.09 109 GLU B O 1
ATOM 2894 N N . ALA B 1 110 ? 42.550 47.085 -3.897 1.00 52.66 110 ALA B N 1
ATOM 2895 C CA . ALA B 1 110 ? 43.300 48.252 -3.455 1.00 49.39 110 ALA B CA 1
ATOM 2896 C C . ALA B 1 110 ? 44.458 47.757 -2.600 1.00 46.34 110 ALA B C 1
ATOM 2897 O O . ALA B 1 110 ? 45.615 48.116 -2.824 1.00 44.50 110 ALA B O 1
ATOM 2899 N N . LEU B 1 111 ? 44.127 46.916 -1.626 1.00 43.84 111 LEU B N 1
ATOM 2900 C CA . LEU B 1 111 ? 45.112 46.356 -0.715 1.00 41.97 111 LEU B CA 1
ATOM 2901 C C . LEU B 1 111 ? 46.160 45.527 -1.446 1.00 39.97 111 LEU B C 1
ATOM 2902 O O . LEU B 1 111 ? 47.317 45.488 -1.042 1.00 39.11 111 LEU B O 1
ATOM 2907 N N . SER B 1 112 ? 45.754 44.871 -2.527 1.00 39.05 112 SER B N 1
ATOM 2908 C CA . SER B 1 112 ? 46.675 44.049 -3.303 1.00 38.04 112 SER B CA 1
ATOM 2909 C C . SER B 1 112 ? 47.824 44.882 -3.865 1.00 37.02 112 SER B C 1
ATOM 2910 O O . SER B 1 112 ? 48.982 44.478 -3.807 1.00 35.98 112 SER B O 1
ATOM 2913 N N . SER B 1 113 ? 47.499 46.047 -4.412 1.00 36.55 113 SER B N 1
ATOM 2914 C CA . SER B 1 113 ? 48.519 46.924 -4.972 1.00 34.95 113 SER B CA 1
ATOM 2915 C C . SER B 1 113 ? 49.381 47.498 -3.853 1.00 32.57 113 SER B C 1
ATOM 2916 O O . SER B 1 113 ? 50.583 47.711 -4.027 1.00 31.46 113 SER B O 1
ATOM 2919 N N . LEU B 1 114 ? 48.771 47.738 -2.697 1.00 30.28 114 LEU B N 1
ATOM 2920 C CA . LEU B 1 114 ? 49.516 48.268 -1.556 1.00 27.88 114 LEU B CA 1
ATOM 2921 C C . LEU B 1 114 ? 50.479 47.216 -1.012 1.00 26.28 114 LEU B C 1
ATOM 2922 O O . LEU B 1 114 ? 51.599 47.539 -0.610 1.00 24.53 114 LEU B O 1
ATOM 2927 N N . CYS B 1 115 ? 50.047 45.957 -1.006 1.00 24.59 115 CYS B N 1
ATOM 2928 C CA . CYS B 1 115 ? 50.897 44.873 -0.517 1.00 24.73 115 CYS B CA 1
ATOM 2929 C C . CYS B 1 115 ? 52.169 44.755 -1.356 1.00 24.39 115 CYS B C 1
ATOM 2930 O O . CYS B 1 115 ? 53.247 44.458 -0.837 1.00 22.16 115 CYS B O 1
ATOM 2933 N N . ALA B 1 116 ? 52.043 44.997 -2.655 1.00 24.30 116 ALA B N 1
ATOM 2934 C CA . ALA B 1 116 ? 53.196 44.916 -3.546 1.00 25.06 116 ALA B CA 1
ATOM 2935 C C . ALA B 1 116 ? 54.183 46.054 -3.280 1.00 24.86 116 ALA B C 1
ATOM 2936 O O . ALA B 1 116 ? 55.392 45.905 -3.482 1.00 23.07 116 ALA B O 1
ATOM 2938 N N . LEU B 1 117 ? 53.667 47.179 -2.794 1.00 22.84 117 LEU B N 1
ATOM 2939 C CA . LEU B 1 117 ? 54.500 48.348 -2.546 1.00 23.84 117 LEU B CA 1
ATOM 2940 C C . LEU B 1 117 ? 54.933 48.598 -1.106 1.00 23.86 117 LEU B C 1
ATOM 2941 O O . LEU B 1 117 ? 55.743 49.494 -0.853 1.00 23.46 117 LEU B O 1
ATOM 2946 N N . SER B 1 118 ? 54.417 47.811 -0.166 1.00 21.76 118 SER B N 1
ATOM 2947 C CA . SER B 1 118 ? 54.754 48.023 1.234 1.00 22.52 118 SER B CA 1
ATOM 2948 C C . SER B 1 118 ? 54.451 46.811 2.099 1.00 21.76 118 SER B C 1
ATOM 2949 O O . SER B 1 118 ? 54.063 45.759 1.602 1.00 23.02 118 SER B O 1
ATOM 2952 N N . ASP B 1 119 ? 54.642 46.965 3.403 1.00 21.84 119 ASP B N 1
ATOM 2953 C CA . ASP B 1 119 ? 54.343 45.891 4.336 1.00 22.01 119 ASP B CA 1
ATOM 2954 C C . ASP B 1 119 ? 52.981 46.241 4.915 1.00 21.64 119 ASP B C 1
ATOM 2955 O O . ASP B 1 119 ? 52.829 47.245 5.620 1.00 19.83 119 ASP B O 1
ATOM 2960 N N . VAL B 1 120 ? 51.989 45.426 4.588 1.00 21.88 120 VAL B N 1
ATOM 2961 C CA . VAL B 1 120 ? 50.634 45.671 5.054 1.00 22.22 120 VAL B CA 1
ATOM 2962 C C . VAL B 1 120 ? 50.194 44.751 6.183 1.00 24.07 120 VAL B C 1
ATOM 2963 O O . VAL B 1 120 ? 50.309 43.528 6.086 1.00 24.34 120 VAL B O 1
ATOM 2967 N N . THR B 1 121 ? 49.719 45.354 7.268 1.00 23.60 121 THR B N 1
ATOM 2968 C CA . THR B 1 121 ? 49.196 44.595 8.390 1.00 23.51 121 THR B CA 1
ATOM 2969 C C . THR B 1 121 ? 47.730 45.022 8.494 1.00 23.95 121 THR B C 1
ATOM 2970 O O . THR B 1 121 ? 47.394 46.196 8.314 1.00 22.04 121 THR B O 1
ATOM 2974 N N . ILE B 1 122 ? 46.852 44.071 8.764 1.00 23.45 122 ILE B N 1
ATOM 2975 C CA . ILE B 1 122 ? 45.439 44.399 8.893 1.00 24.47 122 ILE B CA 1
ATOM 2976 C C . ILE B 1 122 ? 44.825 43.713 10.098 1.00 24.98 122 ILE B C 1
ATOM 2977 O O . ILE B 1 122 ? 45.016 42.518 10.289 1.00 25.01 122 ILE B O 1
ATOM 2982 N N . SER B 1 123 ? 44.113 44.477 10.921 1.00 24.32 123 SER B N 1
ATOM 2983 C CA . SER B 1 123 ? 43.411 43.905 12.061 1.00 26.14 123 SER B CA 1
ATOM 2984 C C . SER B 1 123 ? 41.942 44.186 11.735 1.00 25.95 123 SER B C 1
ATOM 2985 O O . SER B 1 123 ? 41.613 45.231 11.169 1.00 25.75 123 SER B O 1
ATOM 2988 N N . THR B 1 124 ? 41.061 43.251 12.065 1.00 25.59 124 THR B N 1
ATOM 2989 C CA . THR B 1 124 ? 39.654 43.436 11.763 1.00 26.16 124 THR B CA 1
ATOM 2990 C C . THR B 1 124 ? 38.784 42.598 12.698 1.00 27.37 124 THR B C 1
ATOM 2991 O O . THR B 1 124 ? 39.237 41.602 13.266 1.00 26.42 124 THR B O 1
ATOM 2995 N N . CYS B 1 125 ? 37.539 43.024 12.865 1.00 28.60 125 CYS B N 1
ATOM 2996 C CA . CYS B 1 125 ? 36.585 42.313 13.700 1.00 30.69 125 CYS B CA 1
ATOM 2997 C C . CYS B 1 125 ? 35.183 42.598 13.176 1.00 32.27 125 CYS B C 1
ATOM 2998 O O . CYS B 1 125 ? 34.777 43.765 13.087 1.00 31.04 125 CYS B O 1
ATOM 3001 N N . HIS B 1 126 ? 34.471 41.539 12.791 1.00 35.94 126 HIS B N 1
ATOM 3002 C CA . HIS B 1 126 ? 33.113 41.694 12.311 1.00 40.49 126 HIS B CA 1
ATOM 3003 C C . HIS B 1 126 ? 32.186 41.551 13.505 1.00 42.73 126 HIS B C 1
ATOM 3004 O O . HIS B 1 126 ? 32.570 40.963 14.538 1.00 42.71 126 HIS B O 1
ATOM 3011 N N . ALA B 1 127 ? 30.989 42.123 13.385 1.00 45.00 127 ALA B N 1
ATOM 3012 C CA . ALA B 1 127 ? 30.022 42.112 14.461 1.00 47.89 127 ALA B CA 1
ATOM 3013 C C . ALA B 1 127 ? 29.722 40.779 15.048 1.00 50.03 127 ALA B C 1
ATOM 3014 O O . ALA B 1 127 ? 29.684 40.619 16.268 1.00 50.63 127 ALA B O 1
ATOM 3016 N N . SER B 1 128 ? 29.578 39.821 14.155 1.00 51.79 128 SER B N 1
ATOM 3017 C CA . SER B 1 128 ? 29.286 38.464 14.540 1.00 53.25 128 SER B CA 1
ATOM 3018 C C . SER B 1 128 ? 30.499 37.723 15.113 1.00 53.64 128 SER B C 1
ATOM 3019 O O . SER B 1 128 ? 30.444 36.506 15.312 1.00 53.79 128 SER B O 1
ATOM 3022 N N . ALA B 1 129 ? 31.583 38.447 15.385 1.00 53.16 129 ALA B N 1
ATOM 3023 C CA . ALA B 1 129 ? 32.795 37.831 15.921 1.00 52.10 129 ALA B CA 1
ATOM 3024 C C . ALA B 1 129 ? 33.045 38.159 17.394 1.00 51.49 129 ALA B C 1
ATOM 3025 O O . ALA B 1 129 ? 32.833 39.287 17.840 1.00 51.59 129 ALA B O 1
ATOM 3027 N N . LYS B 1 130 ? 33.508 37.159 18.138 1.00 50.62 130 LYS B N 1
ATOM 3028 C CA . LYS B 1 130 ? 33.808 37.304 19.562 1.00 49.85 130 LYS B CA 1
ATOM 3029 C C . LYS B 1 130 ? 35.044 38.177 19.740 1.00 47.78 130 LYS B C 1
ATOM 3030 O O . LYS B 1 130 ? 35.064 39.093 20.563 1.00 48.74 130 LYS B O 1
ATOM 3036 N N . VAL B 1 131 ? 36.068 37.864 18.951 1.00 44.74 131 VAL B N 1
ATOM 3037 C CA . VAL B 1 131 ? 37.352 38.558 18.984 1.00 41.56 131 VAL B CA 1
ATOM 3038 C C . VAL B 1 131 ? 37.798 38.846 17.544 1.00 38.75 131 VAL B C 1
ATOM 3039 O O . VAL B 1 131 ? 37.351 38.184 16.605 1.00 37.92 131 VAL B O 1
ATOM 3043 N N . GLY B 1 132 ? 38.684 39.822 17.385 1.00 36.31 132 GLY B N 1
ATOM 3044 C CA . GLY B 1 132 ? 39.175 40.158 16.061 1.00 33.94 132 GLY B CA 1
ATOM 3045 C C . GLY B 1 132 ? 40.305 39.258 15.583 1.00 32.34 132 GLY B C 1
ATOM 3046 O O . GLY B 1 132 ? 40.674 38.298 16.252 1.00 30.84 132 GLY B O 1
ATOM 3047 N N . THR B 1 133 ? 40.833 39.583 14.404 1.00 31.55 133 THR B N 1
ATOM 3048 C CA . THR B 1 133 ? 41.928 38.851 13.754 1.00 30.40 133 THR B CA 1
ATOM 3049 C C . THR B 1 133 ? 42.964 39.868 13.263 1.00 29.22 133 THR B C 1
ATOM 3050 O O . THR B 1 133 ? 42.611 40.989 12.886 1.00 28.22 133 THR B O 1
ATOM 3054 N N . ARG B 1 134 ? 44.234 39.472 13.272 1.00 27.17 134 ARG B N 1
ATOM 3055 C CA . ARG B 1 134 ? 45.325 40.328 12.806 1.00 27.10 134 ARG B CA 1
ATOM 3056 C C . ARG B 1 134 ? 46.062 39.559 11.709 1.00 27.08 134 ARG B C 1
ATOM 3057 O O . ARG B 1 134 ? 46.502 38.424 11.921 1.00 26.20 134 ARG B O 1
ATOM 3065 N N . LEU B 1 135 ? 46.188 40.189 10.542 1.00 26.38 135 LEU B N 1
ATOM 3066 C CA . LEU B 1 135 ? 46.826 39.579 9.382 1.00 25.70 135 LEU B CA 1
ATOM 3067 C C . LEU B 1 135 ? 48.047 40.348 8.895 1.00 25.33 135 LEU B C 1
ATOM 3068 O O . LEU B 1 135 ? 48.037 41.578 8.830 1.00 22.92 135 LEU B O 1
ATOM 3081 N N . PHE B 1 137 ? 50.707 40.524 5.630 1.00 23.80 137 PHE B N 1
ATOM 3082 C CA . PHE B 1 137 ? 50.799 40.131 4.224 1.00 23.91 137 PHE B CA 1
ATOM 3083 C C . PHE B 1 137 ? 52.178 40.275 3.592 1.00 23.60 137 PHE B C 1
ATOM 3084 O O . PHE B 1 137 ? 52.916 41.209 3.901 1.00 21.79 137 PHE B O 1
ATOM 3092 N N . ASP B 1 138 ? 52.527 39.352 2.700 1.00 23.51 138 ASP B N 1
ATOM 3093 C CA . ASP B 1 138 ? 53.796 39.481 2.004 1.00 24.99 138 ASP B CA 1
ATOM 3094 C C . ASP B 1 138 ? 53.489 40.387 0.812 1.00 25.74 138 ASP B C 1
ATOM 3095 O O . ASP B 1 138 ? 52.362 40.881 0.683 1.00 24.40 138 ASP B O 1
ATOM 3100 N N . HIS B 1 139 ? 54.461 40.618 -0.059 1.00 26.10 139 HIS B N 1
ATOM 3101 C CA . HIS B 1 139 ? 54.229 41.512 -1.183 1.00 27.22 139 HIS B CA 1
ATOM 3102 C C . HIS B 1 139 ? 53.351 40.970 -2.306 1.00 28.42 139 HIS B C 1
ATOM 3103 O O . HIS B 1 139 ? 52.969 41.713 -3.209 1.00 28.44 139 HIS B O 1
ATOM 3110 N N . ASN B 1 140 ? 53.016 39.685 -2.236 1.00 29.91 140 ASN B N 1
ATOM 3111 C CA . ASN B 1 140 ? 52.149 39.068 -3.235 1.00 30.79 140 ASN B CA 1
ATOM 3112 C C . ASN B 1 140 ? 50.721 39.099 -2.713 1.00 31.39 140 ASN B C 1
ATOM 3113 O O . ASN B 1 140 ? 49.792 38.636 -3.373 1.00 30.62 140 ASN B O 1
ATOM 3118 N N . GLY B 1 141 ? 50.553 39.653 -1.517 1.00 31.03 141 GLY B N 1
ATOM 3119 C CA . GLY B 1 141 ? 49.234 39.722 -0.928 1.00 30.29 141 GLY B CA 1
ATOM 3120 C C . GLY B 1 141 ? 48.869 38.426 -0.235 1.00 30.70 141 GLY B C 1
ATOM 3121 O O . GLY B 1 141 ? 47.701 38.191 0.065 1.00 30.86 141 GLY B O 1
ATOM 3122 N N . LYS B 1 142 ? 49.854 37.571 0.018 1.00 30.68 142 LYS B N 1
ATOM 3123 C CA . LYS B 1 142 ? 49.568 36.317 0.699 1.00 31.54 142 LYS B CA 1
ATOM 3124 C C . LYS B 1 142 ? 49.686 36.491 2.210 1.00 30.53 142 LYS B C 1
ATOM 3125 O O . LYS B 1 142 ? 50.618 37.124 2.706 1.00 28.63 142 LYS B O 1
ATOM 3131 N N . ILE B 1 143 ? 48.723 35.938 2.936 1.00 30.42 143 ILE B N 1
ATOM 3132 C CA . ILE B 1 143 ? 48.729 36.031 4.384 1.00 31.08 143 ILE B CA 1
ATOM 3133 C C . ILE B 1 143 ? 49.927 35.263 4.919 1.00 31.47 143 ILE B C 1
ATOM 3134 O O . ILE B 1 143 ? 50.068 34.066 4.672 1.00 31.28 143 ILE B O 1
ATOM 3139 N N . ILE B 1 144 ? 50.785 35.972 5.644 1.00 31.61 144 ILE B N 1
ATOM 3140 C CA . ILE B 1 144 ? 51.991 35.412 6.241 1.00 33.45 144 ILE B CA 1
ATOM 3141 C C . ILE B 1 144 ? 51.696 34.898 7.644 1.00 33.90 144 ILE B C 1
ATOM 3142 O O . ILE B 1 144 ? 52.176 33.845 8.058 1.00 34.91 144 ILE B O 1
ATOM 3147 N N . GLN B 1 145 ? 50.910 35.674 8.377 1.00 33.76 145 GLN B N 1
ATOM 3148 C CA . GLN B 1 145 ? 50.572 35.347 9.749 1.00 34.08 145 GLN B CA 1
ATOM 3149 C C . GLN B 1 145 ? 49.128 35.751 9.995 1.00 34.04 145 GLN B C 1
ATOM 3150 O O . GLN B 1 145 ? 48.675 36.783 9.502 1.00 33.78 145 GLN B O 1
ATOM 3156 N N . LYS B 1 146 ? 48.411 34.923 10.744 1.00 33.95 146 LYS B N 1
ATOM 3157 C CA . LYS B 1 146 ? 47.020 35.192 11.090 1.00 33.86 146 LYS B CA 1
ATOM 3158 C C . LYS B 1 146 ? 46.797 34.758 12.535 1.00 32.96 146 LYS B C 1
ATOM 3159 O O . LYS B 1 146 ? 46.912 33.578 12.855 1.00 32.60 146 LYS B O 1
ATOM 3165 N N . THR B 1 147 ? 46.491 35.715 13.405 1.00 32.30 147 THR B N 1
ATOM 3166 C CA . THR B 1 147 ? 46.269 35.417 14.816 1.00 31.94 147 THR B CA 1
ATOM 3167 C C . THR B 1 147 ? 45.039 36.137 15.347 1.00 31.81 147 THR B C 1
ATOM 3168 O O . THR B 1 147 ? 44.576 37.108 14.749 1.00 29.77 147 THR B O 1
ATOM 3172 N N . PRO B 1 148 ? 44.479 35.651 16.471 1.00 32.24 148 PRO B N 1
ATOM 3173 C CA . PRO B 1 148 ? 43.302 36.281 17.076 1.00 32.08 148 PRO B CA 1
ATOM 3174 C C . PRO B 1 148 ? 43.819 37.619 17.588 1.00 32.75 148 PRO B C 1
ATOM 3175 O O . PRO B 1 148 ? 45.000 37.738 17.921 1.00 32.84 148 PRO B O 1
ATOM 3179 N N . TYR B 1 149 ? 42.958 38.623 17.650 1.00 32.30 149 TYR B N 1
ATOM 3180 C CA . TYR B 1 149 ? 43.403 39.931 18.094 1.00 32.25 149 TYR B CA 1
ATOM 3181 C C . TYR B 1 149 ? 42.259 40.677 18.754 1.00 32.66 149 TYR B C 1
ATOM 3182 O O . TYR B 1 149 ? 41.153 40.731 18.222 1.00 31.18 149 TYR B O 1
ATOM 3191 N N . PRO B 1 150 ? 42.511 41.241 19.946 1.00 33.09 150 PRO B N 1
ATOM 3192 C CA . PRO B 1 150 ? 41.477 41.994 20.668 1.00 33.19 150 PRO B CA 1
ATOM 3193 C C . PRO B 1 150 ? 41.313 43.362 20.047 1.00 33.65 150 PRO B C 1
ATOM 3194 O O . PRO B 1 150 ? 42.254 44.139 19.983 1.00 34.77 150 PRO B O 1
ATOM 3198 N N . ARG B 1 151 ? 40.107 43.648 19.582 1.00 33.39 151 ARG B N 1
ATOM 3199 C CA . ARG B 1 151 ? 39.812 44.927 18.959 1.00 32.65 151 ARG B CA 1
ATOM 3200 C C . ARG B 1 151 ? 38.325 45.090 18.725 1.00 31.61 151 ARG B C 1
ATOM 3201 O O . ARG B 1 151 ? 37.614 44.114 18.474 1.00 30.94 151 ARG B O 1
ATOM 3209 N N . PRO B 1 152 ? 37.828 46.335 18.807 1.00 30.80 152 PRO B N 1
ATOM 3210 C CA . PRO B 1 152 ? 36.403 46.596 18.585 1.00 30.34 152 PRO B CA 1
ATOM 3211 C C . PRO B 1 152 ? 36.037 46.336 17.129 1.00 30.63 152 PRO B C 1
ATOM 3212 O O . PRO B 1 152 ? 36.918 46.202 16.278 1.00 29.62 152 PRO B O 1
ATOM 3216 N N . ARG B 1 153 ? 34.743 46.313 16.839 1.00 29.76 153 ARG B N 1
ATOM 3217 C CA . ARG B 1 153 ? 34.291 46.093 15.474 1.00 29.98 153 ARG B CA 1
ATOM 3218 C C . ARG B 1 153 ? 34.908 47.117 14.530 1.00 28.31 153 ARG B C 1
ATOM 3219 O O . ARG B 1 153 ? 35.053 48.291 14.871 1.00 27.55 153 ARG B O 1
ATOM 3227 N N . GLY B 1 154 ? 35.252 46.658 13.335 1.00 26.82 154 GLY B N 1
ATOM 3228 C CA . GLY B 1 154 ? 35.852 47.544 12.360 1.00 26.15 154 GLY B CA 1
ATOM 3229 C C . GLY B 1 154 ? 37.124 46.969 11.772 1.00 24.98 154 GLY B C 1
ATOM 3230 O O . GLY B 1 154 ? 37.414 45.779 11.917 1.00 25.47 154 GLY B O 1
ATOM 3231 N N . THR B 1 155 ? 37.899 47.845 11.141 1.00 24.64 155 THR B N 1
ATOM 3232 C CA . THR B 1 155 ? 39.144 47.464 10.482 1.00 23.99 155 THR B CA 1
ATOM 3233 C C . THR B 1 155 ? 40.235 48.498 10.665 1.00 22.86 155 THR B C 1
ATOM 3234 O O . THR B 1 155 ? 39.963 49.694 10.772 1.00 23.65 155 THR B O 1
ATOM 3238 N N . THR B 1 156 ? 41.473 48.019 10.668 1.00 21.76 156 THR B N 1
ATOM 3239 C CA . THR B 1 156 ? 42.641 48.878 10.744 1.00 20.76 156 THR B CA 1
ATOM 3240 C C . THR B 1 156 ? 43.613 48.387 9.661 1.00 20.26 156 THR B C 1
ATOM 3241 O O . THR B 1 156 ? 44.012 47.228 9.655 1.00 20.17 156 THR B O 1
ATOM 3245 N N . VAL B 1 157 ? 43.966 49.271 8.735 1.00 19.81 157 VAL B N 1
ATOM 3246 C CA . VAL B 1 157 ? 44.903 48.937 7.668 1.00 19.75 157 VAL B CA 1
ATOM 3247 C C . VAL B 1 157 ? 46.185 49.737 7.906 1.00 19.76 157 VAL B C 1
ATOM 3248 O O . VAL B 1 157 ? 46.169 50.967 7.913 1.00 19.33 157 VAL B O 1
ATOM 3252 N N . SER B 1 158 ? 47.292 49.035 8.120 1.00 20.43 158 SER B N 1
ATOM 3253 C CA . SER B 1 158 ? 48.575 49.681 8.358 1.00 21.70 158 SER B CA 1
ATOM 3254 C C . SER B 1 158 ? 49.475 49.482 7.146 1.00 21.19 158 SER B C 1
ATOM 3255 O O . SER B 1 158 ? 49.844 48.359 6.820 1.00 20.84 158 SER B O 1
ATOM 3258 N N . VAL B 1 159 ? 49.809 50.578 6.479 1.00 20.86 159 VAL B N 1
ATOM 3259 C CA . VAL B 1 159 ? 50.672 50.536 5.308 1.00 21.72 159 VAL B CA 1
ATOM 3260 C C . VAL B 1 159 ? 52.028 51.050 5.769 1.00 22.21 159 VAL B C 1
ATOM 3261 O O . VAL B 1 159 ? 52.221 52.251 5.974 1.00 23.17 159 VAL B O 1
ATOM 3265 N N . GLN B 1 160 ? 52.968 50.130 5.935 1.00 22.62 160 GLN B N 1
ATOM 3266 C CA . GLN B 1 160 ? 54.294 50.478 6.416 1.00 23.91 160 GLN B CA 1
ATOM 3267 C C . GLN B 1 160 ? 55.351 50.683 5.334 1.00 24.12 160 GLN B C 1
ATOM 3268 O O . GLN B 1 160 ? 55.564 49.823 4.481 1.00 22.32 160 GLN B O 1
ATOM 3274 N N . GLN B 1 161 ? 56.014 51.835 5.390 1.00 23.99 161 GLN B N 1
ATOM 3275 C CA . GLN B 1 161 ? 57.063 52.189 4.439 1.00 24.89 161 GLN B CA 1
ATOM 3276 C C . GLN B 1 161 ? 56.593 52.027 2.999 1.00 24.16 161 GLN B C 1
ATOM 3277 O O . GLN B 1 161 ? 57.102 51.189 2.254 1.00 24.07 161 GLN B O 1
ATOM 3283 N N . LEU B 1 162 ? 55.602 52.837 2.635 1.00 23.50 162 LEU B N 1
ATOM 3284 C CA . LEU B 1 162 ? 55.022 52.815 1.297 1.00 23.43 162 LEU B CA 1
ATOM 3285 C C . LEU B 1 162 ? 56.114 53.043 0.239 1.00 23.51 162 LEU B C 1
ATOM 3286 O O . LEU B 1 162 ? 56.957 53.920 0.400 1.00 22.95 162 LEU B O 1
ATOM 3291 N N . PHE B 1 163 ? 56.089 52.230 -0.818 1.00 23.46 163 PHE B N 1
ATOM 3292 C CA . PHE B 1 163 ? 57.043 52.273 -1.936 1.00 24.18 163 PHE B CA 1
ATOM 3293 C C . PHE B 1 163 ? 58.425 51.702 -1.646 1.00 24.98 163 PHE B C 1
ATOM 3294 O O . PHE B 1 163 ? 59.314 51.803 -2.499 1.00 27.00 163 PHE B O 1
ATOM 3302 N N . SER B 1 164 ? 58.613 51.099 -0.475 1.00 24.73 164 SER B N 1
ATOM 3303 C CA . SER B 1 164 ? 59.916 50.550 -0.119 1.00 24.15 164 SER B CA 1
ATOM 3304 C C . SER B 1 164 ? 60.417 49.484 -1.094 1.00 24.12 164 SER B C 1
ATOM 3305 O O . SER B 1 164 ? 61.627 49.304 -1.262 1.00 23.71 164 SER B O 1
ATOM 3308 N N . THR B 1 165 ? 59.489 48.771 -1.721 1.00 22.84 165 THR B N 1
ATOM 3309 C CA . THR B 1 165 ? 59.848 47.732 -2.675 1.00 23.61 165 THR B CA 1
ATOM 3310 C C . THR B 1 165 ? 60.339 48.349 -3.986 1.00 23.36 165 THR B C 1
ATOM 3311 O O . THR B 1 165 ? 60.926 47.659 -4.824 1.00 22.31 165 THR B O 1
ATOM 3315 N N . LEU B 1 166 ? 60.095 49.645 -4.157 1.00 23.49 166 LEU B N 1
ATOM 3316 C CA . LEU B 1 166 ? 60.552 50.368 -5.342 1.00 25.43 166 LEU B CA 1
ATOM 3317 C C . LEU B 1 166 ? 61.354 51.577 -4.868 1.00 24.75 166 LEU B C 1
ATOM 3318 O O . LEU B 1 166 ? 60.859 52.704 -4.854 1.00 24.98 166 LEU B O 1
ATOM 3323 N N . PRO B 1 167 ? 62.617 51.345 -4.479 1.00 24.37 167 PRO B N 1
ATOM 3324 C CA . PRO B 1 167 ? 63.579 52.334 -3.982 1.00 24.74 167 PRO B CA 1
ATOM 3325 C C . PRO B 1 167 ? 63.501 53.703 -4.638 1.00 24.90 167 PRO B C 1
ATOM 3326 O O . PRO B 1 167 ? 63.621 54.724 -3.960 1.00 24.75 167 PRO B O 1
ATOM 3330 N N . VAL B 1 168 ? 63.308 53.728 -5.955 1.00 25.18 168 VAL B N 1
ATOM 3331 C CA . VAL B 1 168 ? 63.229 54.992 -6.688 1.00 26.05 168 VAL B CA 1
ATOM 3332 C C . VAL B 1 168 ? 61.985 55.773 -6.285 1.00 26.50 168 VAL B C 1
ATOM 3333 O O . VAL B 1 168 ? 62.056 56.971 -6.028 1.00 26.05 168 VAL B O 1
ATOM 3337 N N . ARG B 1 169 ? 60.845 55.092 -6.236 1.00 27.28 169 ARG B N 1
ATOM 3338 C CA . ARG B 1 169 ? 59.600 55.744 -5.846 1.00 29.23 169 ARG B CA 1
ATOM 3339 C C . ARG B 1 169 ? 59.685 56.116 -4.372 1.00 28.06 169 ARG B C 1
ATOM 3340 O O . ARG B 1 169 ? 59.202 57.164 -3.963 1.00 27.72 169 ARG B O 1
ATOM 3348 N N . HIS B 1 170 ? 60.318 55.259 -3.577 1.00 27.99 170 HIS B N 1
ATOM 3349 C CA . HIS B 1 170 ? 60.461 55.536 -2.159 1.00 28.26 170 HIS B CA 1
ATOM 3350 C C . HIS B 1 170 ? 61.267 56.815 -1.921 1.00 28.74 170 HIS B C 1
ATOM 3351 O O . HIS B 1 170 ? 60.914 57.631 -1.069 1.00 27.16 170 HIS B O 1
ATOM 3358 N N . LYS B 1 171 ? 62.346 56.993 -2.678 1.00 28.89 171 LYS B N 1
ATOM 3359 C CA . LYS B 1 171 ? 63.180 58.178 -2.520 1.00 28.29 171 LYS B CA 1
ATOM 3360 C C . LYS B 1 171 ? 62.482 59.429 -3.048 1.00 28.15 171 LYS B C 1
ATOM 3361 O O . LYS B 1 171 ? 62.593 60.498 -2.450 1.00 26.76 171 LYS B O 1
ATOM 3367 N N . GLU B 1 172 ? 61.765 59.310 -4.161 1.00 28.58 172 GLU B N 1
ATOM 3368 C CA . GLU B 1 172 ? 61.074 60.474 -4.686 1.00 29.86 172 GLU B CA 1
ATOM 3369 C C . GLU B 1 172 ? 59.956 60.868 -3.728 1.00 28.17 172 GLU B C 1
ATOM 3370 O O . GLU B 1 172 ? 59.605 62.042 -3.629 1.00 27.28 172 GLU B O 1
ATOM 3376 N N . PHE B 1 173 ? 59.419 59.890 -3.010 1.00 26.78 173 PHE B N 1
ATOM 3377 C CA . PHE B 1 173 ? 58.375 60.164 -2.037 1.00 26.45 173 PHE B CA 1
ATOM 3378 C C . PHE B 1 173 ? 59.004 61.049 -0.944 1.00 26.60 173 PHE B C 1
ATOM 3379 O O . PHE B 1 173 ? 58.484 62.126 -0.626 1.00 26.38 173 PHE B O 1
ATOM 3387 N N . GLN B 1 174 ? 60.129 60.604 -0.384 1.00 26.77 174 GLN B N 1
ATOM 3388 C CA . GLN B 1 174 ? 60.827 61.349 0.669 1.00 28.68 174 GLN B CA 1
ATOM 3389 C C . GLN B 1 174 ? 61.247 62.738 0.210 1.00 27.63 174 GLN B C 1
ATOM 3390 O O . GLN B 1 174 ? 61.041 63.722 0.920 1.00 26.61 174 GLN B O 1
ATOM 3396 N N . ARG B 1 175 ? 61.872 62.796 -0.963 1.00 28.12 175 ARG B N 1
ATOM 3397 C CA . ARG B 1 175 ? 62.335 64.050 -1.544 1.00 29.01 175 ARG B CA 1
ATOM 3398 C C . ARG B 1 175 ? 61.242 65.095 -1.733 1.00 28.20 175 ARG B C 1
ATOM 3399 O O . ARG B 1 175 ? 61.460 66.272 -1.477 1.00 28.84 175 ARG B O 1
ATOM 3407 N N . ASN B 1 176 ? 60.075 64.650 -2.179 1.00 26.81 176 ASN B N 1
ATOM 3408 C CA . ASN B 1 176 ? 58.948 65.529 -2.445 1.00 27.49 176 ASN B CA 1
ATOM 3409 C C . ASN B 1 176 ? 57.829 65.408 -1.411 1.00 26.04 176 ASN B C 1
ATOM 3410 O O . ASN B 1 176 ? 56.667 65.633 -1.732 1.00 25.13 176 ASN B O 1
ATOM 3415 N N . ILE B 1 177 ? 58.188 65.056 -0.182 1.00 26.25 177 ILE B N 1
ATOM 3416 C CA . ILE B 1 177 ? 57.210 64.869 0.885 1.00 26.85 177 ILE B CA 1
ATOM 3417 C C . ILE B 1 177 ? 56.374 66.106 1.197 1.00 27.72 177 ILE B C 1
ATOM 3418 O O . ILE B 1 177 ? 55.198 65.992 1.539 1.00 28.49 177 ILE B O 1
ATOM 3423 N N . LYS B 1 178 ? 56.978 67.281 1.081 1.00 28.45 178 LYS B N 1
ATOM 3424 C CA . LYS B 1 178 ? 56.266 68.519 1.368 1.00 31.32 178 LYS B CA 1
ATOM 3425 C C . LYS B 1 178 ? 55.048 68.662 0.461 1.00 31.09 178 LYS B C 1
ATOM 3426 O O . LYS B 1 178 ? 53.927 68.910 0.912 1.00 31.08 178 LYS B O 1
ATOM 3432 N N . LYS B 1 179 ? 55.307 68.523 -0.829 1.00 31.06 179 LYS B N 1
ATOM 3433 C CA . LYS B 1 179 ? 54.294 68.630 -1.861 1.00 31.50 179 LYS B CA 1
ATOM 3434 C C . LYS B 1 179 ? 53.329 67.453 -1.845 1.00 30.28 179 LYS B C 1
ATOM 3435 O O . LYS B 1 179 ? 52.138 67.610 -2.105 1.00 30.79 179 LYS B O 1
ATOM 3441 N N . GLU B 1 180 ? 53.848 66.267 -1.561 1.00 29.45 180 GLU B N 1
ATOM 3442 C CA . GLU B 1 180 ? 53.007 65.081 -1.515 1.00 28.46 180 GLU B CA 1
ATOM 3443 C C . GLU B 1 180 ? 52.065 65.142 -0.314 1.00 26.81 180 GLU B C 1
ATOM 3444 O O . GLU B 1 180 ? 50.902 64.748 -0.410 1.00 26.37 180 GLU B O 1
ATOM 3450 N N . TYR B 1 181 ? 52.573 65.641 0.809 1.00 25.31 181 TYR B N 1
ATOM 3451 C CA . TYR B 1 181 ? 51.775 65.762 2.027 1.00 25.70 181 TYR B CA 1
ATOM 3452 C C . TYR B 1 181 ? 50.703 66.832 1.818 1.00 26.14 181 TYR B C 1
ATOM 3453 O O . TYR B 1 181 ? 49.576 66.694 2.293 1.00 25.31 181 TYR B O 1
ATOM 3462 N N . ALA B 1 182 ? 51.060 67.898 1.102 1.00 26.53 182 ALA B N 1
ATOM 3463 C CA . ALA B 1 182 ? 50.113 68.974 0.816 1.00 27.69 182 ALA B CA 1
ATOM 3464 C C . ALA B 1 182 ? 48.942 68.424 0.010 1.00 28.36 182 ALA B C 1
ATOM 3465 O O . ALA B 1 182 ? 47.792 68.799 0.249 1.00 30.29 182 ALA B O 1
ATOM 3467 N N . LYS B 1 183 ? 49.227 67.549 -0.951 1.00 28.69 183 LYS B N 1
ATOM 3468 C CA . LYS B 1 183 ? 48.164 66.948 -1.756 1.00 29.56 183 LYS B CA 1
ATOM 3469 C C . LYS B 1 183 ? 47.291 66.075 -0.859 1.00 27.95 183 LYS B C 1
ATOM 3470 O O . LYS B 1 183 ? 46.074 66.029 -1.014 1.00 27.00 183 LYS B O 1
ATOM 3484 N N . VAL B 1 185 ? 46.863 66.400 2.409 1.00 24.98 185 VAL B N 1
ATOM 3485 C CA . VAL B 1 185 ? 46.110 67.274 3.295 1.00 25.87 185 VAL B CA 1
ATOM 3486 C C . VAL B 1 185 ? 44.884 67.825 2.573 1.00 27.42 185 VAL B C 1
ATOM 3487 O O . VAL B 1 185 ? 43.826 67.997 3.178 1.00 26.81 185 VAL B O 1
ATOM 3491 N N . GLN B 1 186 ? 45.021 68.083 1.275 1.00 28.91 186 GLN B N 1
ATOM 3492 C CA . GLN B 1 186 ? 43.900 68.594 0.491 1.00 30.21 186 GLN B CA 1
ATOM 3493 C C . GLN B 1 186 ? 42.805 67.523 0.416 1.00 28.58 186 GLN B C 1
ATOM 3494 O O . GLN B 1 186 ? 41.618 67.828 0.548 1.00 28.24 186 GLN B O 1
ATOM 3500 N N . VAL B 1 187 ? 43.211 66.273 0.206 1.00 26.68 187 VAL B N 1
ATOM 3501 C CA . VAL B 1 187 ? 42.275 65.156 0.115 1.00 26.86 187 VAL B CA 1
ATOM 3502 C C . VAL B 1 187 ? 41.590 64.923 1.466 1.00 25.91 187 VAL B C 1
ATOM 3503 O O . VAL B 1 187 ? 40.373 64.732 1.538 1.00 25.22 187 VAL B O 1
ATOM 3507 N N . LEU B 1 188 ? 42.383 64.949 2.529 1.00 24.03 188 LEU B N 1
ATOM 3508 C CA . LEU B 1 188 ? 41.877 64.751 3.882 1.00 23.45 188 LEU B CA 1
ATOM 3509 C C . LEU B 1 188 ? 40.839 65.817 4.232 1.00 23.64 188 LEU B C 1
ATOM 3510 O O . LEU B 1 188 ? 39.744 65.502 4.695 1.00 23.29 188 LEU B O 1
ATOM 3515 N N . HIS B 1 189 ? 41.183 67.080 4.006 1.00 23.53 189 HIS B N 1
ATOM 3516 C CA . HIS B 1 189 ? 40.264 68.172 4.313 1.00 25.00 189 HIS B CA 1
ATOM 3517 C C . HIS B 1 189 ? 38.961 68.049 3.522 1.00 24.91 189 HIS B C 1
ATOM 3518 O O . HIS B 1 189 ? 37.876 68.302 4.051 1.00 24.57 189 HIS B O 1
ATOM 3525 N N . ALA B 1 190 ? 39.068 67.648 2.259 1.00 24.61 190 ALA B N 1
ATOM 3526 C CA . ALA B 1 190 ? 37.890 67.465 1.419 1.00 25.20 190 ALA B CA 1
ATOM 3527 C C . ALA B 1 190 ? 36.922 66.475 2.080 1.00 25.37 190 ALA B C 1
ATOM 3528 O O . ALA B 1 190 ? 35.732 66.771 2.218 1.00 25.68 190 ALA B O 1
ATOM 3530 N N . TYR B 1 191 ? 37.421 65.310 2.492 1.00 25.43 191 TYR B N 1
ATOM 3531 C CA . TYR B 1 191 ? 36.559 64.329 3.140 1.00 25.56 191 TYR B CA 1
ATOM 3532 C C . TYR B 1 191 ? 36.062 64.787 4.513 1.00 25.77 191 TYR B C 1
ATOM 3533 O O . TYR B 1 191 ? 34.930 64.496 4.881 1.00 26.27 191 TYR B O 1
ATOM 3542 N N . CYS B 1 192 ? 36.891 65.501 5.270 1.00 24.22 192 CYS B N 1
ATOM 3543 C CA . CYS B 1 192 ? 36.438 65.994 6.569 1.00 24.01 192 CYS B CA 1
ATOM 3544 C C . CYS B 1 192 ? 35.209 66.892 6.338 1.00 23.81 192 CYS B C 1
ATOM 3545 O O . CYS B 1 192 ? 34.214 66.825 7.064 1.00 22.50 192 CYS B O 1
ATOM 3548 N N . ILE B 1 193 ? 35.301 67.752 5.329 1.00 23.91 193 ILE B N 1
ATOM 3549 C CA . ILE B 1 193 ? 34.241 68.694 5.000 1.00 24.27 193 ILE B CA 1
ATOM 3550 C C . ILE B 1 193 ? 32.930 68.045 4.558 1.00 25.21 193 ILE B C 1
ATOM 3551 O O . ILE B 1 193 ? 31.870 68.327 5.124 1.00 25.47 193 ILE B O 1
ATOM 3556 N N . ILE B 1 194 ? 33.015 67.153 3.575 1.00 24.74 194 ILE B N 1
ATOM 3557 C CA . ILE B 1 194 ? 31.836 66.500 3.012 1.00 24.89 194 ILE B CA 1
ATOM 3558 C C . ILE B 1 194 ? 31.230 65.350 3.823 1.00 25.20 194 ILE B C 1
ATOM 3559 O O . ILE B 1 194 ? 30.033 65.080 3.710 1.00 23.94 194 ILE B O 1
ATOM 3564 N N . SER B 1 195 ? 32.041 64.686 4.645 1.00 23.95 195 SER B N 1
ATOM 3565 C CA . SER B 1 195 ? 31.569 63.549 5.436 1.00 24.27 195 SER B CA 1
ATOM 3566 C C . SER B 1 195 ? 30.764 63.911 6.691 1.00 24.91 195 SER B C 1
ATOM 3567 O O . SER B 1 195 ? 31.234 63.731 7.812 1.00 24.18 195 SER B O 1
ATOM 3570 N N . ALA B 1 196 ? 29.548 64.416 6.496 1.00 25.01 196 ALA B N 1
ATOM 3571 C CA . ALA B 1 196 ? 28.680 64.776 7.610 1.00 24.90 196 ALA B CA 1
ATOM 3572 C C . ALA B 1 196 ? 28.235 63.491 8.305 1.00 24.89 196 ALA B C 1
ATOM 3573 O O . ALA B 1 196 ? 27.977 62.478 7.650 1.00 24.45 196 ALA B O 1
ATOM 3575 N N . GLY B 1 197 ? 28.171 63.528 9.632 1.00 23.33 197 GLY B N 1
ATOM 3576 C CA . GLY B 1 197 ? 27.761 62.352 10.379 1.00 22.44 197 GLY B CA 1
ATOM 3577 C C . GLY B 1 197 ? 28.895 61.378 10.622 1.00 22.96 197 GLY B C 1
ATOM 3578 O O . GLY B 1 197 ? 28.701 60.320 11.218 1.00 21.98 197 GLY B O 1
ATOM 3579 N N . ILE B 1 198 ? 30.090 61.738 10.165 1.00 23.45 198 ILE B N 1
ATOM 3580 C CA . ILE B 1 198 ? 31.255 60.883 10.316 1.00 23.51 198 ILE B CA 1
ATOM 3581 C C . ILE B 1 198 ? 32.417 61.627 10.960 1.00 23.24 198 ILE B C 1
ATOM 3582 O O . ILE B 1 198 ? 32.780 62.728 10.535 1.00 21.77 198 ILE B O 1
ATOM 3587 N N . ARG B 1 199 ? 32.988 61.035 12.002 1.00 22.66 199 ARG B N 1
ATOM 3588 C CA . ARG B 1 199 ? 34.122 61.661 12.678 1.00 25.05 199 ARG B CA 1
ATOM 3589 C C . ARG B 1 199 ? 35.391 61.273 11.927 1.00 23.44 199 ARG B C 1
ATOM 3590 O O . ARG B 1 199 ? 35.742 60.098 11.863 1.00 24.00 199 ARG B O 1
ATOM 3598 N N . VAL B 1 200 ? 36.056 62.257 11.338 1.00 22.69 200 VAL B N 1
ATOM 3599 C CA . VAL B 1 200 ? 37.281 62.001 10.583 1.00 22.85 200 VAL B CA 1
ATOM 3600 C C . VAL B 1 200 ? 38.438 62.752 11.221 1.00 22.89 200 VAL B C 1
ATOM 3601 O O . VAL B 1 200 ? 38.341 63.951 11.471 1.00 22.46 200 VAL B O 1
ATOM 3605 N N . SER B 1 201 ? 39.530 62.047 11.486 1.00 22.43 201 SER B N 1
ATOM 3606 C CA . SER B 1 201 ? 40.681 62.688 12.098 1.00 23.13 201 SER B CA 1
ATOM 3607 C C . SER B 1 201 ? 41.986 62.197 11.508 1.00 22.72 201 SER B C 1
ATOM 3608 O O . SER B 1 201 ? 42.039 61.183 10.810 1.00 22.94 201 SER B O 1
ATOM 3611 N N . CYS B 1 202 ? 43.043 62.936 11.811 1.00 22.74 202 CYS B N 1
ATOM 3612 C CA . CYS B 1 202 ? 44.385 62.625 11.345 1.00 22.16 202 CYS B CA 1
ATOM 3613 C C . CYS B 1 202 ? 45.391 63.101 12.384 1.00 21.86 202 CYS B C 1
ATOM 3614 O O . CYS B 1 202 ? 45.222 64.162 12.990 1.00 22.16 202 CYS B O 1
ATOM 3617 N N . THR B 1 203 ? 46.426 62.306 12.611 1.00 22.12 203 THR B N 1
ATOM 3618 C CA . THR B 1 203 ? 47.477 62.685 13.549 1.00 21.85 203 THR B CA 1
ATOM 3619 C C . THR B 1 203 ? 48.780 62.330 12.862 1.00 21.71 203 THR B C 1
ATOM 3620 O O . THR B 1 203 ? 48.805 61.489 11.960 1.00 20.57 203 THR B O 1
ATOM 3624 N N . ASN B 1 204 ? 49.862 62.973 13.275 1.00 21.82 204 ASN B N 1
ATOM 3625 C CA . ASN B 1 204 ? 51.156 62.722 12.653 1.00 22.78 204 ASN B CA 1
ATOM 3626 C C . ASN B 1 204 ? 52.243 62.742 13.719 1.00 23.05 204 ASN B C 1
ATOM 3627 O O . ASN B 1 204 ? 52.140 63.465 14.710 1.00 23.00 204 ASN B O 1
ATOM 3632 N N . GLN B 1 205 ? 53.268 61.925 13.514 1.00 24.71 205 GLN B N 1
ATOM 3633 C CA . GLN B 1 205 ? 54.388 61.816 14.441 1.00 25.74 205 GLN B CA 1
ATOM 3634 C C . GLN B 1 205 ? 55.666 61.866 13.611 1.00 25.76 205 GLN B C 1
ATOM 3635 O O . GLN B 1 205 ? 55.863 61.045 12.718 1.00 25.48 205 GLN B O 1
ATOM 3641 N N . LEU B 1 206 ? 56.530 62.831 13.906 1.00 26.67 206 LEU B N 1
ATOM 3642 C CA . LEU B 1 206 ? 57.773 63.000 13.155 1.00 27.62 206 LEU B CA 1
ATOM 3643 C C . LEU B 1 206 ? 59.049 62.615 13.901 1.00 28.26 206 LEU B C 1
ATOM 3644 O O . LEU B 1 206 ? 59.339 63.142 14.979 1.00 25.94 206 LEU B O 1
ATOM 3649 N N . GLY B 1 207 ? 59.814 61.702 13.305 1.00 28.87 207 GLY B N 1
ATOM 3650 C CA . GLY B 1 207 ? 61.060 61.255 13.903 1.00 29.99 207 GLY B CA 1
ATOM 3651 C C . GLY B 1 207 ? 60.881 60.750 15.320 1.00 31.62 207 GLY B C 1
ATOM 3652 O O . GLY B 1 207 ? 60.172 59.774 15.556 1.00 31.95 207 GLY B O 1
ATOM 3653 N N . GLN B 1 208 ? 61.522 61.419 16.271 1.00 32.15 208 GLN B N 1
ATOM 3654 C CA . GLN B 1 208 ? 61.414 61.023 17.668 1.00 33.22 208 GLN B CA 1
ATOM 3655 C C . GLN B 1 208 ? 60.566 61.988 18.487 1.00 31.85 208 GLN B C 1
ATOM 3656 O O . GLN B 1 208 ? 60.586 61.946 19.716 1.00 31.49 208 GLN B O 1
ATOM 3662 N N . GLY B 1 209 ? 59.825 62.855 17.802 1.00 30.54 209 GLY B N 1
ATOM 3663 C CA . GLY B 1 209 ? 58.979 63.811 18.494 1.00 28.54 209 GLY B CA 1
ATOM 3664 C C . GLY B 1 209 ? 57.686 63.179 18.973 1.00 27.17 209 GLY B C 1
ATOM 3665 O O . GLY B 1 209 ? 57.437 62.002 18.736 1.00 26.32 209 GLY B O 1
ATOM 3666 N N . LYS B 1 210 ? 56.853 63.961 19.646 1.00 26.15 210 LYS B N 1
ATOM 3667 C CA . LYS B 1 210 ? 55.581 63.448 20.153 1.00 26.99 210 LYS B CA 1
ATOM 3668 C C . LYS B 1 210 ? 54.532 63.439 19.051 1.00 24.74 210 LYS B C 1
ATOM 3669 O O . LYS B 1 210 ? 54.683 64.138 18.049 1.00 24.54 210 LYS B O 1
ATOM 3675 N N . ARG B 1 211 ? 53.485 62.635 19.219 1.00 22.74 211 ARG B N 1
ATOM 3676 C CA . ARG B 1 211 ? 52.426 62.583 18.215 1.00 22.19 211 ARG B CA 1
ATOM 3677 C C . ARG B 1 211 ? 51.608 63.854 18.357 1.00 21.23 211 ARG B C 1
ATOM 3678 O O . ARG B 1 211 ? 51.349 64.310 19.468 1.00 21.55 211 ARG B O 1
ATOM 3686 N N . GLN B 1 212 ? 51.220 64.438 17.229 1.00 21.33 212 GLN B N 1
ATOM 3687 C CA . GLN B 1 212 ? 50.450 65.673 17.251 1.00 22.59 212 GLN B CA 1
ATOM 3688 C C . GLN B 1 212 ? 49.159 65.562 16.447 1.00 21.87 212 GLN B C 1
ATOM 3689 O O . GLN B 1 212 ? 49.128 64.935 15.392 1.00 20.30 212 GLN B O 1
ATOM 3695 N N . PRO B 1 213 ? 48.075 66.170 16.945 1.00 21.00 213 PRO B N 1
ATOM 3696 C CA . PRO B 1 213 ? 46.804 66.116 16.216 1.00 21.41 213 PRO B CA 1
ATOM 3697 C C . PRO B 1 213 ? 46.967 66.973 14.964 1.00 21.52 213 PRO B C 1
ATOM 3698 O O . PRO B 1 213 ? 47.669 67.985 14.992 1.00 21.29 213 PRO B O 1
ATOM 3702 N N . VAL B 1 214 ? 46.335 66.573 13.869 1.00 22.40 214 VAL B N 1
ATOM 3703 C CA . VAL B 1 214 ? 46.405 67.345 12.632 1.00 22.88 214 VAL B CA 1
ATOM 3704 C C . VAL B 1 214 ? 45.030 67.973 12.370 1.00 24.66 214 VAL B C 1
ATOM 3705 O O . VAL B 1 214 ? 44.922 69.181 12.131 1.00 24.76 214 VAL B O 1
ATOM 3709 N N . VAL B 1 215 ? 43.985 67.149 12.425 1.00 24.38 215 VAL B N 1
ATOM 3710 C CA . VAL B 1 215 ? 42.611 67.613 12.217 1.00 25.46 215 VAL B CA 1
ATOM 3711 C C . VAL B 1 215 ? 41.659 66.598 12.843 1.00 25.85 215 VAL B C 1
ATOM 3712 O O . VAL B 1 215 ? 42.023 65.434 13.032 1.00 24.47 215 VAL B O 1
ATOM 3716 N N . CYS B 1 216 ? 40.445 67.037 13.165 1.00 26.05 216 CYS B N 1
ATOM 3717 C CA . CYS B 1 216 ? 39.457 66.159 13.782 1.00 26.59 216 CYS B CA 1
ATOM 3718 C C . CYS B 1 216 ? 38.063 66.779 13.694 1.00 27.47 216 CYS B C 1
ATOM 3719 O O . CYS B 1 216 ? 37.829 67.851 14.251 1.00 27.26 216 CYS B O 1
ATOM 3722 N N . THR B 1 217 ? 37.145 66.126 12.987 1.00 25.39 217 THR B N 1
ATOM 3723 C CA . THR B 1 217 ? 35.786 66.644 12.894 1.00 26.12 217 THR B CA 1
ATOM 3724 C C . THR B 1 217 ? 34.993 65.974 14.005 1.00 27.68 217 THR B C 1
ATOM 3725 O O . THR B 1 217 ? 35.443 64.979 14.576 1.00 27.76 217 THR B O 1
ATOM 3729 N N . GLY B 1 218 ? 33.815 66.504 14.316 1.00 28.71 218 GLY B N 1
ATOM 3730 C CA . GLY B 1 218 ? 33.031 65.920 15.391 1.00 30.56 218 GLY B CA 1
ATOM 3731 C C . GLY B 1 218 ? 31.821 65.088 15.007 1.00 31.50 218 GLY B C 1
ATOM 3732 O O . GLY B 1 218 ? 30.946 64.871 15.839 1.00 32.32 218 GLY B O 1
ATOM 3733 N N . GLY B 1 219 ? 31.758 64.624 13.762 1.00 31.15 219 GLY B N 1
ATOM 3734 C CA . GLY B 1 219 ? 30.622 63.823 13.338 1.00 31.33 219 GLY B CA 1
ATOM 3735 C C . GLY B 1 219 ? 29.345 64.624 13.136 1.00 31.70 219 GLY B C 1
ATOM 3736 O O . GLY B 1 219 ? 28.251 64.061 13.096 1.00 33.12 219 GLY B O 1
ATOM 3737 N N . SER B 1 220 ? 29.481 65.938 13.007 1.00 30.85 220 SER B N 1
ATOM 3738 C CA . SER B 1 220 ? 28.334 66.822 12.812 1.00 30.69 220 SER B CA 1
ATOM 3739 C C . SER B 1 220 ? 27.612 66.580 11.481 1.00 30.74 220 SER B C 1
ATOM 3740 O O . SER B 1 220 ? 28.235 66.241 10.477 1.00 28.93 220 SER B O 1
ATOM 3743 N N . PRO B 1 221 ? 26.279 66.750 11.464 1.00 30.84 221 PRO B N 1
ATOM 3744 C CA . PRO B 1 221 ? 25.481 66.552 10.246 1.00 30.41 221 PRO B CA 1
ATOM 3745 C C . PRO B 1 221 ? 25.567 67.773 9.333 1.00 30.05 221 PRO B C 1
ATOM 3746 O O . PRO B 1 221 ? 25.122 67.748 8.185 1.00 30.69 221 PRO B O 1
ATOM 3750 N N . SER B 1 222 ? 26.170 68.835 9.855 1.00 29.03 222 SER B N 1
ATOM 3751 C CA . SER B 1 222 ? 26.323 70.089 9.133 1.00 28.05 222 SER B CA 1
ATOM 3752 C C . SER B 1 222 ? 27.677 70.272 8.427 1.00 28.86 222 SER B C 1
ATOM 3753 O O . SER B 1 222 ? 28.743 70.165 9.045 1.00 29.19 222 SER B O 1
ATOM 3756 N N . ILE B 1 223 ? 27.631 70.551 7.129 1.00 28.45 223 ILE B N 1
ATOM 3757 C CA . ILE B 1 223 ? 28.850 70.778 6.359 1.00 29.06 223 ILE B CA 1
ATOM 3758 C C . ILE B 1 223 ? 29.540 72.038 6.884 1.00 28.92 223 ILE B C 1
ATOM 3759 O O . ILE B 1 223 ? 30.769 72.145 6.868 1.00 27.27 223 ILE B O 1
ATOM 3764 N N . LYS B 1 224 ? 28.738 72.989 7.354 1.00 28.06 224 LYS B N 1
ATOM 3765 C CA . LYS B 1 224 ? 29.271 74.233 7.889 1.00 28.54 224 LYS B CA 1
ATOM 3766 C C . LYS B 1 224 ? 30.027 73.953 9.187 1.00 28.33 224 LYS B C 1
ATOM 3767 O O . LYS B 1 224 ? 31.093 74.524 9.424 1.00 28.01 224 LYS B O 1
ATOM 3773 N N . GLU B 1 225 ? 29.481 73.079 10.030 1.00 28.01 225 GLU B N 1
ATOM 3774 C CA . GLU B 1 225 ? 30.162 72.751 11.279 1.00 29.32 225 GLU B CA 1
ATOM 3775 C C . GLU B 1 225 ? 31.491 72.067 10.946 1.00 28.48 225 GLU B C 1
ATOM 3776 O O . GLU B 1 225 ? 32.513 72.352 11.569 1.00 27.32 225 GLU B O 1
ATOM 3782 N N . ASN B 1 226 ? 31.482 71.182 9.950 1.00 27.16 226 ASN B N 1
ATOM 3783 C CA . ASN B 1 226 ? 32.711 70.498 9.556 1.00 26.58 226 ASN B CA 1
ATOM 3784 C C . ASN B 1 226 ? 33.765 71.478 9.052 1.00 26.36 226 ASN B C 1
ATOM 3785 O O . ASN B 1 226 ? 34.957 71.311 9.331 1.00 25.76 226 ASN B O 1
ATOM 3790 N N . ILE B 1 227 ? 33.336 72.497 8.313 1.00 25.66 227 ILE B N 1
ATOM 3791 C CA . ILE B 1 227 ? 34.265 73.500 7.810 1.00 27.45 227 ILE B CA 1
ATOM 3792 C C . ILE B 1 227 ? 34.894 74.205 9.016 1.00 27.75 227 ILE B C 1
ATOM 3793 O O . ILE B 1 227 ? 36.098 74.495 9.030 1.00 25.89 227 ILE B O 1
ATOM 3798 N N . GLY B 1 228 ? 34.061 74.473 10.018 1.00 27.74 228 GLY B N 1
ATOM 3799 C CA . GLY B 1 228 ? 34.527 75.117 11.230 1.00 28.97 228 GLY B CA 1
ATOM 3800 C C . GLY B 1 228 ? 35.530 74.230 11.948 1.00 29.71 228 GLY B C 1
ATOM 3801 O O . GLY B 1 228 ? 36.567 74.706 12.403 1.00 30.26 228 GLY B O 1
ATOM 3802 N N . SER B 1 229 ? 35.223 72.940 12.046 1.00 28.28 229 SER B N 1
ATOM 3803 C CA . SER B 1 229 ? 36.119 71.998 12.704 1.00 28.41 229 SER B CA 1
ATOM 3804 C C . SER B 1 229 ? 37.481 72.004 12.028 1.00 27.53 229 SER B C 1
ATOM 3805 O O . SER B 1 229 ? 38.517 71.948 12.692 1.00 27.16 229 SER B O 1
ATOM 3808 N N . VAL B 1 230 ? 37.477 72.067 10.704 1.00 26.02 230 VAL B N 1
ATOM 3809 C CA . VAL B 1 230 ? 38.722 72.042 9.953 1.00 26.19 230 VAL B CA 1
ATOM 3810 C C . VAL B 1 230 ? 39.500 73.353 9.963 1.00 27.05 230 VAL B C 1
ATOM 3811 O O . VAL B 1 230 ? 40.689 73.365 10.267 1.00 27.75 230 VAL B O 1
ATOM 3815 N N . PHE B 1 231 ? 38.838 74.459 9.649 1.00 28.38 231 PHE B N 1
ATOM 3816 C CA . PHE B 1 231 ? 39.535 75.736 9.583 1.00 29.79 231 PHE B CA 1
ATOM 3817 C C . PHE B 1 231 ? 39.260 76.755 10.686 1.00 31.08 231 PHE B C 1
ATOM 3818 O O . PHE B 1 231 ? 39.804 77.858 10.651 1.00 32.52 231 PHE B O 1
ATOM 3826 N N . GLY B 1 232 ? 38.433 76.405 11.663 1.00 33.15 232 GLY B N 1
ATOM 3827 C CA . GLY B 1 232 ? 38.141 77.348 12.731 1.00 34.73 232 GLY B CA 1
ATOM 3828 C C . GLY B 1 232 ? 36.879 78.154 12.487 1.00 35.83 232 GLY B C 1
ATOM 3829 O O . GLY B 1 232 ? 36.517 78.416 11.335 1.00 34.79 232 GLY B O 1
ATOM 3830 N N . GLN B 1 233 ? 36.213 78.550 13.571 1.00 37.65 233 GLN B N 1
ATOM 3831 C CA . GLN B 1 233 ? 34.984 79.312 13.445 1.00 40.99 233 GLN B CA 1
ATOM 3832 C C . GLN B 1 233 ? 35.187 80.753 12.996 1.00 41.59 233 GLN B C 1
ATOM 3833 O O . GLN B 1 233 ? 34.230 81.529 12.904 1.00 42.74 233 GLN B O 1
ATOM 3839 N N . LYS B 1 234 ? 36.430 81.103 12.686 1.00 42.77 234 LYS B N 1
ATOM 3840 C CA . LYS B 1 234 ? 36.717 82.439 12.190 1.00 43.46 234 LYS B CA 1
ATOM 3841 C C . LYS B 1 234 ? 36.484 82.365 10.673 1.00 43.14 234 LYS B C 1
ATOM 3842 O O . LYS B 1 234 ? 35.980 83.309 10.061 1.00 43.81 234 LYS B O 1
ATOM 3848 N N . GLN B 1 235 ? 36.859 81.236 10.065 1.00 41.94 235 GLN B N 1
ATOM 3849 C CA . GLN B 1 235 ? 36.691 81.042 8.620 1.00 41.21 235 GLN B CA 1
ATOM 3850 C C . GLN B 1 235 ? 35.223 81.164 8.203 1.00 40.16 235 GLN B C 1
ATOM 3851 O O . GLN B 1 235 ? 34.919 81.610 7.099 1.00 39.77 235 GLN B O 1
ATOM 3857 N N . LEU B 1 236 ? 34.320 80.778 9.099 1.00 39.49 236 LEU B N 1
ATOM 3858 C CA . LEU B 1 236 ? 32.889 80.820 8.819 1.00 39.87 236 LEU B CA 1
ATOM 3859 C C . LEU B 1 236 ? 32.281 82.221 8.777 1.00 41.20 236 LEU B C 1
ATOM 3860 O O . LEU B 1 236 ? 31.256 82.440 8.127 1.00 40.89 236 LEU B O 1
ATOM 3865 N N . GLN B 1 237 ? 32.907 83.168 9.467 1.00 41.17 237 GLN B N 1
ATOM 3866 C CA . GLN B 1 237 ? 32.378 84.523 9.514 1.00 41.76 237 GLN B CA 1
ATOM 3867 C C . GLN B 1 237 ? 32.313 85.228 8.163 1.00 40.41 237 GLN B C 1
ATOM 3868 O O . GLN B 1 237 ? 31.448 86.076 7.949 1.00 39.88 237 GLN B O 1
ATOM 3874 N N . SER B 1 238 ? 33.220 84.886 7.256 1.00 39.11 238 SER B N 1
ATOM 3875 C CA . SER B 1 238 ? 33.251 85.529 5.943 1.00 38.26 238 SER B CA 1
ATOM 3876 C C . SER B 1 238 ? 32.645 84.688 4.821 1.00 3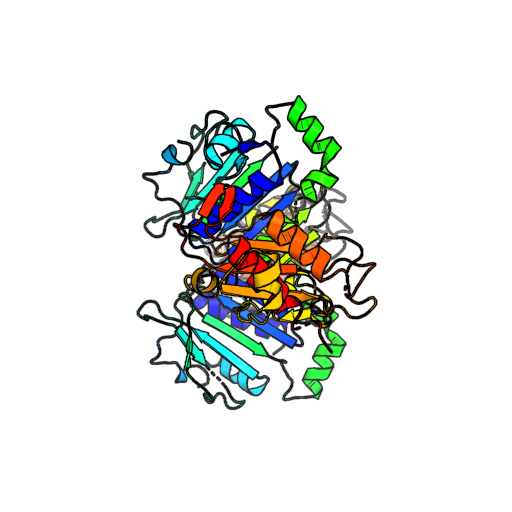8.68 238 SER B C 1
ATOM 3877 O O . SER B 1 238 ? 32.898 84.942 3.638 1.00 39.02 238 SER B O 1
ATOM 3880 N N . LEU B 1 239 ? 31.837 83.697 5.179 1.00 37.48 239 LEU B N 1
ATOM 3881 C CA . LEU B 1 239 ? 31.244 82.838 4.163 1.00 36.63 239 LEU B CA 1
ATOM 3882 C C . LEU B 1 239 ? 29.746 82.978 4.007 1.00 35.33 239 LEU B C 1
ATOM 3883 O O . LEU B 1 239 ? 29.028 83.295 4.958 1.00 35.70 239 LEU B O 1
ATOM 3888 N N . ILE B 1 240 ? 29.280 82.737 2.788 1.00 34.68 240 ILE B N 1
ATOM 3889 C CA . ILE B 1 240 ? 27.858 82.786 2.489 1.00 33.00 240 ILE B CA 1
ATOM 3890 C C . ILE B 1 240 ? 27.484 81.491 1.773 1.00 31.77 240 ILE B C 1
ATOM 3891 O O . ILE B 1 240 ? 28.270 80.948 0.995 1.00 28.33 240 ILE B O 1
ATOM 3896 N N . PRO B 1 241 ? 26.281 80.970 2.046 1.00 30.89 241 PRO B N 1
ATOM 3897 C CA . PRO B 1 241 ? 25.832 79.732 1.412 1.00 31.81 241 PRO B CA 1
ATOM 3898 C C . PRO B 1 241 ? 25.513 79.928 -0.061 1.00 31.59 241 PRO B C 1
ATOM 3899 O O . PRO B 1 241 ? 25.132 81.022 -0.486 1.00 31.85 241 PRO B O 1
ATOM 3903 N N . PHE B 1 242 ? 25.688 78.874 -0.845 1.00 31.30 242 PHE B N 1
ATOM 3904 C CA . PHE B 1 242 ? 25.372 78.959 -2.261 1.00 30.78 242 PHE B CA 1
ATOM 3905 C C . PHE B 1 242 ? 23.868 79.080 -2.337 1.00 29.46 242 PHE B C 1
ATOM 3906 O O . PHE B 1 242 ? 23.153 78.517 -1.506 1.00 29.55 242 PHE B O 1
ATOM 3914 N N . VAL B 1 243 ? 23.393 79.838 -3.314 1.00 29.28 243 VAL B N 1
ATOM 3915 C CA . VAL B 1 243 ? 21.963 80.017 -3.527 1.00 29.28 243 VAL B CA 1
ATOM 3916 C C . VAL B 1 243 ? 21.732 79.795 -5.018 1.00 29.72 243 VAL B C 1
ATOM 3917 O O . VAL B 1 243 ? 22.109 80.625 -5.854 1.00 29.38 243 VAL B O 1
ATOM 3921 N N . GLN B 1 244 ? 21.128 78.658 -5.345 1.00 28.57 244 GLN B N 1
ATOM 3922 C CA . GLN B 1 244 ? 20.875 78.306 -6.731 1.00 28.64 244 GLN B CA 1
ATOM 3923 C C . GLN B 1 244 ? 19.730 79.092 -7.347 1.00 28.50 244 GLN B C 1
ATOM 3924 O O . GLN B 1 244 ? 18.662 79.233 -6.760 1.00 28.01 244 GLN B O 1
ATOM 3930 N N . LEU B 1 245 ? 19.972 79.599 -8.546 1.00 30.61 245 LEU B N 1
ATOM 3931 C CA . LEU B 1 245 ? 18.970 80.354 -9.285 1.00 31.86 245 LEU B CA 1
ATOM 3932 C C . LEU B 1 245 ? 18.805 79.700 -10.642 1.00 33.66 245 LEU B C 1
ATOM 3933 O O . LEU B 1 245 ? 19.701 78.983 -11.112 1.00 33.26 245 LEU B O 1
ATOM 3938 N N . PRO B 1 246 ? 17.650 79.916 -11.286 1.00 34.76 246 PRO B N 1
ATOM 3939 C CA . PRO B 1 246 ? 17.457 79.319 -12.608 1.00 35.12 246 PRO B CA 1
ATOM 3940 C C . PRO B 1 246 ? 18.471 80.045 -13.487 1.00 35.54 246 PRO B C 1
ATOM 3941 O O . PRO B 1 246 ? 18.833 81.182 -13.195 1.00 34.90 246 PRO B O 1
ATOM 3945 N N . PRO B 1 247 ? 18.964 79.405 -14.554 1.00 36.41 247 PRO B N 1
ATOM 3946 C CA . PRO B 1 247 ? 19.932 80.143 -15.371 1.00 37.74 247 PRO B CA 1
ATOM 3947 C C . PRO B 1 247 ? 19.232 81.292 -16.113 1.00 39.19 247 PRO B C 1
ATOM 3948 O O . PRO B 1 247 ? 18.164 81.094 -16.695 1.00 38.87 247 PRO B O 1
ATOM 3952 N N . SER B 1 248 ? 19.825 82.485 -16.079 1.00 39.95 248 SER B N 1
ATOM 3953 C CA . SER B 1 248 ? 19.243 83.656 -16.743 1.00 42.48 248 SER B CA 1
ATOM 3954 C C . SER B 1 248 ? 19.307 83.552 -18.269 1.00 43.55 248 SER B C 1
ATOM 3955 O O . SER B 1 248 ? 20.097 82.777 -18.812 1.00 43.82 248 SER B O 1
ATOM 3958 N N . ASP B 1 249 ? 18.478 84.339 -18.955 1.00 44.99 249 ASP B N 1
ATOM 3959 C CA . ASP B 1 249 ? 18.441 84.323 -20.419 1.00 46.64 249 ASP B CA 1
ATOM 3960 C C . ASP B 1 249 ? 19.783 84.715 -21.026 1.00 46.42 249 ASP B C 1
ATOM 3961 O O . ASP B 1 249 ? 20.301 84.025 -21.906 1.00 46.49 249 ASP B O 1
ATOM 3966 N N . SER B 1 250 ? 20.341 85.824 -20.551 1.00 46.48 250 SER B N 1
ATOM 3967 C CA . SER B 1 250 ? 21.623 86.310 -21.047 1.00 47.45 250 SER B CA 1
ATOM 3968 C C . SER B 1 250 ? 22.741 85.290 -20.839 1.00 47.34 250 SER B C 1
ATOM 3969 O O . SER B 1 250 ? 23.538 85.039 -21.745 1.00 46.80 250 SER B O 1
ATOM 3972 N N . VAL B 1 251 ? 22.802 84.702 -19.646 1.00 47.40 251 VAL B N 1
ATOM 3973 C CA . VAL B 1 251 ? 23.832 83.710 -19.355 1.00 47.01 251 VAL B CA 1
ATOM 3974 C C . VAL B 1 251 ? 23.639 82.491 -20.251 1.00 47.03 251 VAL B C 1
ATOM 3975 O O . VAL B 1 251 ? 24.612 81.910 -20.735 1.00 46.30 251 VAL B O 1
ATOM 3979 N N . CYS B 1 252 ? 22.383 82.109 -20.471 1.00 47.45 252 CYS B N 1
ATOM 3980 C CA . CYS B 1 252 ? 22.082 80.967 -21.326 1.00 48.49 252 CYS B CA 1
ATOM 3981 C C . CYS B 1 252 ? 22.567 81.241 -22.745 1.00 48.75 252 CYS B C 1
ATOM 3982 O O . CYS B 1 252 ? 23.206 80.392 -23.367 1.00 48.29 252 CYS B O 1
ATOM 3985 N N . GLU B 1 253 ? 22.266 82.433 -23.252 1.00 50.03 253 GLU B N 1
ATOM 3986 C CA . GLU B 1 253 ? 22.685 82.809 -24.597 1.00 51.53 253 GLU B CA 1
ATOM 3987 C C . GLU B 1 253 ? 24.208 82.817 -24.669 1.00 51.28 253 GLU B C 1
ATOM 3988 O O . GLU B 1 253 ? 24.793 82.505 -25.707 1.00 50.72 253 GLU B O 1
ATOM 3994 N N . GLU B 1 254 ? 24.841 83.170 -23.553 1.00 51.46 254 GLU B N 1
ATOM 3995 C CA . GLU B 1 254 ? 26.296 83.204 -23.474 1.00 51.25 254 GLU B CA 1
ATOM 3996 C C . GLU B 1 254 ? 26.885 81.833 -23.769 1.00 50.71 254 GLU B C 1
ATOM 3997 O O . GLU B 1 254 ? 27.911 81.727 -24.438 1.00 50.90 254 GLU B O 1
ATOM 4003 N N . TYR B 1 255 ? 26.236 80.785 -23.265 1.00 50.40 255 TYR B N 1
ATOM 4004 C CA . TYR B 1 255 ? 26.707 79.419 -23.480 1.00 50.03 255 TYR B CA 1
ATOM 4005 C C . TYR B 1 255 ? 26.012 78.717 -24.642 1.00 50.38 255 TYR B C 1
ATOM 4006 O O . TYR B 1 255 ? 26.160 77.507 -24.821 1.00 50.00 255 TYR B O 1
ATOM 4015 N N . GLY B 1 256 ? 25.256 79.476 -25.430 1.00 51.10 256 GLY B N 1
ATOM 4016 C CA . GLY B 1 256 ? 24.559 78.897 -26.565 1.00 51.86 256 GLY B CA 1
ATOM 4017 C C . GLY B 1 256 ? 23.441 77.951 -26.169 1.00 52.81 256 GLY B C 1
ATOM 4018 O O . GLY B 1 256 ? 23.188 76.955 -26.848 1.00 52.91 256 GLY B O 1
ATOM 4019 N N . LEU B 1 257 ? 22.774 78.257 -25.061 1.00 53.47 257 LEU B N 1
ATOM 4020 C CA . LEU B 1 257 ? 21.671 77.437 -24.575 1.00 53.92 257 LEU B CA 1
ATOM 4021 C C . LEU B 1 257 ? 20.382 78.234 -24.731 1.00 54.54 257 LEU B C 1
ATOM 4022 O O . LEU B 1 257 ? 20.405 79.464 -24.720 1.00 54.20 257 LEU B O 1
ATOM 4027 N N . SER B 1 258 ? 19.264 77.531 -24.877 1.00 55.33 258 SER B N 1
ATOM 4028 C CA . SER B 1 258 ? 17.969 78.183 -25.023 1.00 56.14 258 SER B CA 1
ATOM 4029 C C . SER B 1 258 ? 17.346 78.379 -23.648 1.00 56.55 258 SER B C 1
ATOM 4030 O O . SER B 1 258 ? 17.672 77.662 -22.702 1.00 56.63 258 SER B O 1
ATOM 4033 N N . CYS B 1 259 ? 16.445 79.349 -23.548 1.00 56.85 259 CYS B N 1
ATOM 4034 C CA . CYS B 1 259 ? 15.771 79.658 -22.292 1.00 56.76 259 CYS B CA 1
ATOM 4035 C C . CYS B 1 259 ? 14.871 78.537 -21.779 1.00 55.97 259 CYS B C 1
ATOM 4036 O O . CYS B 1 259 ? 14.368 78.607 -20.656 1.00 56.78 259 CYS B O 1
ATOM 4039 N N . SER B 1 260 ? 14.671 77.504 -22.591 1.00 54.51 260 SER B N 1
ATOM 4040 C CA . SER B 1 260 ? 13.829 76.381 -22.191 1.00 53.05 260 SER B CA 1
ATOM 4041 C C . SER B 1 260 ? 14.657 75.171 -21.756 1.00 51.96 260 SER B C 1
ATOM 4042 O O . SER B 1 260 ? 14.109 74.171 -21.294 1.00 51.45 260 SER B O 1
ATOM 4045 N N . ASP B 1 261 ? 15.975 75.259 -21.906 1.00 50.95 261 ASP B N 1
ATOM 4046 C CA . ASP B 1 261 ? 16.855 74.158 -21.520 1.00 50.52 261 ASP B CA 1
ATOM 4047 C C . ASP B 1 261 ? 16.786 73.871 -20.026 1.00 48.88 261 ASP B C 1
ATOM 4048 O O . ASP B 1 261 ? 16.965 72.735 -19.596 1.00 48.62 261 ASP B O 1
ATOM 4053 N N . ALA B 1 262 ? 16.521 74.906 -19.239 1.00 46.66 262 ALA B N 1
ATOM 4054 C CA . ALA B 1 262 ? 16.425 74.742 -17.798 1.00 45.31 262 ALA B CA 1
ATOM 4055 C C . ALA B 1 262 ? 15.328 73.746 -17.464 1.00 44.43 262 ALA B C 1
ATOM 4056 O O . ALA B 1 262 ? 15.272 73.233 -16.345 1.00 43.83 262 ALA B O 1
ATOM 4058 N N . LEU B 1 263 ? 14.456 73.471 -18.434 1.00 42.23 263 LEU B N 1
ATOM 4059 C CA . LEU B 1 263 ? 13.359 72.536 -18.214 1.00 41.60 263 LEU B CA 1
ATOM 4060 C C . LEU B 1 263 ? 13.847 71.141 -17.848 1.00 40.02 263 LEU B C 1
ATOM 4061 O O . LEU B 1 263 ? 13.146 70.389 -17.170 1.00 40.17 263 LEU B O 1
ATOM 4066 N N . HIS B 1 264 ? 15.043 70.787 -18.299 1.00 38.22 264 HIS B N 1
ATOM 4067 C CA . HIS B 1 264 ? 15.588 69.474 -17.982 1.00 37.03 264 HIS B CA 1
ATOM 4068 C C . HIS B 1 264 ? 16.804 69.608 -17.065 1.00 34.44 264 HIS B C 1
ATOM 4069 O O . HIS B 1 264 ? 17.693 68.762 -17.068 1.00 33.10 264 HIS B O 1
ATOM 4076 N N . ASN B 1 265 ? 16.825 70.684 -16.283 1.00 31.48 265 ASN B N 1
ATOM 4077 C CA . ASN B 1 265 ? 17.918 70.952 -15.346 1.00 30.66 265 ASN B CA 1
ATOM 4078 C C . ASN B 1 265 ? 17.894 69.922 -14.218 1.00 29.12 265 ASN B C 1
ATOM 4079 O O . ASN B 1 265 ? 16.928 69.843 -13.462 1.00 30.09 265 ASN B O 1
ATOM 4084 N N . LEU B 1 266 ? 18.956 69.129 -14.116 1.00 28.98 266 LEU B N 1
ATOM 4085 C CA . LEU B 1 266 ? 19.063 68.106 -13.084 1.00 28.37 266 LEU B CA 1
ATOM 4086 C C . LEU B 1 266 ? 20.178 68.444 -12.086 1.00 27.50 266 LEU B C 1
ATOM 4087 O O . LEU B 1 266 ? 20.477 67.656 -11.192 1.00 26.47 266 LEU B O 1
ATOM 4092 N N . PHE B 1 267 ? 20.791 69.614 -12.234 1.00 26.93 267 PHE B N 1
ATOM 4093 C CA . PHE B 1 267 ? 21.880 70.012 -11.340 1.00 26.37 267 PHE B CA 1
ATOM 4094 C C . PHE B 1 267 ? 21.444 70.695 -10.049 1.00 25.90 267 PHE B C 1
ATOM 4095 O O . PHE B 1 267 ? 20.669 71.647 -10.069 1.00 25.77 267 PHE B O 1
ATOM 4103 N N . TYR B 1 268 ? 21.960 70.205 -8.926 1.00 25.61 268 TYR B N 1
ATOM 4104 C CA . TYR B 1 268 ? 21.674 70.798 -7.626 1.00 25.05 268 TYR B CA 1
ATOM 4105 C C . TYR B 1 268 ? 23.012 71.163 -6.989 1.00 26.20 268 TYR B C 1
ATOM 4106 O O . TYR B 1 268 ? 23.811 70.286 -6.658 1.00 23.69 268 TYR B O 1
ATOM 4115 N N . ILE B 1 269 ? 23.253 72.461 -6.828 1.00 26.60 269 ILE B N 1
ATOM 4116 C CA . ILE B 1 269 ? 24.502 72.939 -6.252 1.00 27.41 269 ILE B CA 1
ATOM 4117 C C . ILE B 1 269 ? 24.310 73.450 -4.832 1.00 26.85 269 ILE B C 1
ATOM 4118 O O . ILE B 1 269 ? 23.304 74.095 -4.521 1.00 26.41 269 ILE B O 1
ATOM 4123 N N . SER B 1 270 ? 25.279 73.155 -3.972 1.00 26.61 270 SER B N 1
ATOM 4124 C CA . SER B 1 270 ? 25.226 73.588 -2.584 1.00 26.06 270 SER B CA 1
ATOM 4125 C C . SER B 1 270 ? 26.635 73.789 -2.033 1.00 26.55 270 SER B C 1
ATOM 4126 O O . SER B 1 270 ? 27.613 73.385 -2.655 1.00 26.43 270 SER B O 1
ATOM 4129 N N . GLY B 1 271 ? 26.730 74.427 -0.870 1.00 26.76 271 GLY B N 1
ATOM 4130 C CA . GLY B 1 271 ? 28.025 74.660 -0.260 1.00 27.64 271 GLY B CA 1
ATOM 4131 C C . GLY B 1 271 ? 28.190 76.082 0.237 1.00 28.56 271 GLY B C 1
ATOM 4132 O O . GLY B 1 271 ? 27.208 76.764 0.533 1.00 27.84 271 GLY B O 1
ATOM 4133 N N . PHE B 1 272 ? 29.440 76.525 0.324 1.00 28.90 272 PHE B N 1
ATOM 4134 C CA . PHE B 1 272 ? 29.750 77.869 0.799 1.00 29.80 272 PHE B CA 1
ATOM 4135 C C . PHE B 1 272 ? 30.871 78.503 -0.007 1.00 30.10 272 PHE B C 1
ATOM 4136 O O . PHE B 1 272 ? 31.702 77.814 -0.607 1.00 29.94 272 PHE B O 1
ATOM 4144 N N . ILE B 1 273 ? 30.881 79.831 0.007 1.00 31.53 273 ILE B N 1
ATOM 4145 C CA . ILE B 1 273 ? 31.876 80.604 -0.710 1.00 32.49 273 ILE B CA 1
ATOM 4146 C C . ILE B 1 273 ? 32.042 81.942 0.005 1.00 33.60 273 ILE B C 1
ATOM 4147 O O . ILE B 1 273 ? 31.119 82.442 0.659 1.00 33.48 273 ILE B O 1
ATOM 4152 N N . SER B 1 274 ? 33.239 82.495 -0.126 1.00 35.57 274 SER B N 1
ATOM 4153 C CA . SER B 1 274 ? 33.586 83.775 0.465 1.00 38.98 274 SER B CA 1
ATOM 4154 C C . SER B 1 274 ? 32.765 84.894 -0.142 1.00 40.82 274 SER B C 1
ATOM 4155 O O . SER B 1 274 ? 32.456 84.876 -1.332 1.00 41.19 274 SER B O 1
ATOM 4158 N N . GLN B 1 275 ? 32.418 85.866 0.690 1.00 43.59 275 GLN B N 1
ATOM 4159 C CA . GLN B 1 275 ? 31.692 87.032 0.226 1.00 45.83 275 GLN B CA 1
ATOM 4160 C C . GLN B 1 275 ? 32.703 87.756 -0.661 1.00 46.93 275 GLN B C 1
ATOM 4161 O O . GLN B 1 275 ? 33.908 87.520 -0.543 1.00 46.15 275 GLN B O 1
ATOM 4167 N N . CYS B 1 276 ? 32.234 88.627 -1.548 1.00 48.30 276 CYS B N 1
ATOM 4168 C CA . CYS B 1 276 ? 33.155 89.340 -2.428 1.00 50.59 276 CYS B CA 1
ATOM 4169 C C . CYS B 1 276 ? 33.666 90.643 -1.816 1.00 51.86 276 CYS B C 1
ATOM 4170 O O . CYS B 1 276 ? 34.489 91.334 -2.415 1.00 51.67 276 CYS B O 1
ATOM 4173 N N . THR B 1 277 ? 33.184 90.962 -0.618 1.00 54.13 277 THR B N 1
ATOM 4174 C CA . THR B 1 277 ? 33.592 92.173 0.089 1.00 56.49 277 THR B CA 1
ATOM 4175 C C . THR B 1 277 ? 35.110 92.312 0.094 1.00 57.75 277 THR B C 1
ATOM 4176 O O . THR B 1 277 ? 35.834 91.332 0.323 1.00 58.65 277 THR B O 1
ATOM 4180 N N . HIS B 1 278 ? 35.579 93.534 -0.161 1.00 59.11 278 HIS B N 1
ATOM 4181 C CA . HIS B 1 278 ? 37.008 93.857 -0.219 1.00 60.16 278 HIS B CA 1
ATOM 4182 C C . HIS B 1 278 ? 37.842 93.254 0.921 1.00 59.57 278 HIS B C 1
ATOM 4183 O O . HIS B 1 278 ? 37.485 93.381 2.092 1.00 59.63 278 HIS B O 1
ATOM 4190 N N . GLY B 1 279 ? 38.937 92.577 0.555 1.00 59.35 279 GLY B N 1
ATOM 4191 C CA . GLY B 1 279 ? 39.839 91.982 1.529 1.00 59.10 279 GLY B CA 1
ATOM 4192 C C . GLY B 1 279 ? 39.411 90.722 2.259 1.00 59.11 279 GLY B C 1
ATOM 4193 O O . GLY B 1 279 ? 40.173 90.183 3.062 1.00 59.07 279 GLY B O 1
ATOM 4194 N N . VAL B 1 280 ? 38.207 90.239 1.981 1.00 59.05 280 VAL B N 1
ATOM 4195 C CA . VAL B 1 280 ? 37.692 89.047 2.643 1.00 58.80 280 VAL B CA 1
ATOM 4196 C C . VAL B 1 280 ? 38.175 87.730 2.029 1.00 58.31 280 VAL B C 1
ATOM 4197 O O . VAL B 1 280 ? 38.130 86.682 2.673 1.00 58.24 280 VAL B O 1
ATOM 4201 N N . GLY B 1 281 ? 38.652 87.788 0.791 1.00 57.92 281 GLY B N 1
ATOM 4202 C CA . GLY B 1 281 ? 39.110 86.583 0.119 1.00 57.31 281 GLY B CA 1
ATOM 4203 C C . GLY B 1 281 ? 40.445 86.016 0.563 1.00 57.14 281 GLY B C 1
ATOM 4204 O O . GLY B 1 281 ? 40.999 86.409 1.586 1.00 57.42 281 GLY B O 1
ATOM 4205 N N . ARG B 1 282 ? 40.951 85.072 -0.225 1.00 57.22 282 ARG B N 1
ATOM 4206 C CA . ARG B 1 282 ? 42.226 84.410 0.035 1.00 56.74 282 ARG B CA 1
ATOM 4207 C C . ARG B 1 282 ? 43.230 84.942 -0.985 1.00 56.92 282 ARG B C 1
ATOM 4208 O O . ARG B 1 282 ? 42.843 85.560 -1.978 1.00 56.89 282 ARG B O 1
ATOM 4216 N N . SER B 1 283 ? 44.514 84.695 -0.746 1.00 56.75 283 SER B N 1
ATOM 4217 C CA . SER B 1 283 ? 45.557 85.155 -1.656 1.00 56.12 283 SER B CA 1
ATOM 4218 C C . SER B 1 283 ? 45.897 84.051 -2.646 1.00 55.80 283 SER B C 1
ATOM 4219 O O . SER B 1 283 ? 46.594 84.280 -3.635 1.00 55.73 283 SER B O 1
ATOM 4222 N N . SER B 1 284 ? 45.399 82.851 -2.370 1.00 54.53 284 SER B N 1
ATOM 4223 C CA . SER B 1 284 ? 45.648 81.704 -3.230 1.00 53.75 284 SER B CA 1
ATOM 4224 C C . SER B 1 284 ? 44.426 80.792 -3.267 1.00 53.00 284 SER B C 1
ATOM 4225 O O . SER B 1 284 ? 43.439 81.032 -2.571 1.00 52.19 284 SER B O 1
ATOM 4228 N N . THR B 1 285 ? 44.499 79.751 -4.090 1.00 52.36 285 THR B N 1
ATOM 4229 C CA . THR B 1 285 ? 43.414 78.786 -4.213 1.00 51.58 285 THR B CA 1
ATOM 4230 C C . THR B 1 285 ? 43.694 77.610 -3.284 1.00 50.55 285 THR B C 1
ATOM 4231 O O . THR B 1 285 ? 43.422 76.457 -3.624 1.00 50.75 285 THR B O 1
ATOM 4235 N N . ASP B 1 286 ? 44.237 77.912 -2.107 1.00 48.93 286 ASP B N 1
ATOM 4236 C CA . ASP B 1 286 ? 44.585 76.886 -1.130 1.00 47.42 286 ASP B CA 1
ATOM 4237 C C . ASP B 1 286 ? 43.393 76.249 -0.424 1.00 45.17 286 ASP B C 1
ATOM 4238 O O . ASP B 1 286 ? 43.534 75.193 0.194 1.00 45.77 286 ASP B O 1
ATOM 4243 N N . ARG B 1 287 ? 42.225 76.882 -0.509 1.00 42.10 287 ARG B N 1
ATOM 4244 C CA . ARG B 1 287 ? 41.035 76.342 0.140 1.00 38.55 287 ARG B CA 1
ATOM 4245 C C . ARG B 1 287 ? 39.819 76.290 -0.781 1.00 36.22 287 ARG B C 1
ATOM 4246 O O . ARG B 1 287 ? 38.783 76.905 -0.513 1.00 34.78 287 ARG B O 1
ATOM 4254 N N . GLN B 1 288 ? 39.958 75.546 -1.873 1.00 33.92 288 GLN B N 1
ATOM 4255 C CA . GLN B 1 288 ? 38.876 75.393 -2.831 1.00 32.80 288 GLN B CA 1
ATOM 4256 C C . GLN B 1 288 ? 38.580 73.913 -3.000 1.00 31.22 288 GLN B C 1
ATOM 4257 O O . GLN B 1 288 ? 39.399 73.156 -3.513 1.00 30.99 288 GLN B O 1
ATOM 4263 N N . PHE B 1 289 ? 37.402 73.503 -2.548 1.00 30.14 289 PHE B N 1
ATOM 4264 C CA . PHE B 1 289 ? 37.006 72.105 -2.625 1.00 29.20 289 PHE B CA 1
ATOM 4265 C C . PHE B 1 289 ? 35.760 71.906 -3.477 1.00 28.57 289 PHE B C 1
ATOM 4266 O O . PHE B 1 289 ? 34.708 72.486 -3.210 1.00 28.58 289 PHE B O 1
ATOM 4274 N N . PHE B 1 290 ? 35.887 71.075 -4.503 1.00 28.16 290 PHE B N 1
ATOM 4275 C CA . PHE B 1 290 ? 34.764 70.794 -5.376 1.00 28.09 290 PHE B CA 1
ATOM 4276 C C . PHE B 1 290 ? 34.394 69.333 -5.249 1.00 27.06 290 PHE B C 1
ATOM 4277 O O . PHE B 1 290 ? 35.259 68.473 -5.051 1.00 26.99 290 PHE B O 1
ATOM 4285 N N . PHE B 1 291 ? 33.100 69.057 -5.342 1.00 26.13 291 PHE B N 1
ATOM 4286 C CA . PHE B 1 291 ? 32.609 67.696 -5.232 1.00 26.30 291 PHE B CA 1
ATOM 4287 C C . PHE B 1 291 ? 31.535 67.415 -6.278 1.00 26.62 291 PHE B C 1
ATOM 4288 O O . PHE B 1 291 ? 30.738 68.290 -6.630 1.00 25.94 291 PHE B O 1
ATOM 4296 N N . ILE B 1 292 ? 31.530 66.190 -6.779 1.00 26.17 292 ILE B N 1
ATOM 4297 C CA . ILE B 1 292 ? 30.513 65.770 -7.720 1.00 26.16 292 ILE B CA 1
ATOM 4298 C C . ILE B 1 292 ? 29.859 64.598 -7.005 1.00 26.24 292 ILE B C 1
ATOM 4299 O O . ILE B 1 292 ? 30.491 63.573 -6.749 1.00 25.91 292 ILE B O 1
ATOM 4304 N N . ASN B 1 293 ? 28.596 64.783 -6.643 1.00 25.54 293 ASN B N 1
ATOM 4305 C CA . ASN B 1 293 ? 27.864 63.774 -5.905 1.00 26.06 293 ASN B CA 1
ATOM 4306 C C . ASN B 1 293 ? 28.620 63.361 -4.637 1.00 26.39 293 ASN B C 1
ATOM 4307 O O . ASN B 1 293 ? 28.757 62.179 -4.319 1.00 25.83 293 ASN B O 1
ATOM 4312 N N . ARG B 1 294 ? 29.114 64.369 -3.925 1.00 26.96 294 ARG B N 1
ATOM 4313 C CA . ARG B 1 294 ? 29.824 64.171 -2.666 1.00 28.87 294 ARG B CA 1
ATOM 4314 C C . ARG B 1 294 ? 31.241 63.629 -2.774 1.00 29.34 294 ARG B C 1
ATOM 4315 O O . ARG B 1 294 ? 31.919 63.471 -1.759 1.00 28.27 294 ARG B O 1
ATOM 4323 N N . ARG B 1 295 ? 31.696 63.339 -3.987 1.00 30.03 295 ARG B N 1
ATOM 4324 C CA . ARG B 1 295 ? 33.046 62.808 -4.155 1.00 32.18 295 ARG B CA 1
ATOM 4325 C C . ARG B 1 295 ? 34.039 63.895 -4.558 1.00 31.66 295 ARG B C 1
ATOM 4326 O O . ARG B 1 295 ? 33.825 64.620 -5.527 1.00 31.23 295 ARG B O 1
ATOM 4334 N N . PRO B 1 296 ? 35.138 64.030 -3.801 1.00 31.93 296 PRO B N 1
ATOM 4335 C CA . PRO B 1 296 ? 36.152 65.041 -4.109 1.00 32.60 296 PRO B CA 1
ATOM 4336 C C . PRO B 1 296 ? 36.699 64.843 -5.523 1.00 34.53 296 PRO B C 1
ATOM 4337 O O . PRO B 1 296 ? 36.970 63.717 -5.940 1.00 34.74 296 PRO B O 1
ATOM 4341 N N . CYS B 1 297 ? 36.850 65.940 -6.256 1.00 35.79 297 CYS B N 1
ATOM 4342 C CA . CYS B 1 297 ? 37.371 65.889 -7.615 1.00 38.16 297 CYS B CA 1
ATOM 4343 C C . CYS B 1 297 ? 37.726 67.307 -8.029 1.00 38.86 297 CYS B C 1
ATOM 4344 O O . CYS B 1 297 ? 37.427 68.255 -7.307 1.00 38.30 297 CYS B O 1
ATOM 4347 N N . ASP B 1 298 ? 38.355 67.457 -9.189 1.00 40.63 298 ASP B N 1
ATOM 4348 C CA . ASP B 1 298 ? 38.726 68.785 -9.663 1.00 43.19 298 ASP B CA 1
ATOM 4349 C C . ASP B 1 298 ? 38.180 69.123 -11.048 1.00 43.55 298 ASP B C 1
ATOM 4350 O O . ASP B 1 298 ? 38.869 68.965 -12.056 1.00 43.54 298 ASP B O 1
ATOM 4355 N N . PRO B 1 299 ? 36.927 69.595 -11.111 1.00 43.27 299 PRO B N 1
ATOM 4356 C CA . PRO B 1 299 ? 36.308 69.955 -12.389 1.00 43.18 299 PRO B CA 1
ATOM 4357 C C . PRO B 1 299 ? 36.942 71.252 -12.889 1.00 43.01 299 PRO B C 1
ATOM 4358 O O . PRO B 1 299 ? 36.591 72.343 -12.439 1.00 42.12 299 PRO B O 1
ATOM 4362 N N . ALA B 1 300 ? 37.882 71.112 -13.819 1.00 43.62 300 ALA B N 1
ATOM 4363 C CA . ALA B 1 300 ? 38.619 72.240 -14.384 1.00 44.14 300 ALA B CA 1
ATOM 4364 C C . ALA B 1 300 ? 37.791 73.448 -14.810 1.00 44.08 300 ALA B C 1
ATOM 4365 O O . ALA B 1 300 ? 38.071 74.569 -14.389 1.00 44.36 300 ALA B O 1
ATOM 4367 N N . LYS B 1 301 ? 36.780 73.235 -15.644 1.00 44.22 301 LYS B N 1
ATOM 4368 C CA . LYS B 1 301 ? 35.976 74.357 -16.112 1.00 44.51 301 LYS B CA 1
ATOM 4369 C C . LYS B 1 301 ? 35.137 74.974 -15.001 1.00 43.58 301 LYS B C 1
ATOM 4370 O O . LYS B 1 301 ? 34.970 76.192 -14.951 1.00 43.57 301 LYS B O 1
ATOM 4376 N N . VAL B 1 302 ? 34.614 74.139 -14.108 1.00 42.83 302 VAL B N 1
ATOM 4377 C CA . VAL B 1 302 ? 33.811 74.639 -12.998 1.00 41.62 302 VAL B CA 1
ATOM 4378 C C . VAL B 1 302 ? 34.687 75.508 -12.099 1.00 41.16 302 VAL B C 1
ATOM 4379 O O . VAL B 1 302 ? 34.285 76.591 -11.681 1.00 39.70 302 VAL B O 1
ATOM 4383 N N . CYS B 1 303 ? 35.889 75.024 -11.807 1.00 41.70 303 CYS B N 1
ATOM 4384 C CA . CYS B 1 303 ? 36.820 75.759 -10.959 1.00 43.01 303 CYS B CA 1
ATOM 4385 C C . CYS B 1 303 ? 37.166 77.104 -11.590 1.00 42.62 303 CYS B C 1
ATOM 4386 O O . CYS B 1 303 ? 37.125 78.149 -10.936 1.00 41.82 303 CYS B O 1
ATOM 4389 N N . ARG B 1 304 ? 37.501 77.059 -12.874 1.00 42.82 304 ARG B N 1
ATOM 4390 C CA . ARG B 1 304 ? 37.858 78.246 -13.634 1.00 43.16 304 ARG B CA 1
ATOM 4391 C C . ARG B 1 304 ? 36.751 79.300 -13.569 1.00 41.96 304 ARG B C 1
ATOM 4392 O O . ARG B 1 304 ? 37.018 80.477 -13.322 1.00 41.42 304 ARG B O 1
ATOM 4400 N N . LEU B 1 305 ? 35.509 78.871 -13.788 1.00 40.70 305 LEU B N 1
ATOM 4401 C CA . LEU B 1 305 ? 34.363 79.780 -13.768 1.00 39.40 305 LEU B CA 1
ATOM 4402 C C . LEU B 1 305 ? 34.116 80.433 -12.406 1.00 38.83 305 LEU B C 1
ATOM 4403 O O . LEU B 1 305 ? 33.844 81.631 -12.320 1.00 37.94 305 LEU B O 1
ATOM 4408 N N . VAL B 1 306 ? 34.195 79.637 -11.345 1.00 38.45 306 VAL B N 1
ATOM 4409 C CA . VAL B 1 306 ? 33.974 80.142 -9.995 1.00 38.21 306 VAL B CA 1
ATOM 4410 C C . VAL B 1 306 ? 34.922 81.287 -9.656 1.00 38.13 306 VAL B C 1
ATOM 4411 O O . VAL B 1 306 ? 34.504 82.311 -9.110 1.00 36.41 306 VAL B O 1
ATOM 4415 N N . ASN B 1 307 ? 36.199 81.106 -9.977 1.00 38.62 307 ASN B N 1
ATOM 4416 C CA . ASN B 1 307 ? 37.203 82.129 -9.708 1.00 40.55 307 ASN B CA 1
ATOM 4417 C C . ASN B 1 307 ? 36.999 83.363 -10.584 1.00 41.68 307 ASN B C 1
ATOM 4418 O O . ASN B 1 307 ? 37.091 84.495 -10.109 1.00 41.89 307 ASN B O 1
ATOM 4423 N N . GLU B 1 308 ? 36.710 83.142 -11.862 1.00 43.70 308 GLU B N 1
ATOM 4424 C CA . GLU B 1 308 ? 36.493 84.247 -12.785 1.00 44.78 308 GLU B CA 1
ATOM 4425 C C . GLU B 1 308 ? 35.317 85.114 -12.345 1.00 44.83 308 GLU B C 1
ATOM 4426 O O . GLU B 1 308 ? 35.372 86.338 -12.452 1.00 44.70 308 GLU B O 1
ATOM 4432 N N . VAL B 1 309 ? 34.254 84.493 -11.843 1.00 44.72 309 VAL B N 1
ATOM 4433 C CA . VAL B 1 309 ? 33.101 85.270 -11.396 1.00 45.42 309 VAL B CA 1
ATOM 4434 C C . VAL B 1 309 ? 33.407 86.010 -10.093 1.00 45.94 309 VAL B C 1
ATOM 4435 O O . VAL B 1 309 ? 32.933 87.130 -9.884 1.00 45.46 309 VAL B O 1
ATOM 4439 N N . TYR B 1 310 ? 34.201 85.395 -9.219 1.00 46.63 310 TYR B N 1
ATOM 4440 C CA . TYR B 1 310 ? 34.553 86.043 -7.958 1.00 47.38 310 TYR B CA 1
ATOM 4441 C C . TYR B 1 310 ? 35.376 87.297 -8.255 1.00 48.50 310 TYR B C 1
ATOM 4442 O O . TYR B 1 310 ? 35.181 88.341 -7.631 1.00 47.77 310 TYR B O 1
ATOM 4451 N N . HIS B 1 311 ? 36.289 87.190 -9.216 1.00 49.88 311 HIS B N 1
ATOM 4452 C CA . HIS B 1 311 ? 37.138 88.317 -9.589 1.00 52.30 311 HIS B CA 1
ATOM 4453 C C . HIS B 1 311 ? 36.355 89.515 -10.126 1.00 53.49 311 HIS B C 1
ATOM 4454 O O . HIS B 1 311 ? 36.764 90.663 -9.931 1.00 53.55 311 HIS B O 1
ATOM 4469 N N . TYR B 1 313 ? 34.060 90.767 -8.988 1.00 56.40 313 TYR B N 1
ATOM 4470 C CA . TYR B 1 313 ? 33.722 91.563 -7.817 1.00 56.49 313 TYR B CA 1
ATOM 4471 C C . TYR B 1 313 ? 34.939 91.832 -6.931 1.00 57.16 313 TYR B C 1
ATOM 4472 O O . TYR B 1 313 ? 35.017 92.869 -6.274 1.00 57.47 313 TYR B O 1
ATOM 4481 N N . ASN B 1 314 ? 35.887 90.899 -6.913 1.00 57.97 314 ASN B N 1
ATOM 4482 C CA . ASN B 1 314 ? 37.096 91.056 -6.108 1.00 58.44 314 ASN B CA 1
ATOM 4483 C C . ASN B 1 314 ? 38.328 90.794 -6.969 1.00 59.31 314 ASN B C 1
ATOM 4484 O O . ASN B 1 314 ? 38.775 89.655 -7.110 1.00 59.64 314 ASN B O 1
ATOM 4489 N N . ARG B 1 315 ? 38.867 91.869 -7.533 1.00 60.13 315 ARG B N 1
ATOM 4490 C CA . ARG B 1 315 ? 40.030 91.826 -8.411 1.00 61.07 315 ARG B CA 1
ATOM 4491 C C . ARG B 1 315 ? 41.170 90.884 -8.027 1.00 60.91 315 ARG B C 1
ATOM 4492 O O . ARG B 1 315 ? 41.424 89.896 -8.716 1.00 60.90 315 ARG B O 1
ATOM 4500 N N . HIS B 1 316 ? 41.861 91.198 -6.935 1.00 60.99 316 HIS B N 1
ATOM 4501 C CA . HIS B 1 316 ? 43.009 90.402 -6.504 1.00 60.96 316 HIS B CA 1
ATOM 4502 C C . HIS B 1 316 ? 42.841 89.547 -5.250 1.00 59.94 316 HIS B C 1
ATOM 4503 O O . HIS B 1 316 ? 43.494 89.793 -4.235 1.00 60.16 316 HIS B O 1
ATOM 4510 N N . GLN B 1 317 ? 41.979 88.539 -5.329 1.00 58.42 317 GLN B N 1
ATOM 4511 C CA . GLN B 1 317 ? 41.745 87.616 -4.218 1.00 56.69 317 GLN B CA 1
ATOM 4512 C C . GLN B 1 317 ? 40.945 86.407 -4.676 1.00 55.03 317 GLN B C 1
ATOM 4513 O O . GLN B 1 317 ? 39.968 86.542 -5.413 1.00 54.92 317 GLN B O 1
ATOM 4519 N N . TYR B 1 318 ? 41.367 85.225 -4.242 1.00 53.01 318 TYR B N 1
ATOM 4520 C CA . TYR B 1 318 ? 40.682 83.995 -4.598 1.00 50.46 318 TYR B CA 1
ATOM 4521 C C . TYR B 1 318 ? 39.787 83.656 -3.405 1.00 47.67 318 TYR B C 1
ATOM 4522 O O . TYR B 1 318 ? 40.159 83.892 -2.254 1.00 47.56 318 TYR B O 1
ATOM 4531 N N . PRO B 1 319 ? 38.594 83.141 -3.670 1.00 43.80 319 PRO B N 1
ATOM 4532 C CA . PRO B 1 319 ? 37.656 82.788 -2.601 1.00 41.16 319 PRO B CA 1
ATOM 4533 C C . PRO B 1 319 ? 37.844 81.430 -1.940 1.00 38.79 319 PRO B C 1
ATOM 4534 O O . PRO B 1 319 ? 38.545 80.556 -2.449 1.00 37.46 319 PRO B O 1
ATOM 4538 N N . PHE B 1 320 ? 37.214 81.285 -0.780 1.00 37.62 320 PHE B N 1
ATOM 4539 C CA . PHE B 1 320 ? 37.208 80.022 -0.068 1.00 36.32 320 PHE B CA 1
ATOM 4540 C C . PHE B 1 320 ? 36.057 79.330 -0.776 1.00 35.64 320 PHE B C 1
ATOM 4541 O O . PHE B 1 320 ? 35.005 79.940 -0.977 1.00 36.31 320 PHE B O 1
ATOM 4549 N N . VAL B 1 321 ? 36.235 78.073 -1.163 1.00 33.56 321 VAL B N 1
ATOM 4550 C CA . VAL B 1 321 ? 35.160 77.394 -1.862 1.00 31.87 321 VAL B CA 1
ATOM 4551 C C . VAL B 1 321 ? 34.877 75.966 -1.440 1.00 30.65 321 VAL B C 1
ATOM 4552 O O . VAL B 1 321 ? 35.784 75.149 -1.306 1.00 29.07 321 VAL B O 1
ATOM 4556 N N . VAL B 1 322 ? 33.594 75.686 -1.235 1.00 29.39 322 VAL B N 1
ATOM 4557 C CA . VAL B 1 322 ? 33.110 74.351 -0.902 1.00 28.61 322 VAL B CA 1
ATOM 4558 C C . VAL B 1 322 ? 31.855 74.243 -1.750 1.00 28.65 322 VAL B C 1
ATOM 4559 O O . VAL B 1 322 ? 30.813 74.821 -1.422 1.00 28.60 322 VAL B O 1
ATOM 4563 N N . LEU B 1 323 ? 31.981 73.528 -2.862 1.00 27.98 323 LEU B N 1
ATOM 4564 C CA . LEU B 1 323 ? 30.882 73.362 -3.794 1.00 27.65 323 LEU B CA 1
ATOM 4565 C C . LEU B 1 323 ? 30.627 71.914 -4.167 1.00 26.33 323 LEU B C 1
ATOM 4566 O O . LEU B 1 323 ? 31.513 71.227 -4.680 1.00 25.20 323 LEU B O 1
ATOM 4571 N N . ASN B 1 324 ? 29.414 71.452 -3.893 1.00 25.43 324 ASN B N 1
ATOM 4572 C CA . ASN B 1 324 ? 29.029 70.102 -4.260 1.00 25.28 324 ASN B CA 1
ATOM 4573 C C . ASN B 1 324 ? 28.022 70.206 -5.400 1.00 24.81 324 ASN B C 1
ATOM 4574 O O . ASN B 1 324 ? 27.058 70.963 -5.323 1.00 24.19 324 ASN B O 1
ATOM 4579 N N . ILE B 1 325 ? 28.266 69.446 -6.458 1.00 26.08 325 ILE B N 1
ATOM 4580 C CA . ILE B 1 325 ? 27.383 69.419 -7.615 1.00 26.31 325 ILE B CA 1
ATOM 4581 C C . ILE B 1 325 ? 26.668 68.078 -7.566 1.00 25.49 325 ILE B C 1
ATOM 4582 O O . ILE B 1 325 ? 27.286 67.032 -7.759 1.00 25.15 325 ILE B O 1
ATOM 4587 N N . SER B 1 326 ? 25.371 68.113 -7.288 1.00 24.46 326 SER B N 1
ATOM 4588 C CA . SER B 1 326 ? 24.584 66.896 -7.197 1.00 26.01 326 SER B CA 1
ATOM 4589 C C . SER B 1 326 ? 23.785 66.711 -8.483 1.00 28.26 326 SER B C 1
ATOM 4590 O O . SER B 1 326 ? 22.970 67.562 -8.838 1.00 27.45 326 SER B O 1
ATOM 4593 N N . VAL B 1 327 ? 24.021 65.601 -9.177 1.00 30.46 327 VAL B N 1
ATOM 4594 C CA . VAL B 1 327 ? 23.324 65.331 -10.430 1.00 34.72 327 VAL B CA 1
ATOM 4595 C C . VAL B 1 327 ? 23.088 63.841 -10.668 1.00 37.43 327 VAL B C 1
ATOM 4596 O O . VAL B 1 327 ? 23.916 63.005 -10.299 1.00 37.27 327 VAL B O 1
ATOM 4600 N N . ASP B 1 328 ? 21.951 63.524 -11.289 1.00 41.83 328 ASP B N 1
ATOM 4601 C CA . ASP B 1 328 ? 21.588 62.141 -11.595 1.00 45.75 328 ASP B CA 1
ATOM 4602 C C . ASP B 1 328 ? 22.751 61.412 -12.254 1.00 47.52 328 ASP B C 1
ATOM 4603 O O . ASP B 1 328 ? 23.535 62.004 -12.992 1.00 47.51 328 ASP B O 1
ATOM 4608 N N . SER B 1 329 ? 22.838 60.119 -11.959 1.00 50.85 329 SER B N 1
ATOM 4609 C CA . SER B 1 329 ? 23.876 59.219 -12.465 1.00 53.93 329 SER B CA 1
ATOM 4610 C C . SER B 1 329 ? 24.311 59.421 -13.907 1.00 56.36 329 SER B C 1
ATOM 4611 O O . SER B 1 329 ? 25.496 59.604 -14.188 1.00 56.93 329 SER B O 1
ATOM 4614 N N . GLU B 1 330 ? 23.345 59.356 -14.811 1.00 58.75 330 GLU B N 1
ATOM 4615 C CA . GLU B 1 330 ? 23.575 59.501 -16.243 1.00 61.07 330 GLU B CA 1
ATOM 4616 C C . GLU B 1 330 ? 24.344 60.722 -16.729 1.00 62.51 330 GLU B C 1
ATOM 4617 O O . GLU B 1 330 ? 24.933 60.684 -17.812 1.00 63.52 330 GLU B O 1
ATOM 4623 N N . CYS B 1 331 ? 24.298 61.807 -15.969 1.00 63.31 331 CYS B N 1
ATOM 4624 C CA . CYS B 1 331 ? 24.958 63.034 -16.386 1.00 64.05 331 CYS B CA 1
ATOM 4625 C C . CYS B 1 331 ? 26.447 63.115 -16.108 1.00 64.47 331 CYS B C 1
ATOM 4626 O O . CYS B 1 331 ? 27.097 64.105 -16.441 1.00 64.67 331 CYS B O 1
ATOM 4629 N N . VAL B 1 332 ? 26.972 62.048 -15.526 1.00 65.15 332 VAL B N 1
ATOM 4630 C CA . VAL B 1 332 ? 28.375 61.963 -15.153 1.00 65.90 332 VAL B CA 1
ATOM 4631 C C . VAL B 1 332 ? 29.003 60.779 -15.873 1.00 66.37 332 VAL B C 1
ATOM 4632 O O . VAL B 1 332 ? 28.292 59.877 -16.339 1.00 66.49 332 VAL B O 1
ATOM 4636 N N . ASP B 1 333 ? 30.325 60.772 -15.966 1.00 66.81 333 ASP B N 1
ATOM 4637 C CA . ASP B 1 333 ? 31.019 59.655 -16.593 1.00 67.43 333 ASP B CA 1
ATOM 4638 C C . ASP B 1 333 ? 32.494 59.775 -16.272 1.00 67.35 333 ASP B C 1
ATOM 4639 O O . ASP B 1 333 ? 32.987 60.875 -16.026 1.00 67.71 333 ASP B O 1
ATOM 4644 N N . ILE B 1 343 ? 36.622 64.265 -13.038 1.00 67.49 343 ILE B N 1
ATOM 4645 C CA . ILE B 1 343 ? 35.399 63.591 -13.460 1.00 67.32 343 ILE B CA 1
ATOM 4646 C C . ILE B 1 343 ? 34.670 64.452 -14.492 1.00 67.01 343 ILE B C 1
ATOM 4647 O O . ILE B 1 343 ? 34.480 65.651 -14.287 1.00 67.07 343 ILE B O 1
ATOM 4652 N N . LEU B 1 344 ? 34.263 63.835 -15.598 1.00 66.36 344 LEU B N 1
ATOM 4653 C CA . LEU B 1 344 ? 33.579 64.558 -16.666 1.00 65.70 344 LEU B CA 1
ATOM 4654 C C . LEU B 1 344 ? 32.057 64.501 -16.555 1.00 64.72 344 LEU B C 1
ATOM 4655 O O . LEU B 1 344 ? 31.490 63.487 -16.146 1.00 64.77 344 LEU B O 1
ATOM 4660 N N . LEU B 1 345 ? 31.403 65.595 -16.936 1.00 63.42 345 LEU B N 1
ATOM 4661 C CA . LEU B 1 345 ? 29.948 65.690 -16.866 1.00 61.62 345 LEU B CA 1
ATOM 4662 C C . LEU B 1 345 ? 29.310 65.975 -18.226 1.00 60.69 345 LEU B C 1
ATOM 4663 O O . LEU B 1 345 ? 29.933 66.480 -19.129 1.00 60.52 345 LEU B O 1
ATOM 4668 N N . GLN B 1 346 ? 28.033 65.632 -18.338 1.00 59.83 346 GLN B N 1
ATOM 4669 C CA . GLN B 1 346 ? 27.259 65.855 -19.555 1.00 58.66 346 GLN B CA 1
ATOM 4670 C C . GLN B 1 346 ? 26.323 67.010 -19.294 1.00 57.13 346 GLN B C 1
ATOM 4671 O O . GLN B 1 346 ? 25.793 67.144 -18.208 1.00 56.90 346 GLN B O 1
ATOM 4677 N N . GLU B 1 347 ? 26.133 67.847 -20.304 1.00 55.27 347 GLU B N 1
ATOM 4678 C CA . GLU B 1 347 ? 25.286 69.032 -20.196 1.00 54.15 347 GLU B CA 1
ATOM 4679 C C . GLU B 1 347 ? 25.996 69.983 -19.240 1.00 52.27 347 GLU B C 1
ATOM 4680 O O . GLU B 1 347 ? 25.356 70.691 -18.462 1.00 51.53 347 GLU B O 1
ATOM 4686 N N . GLU B 1 348 ? 27.324 69.990 -19.295 1.00 50.15 348 GLU B N 1
ATOM 4687 C CA . GLU B 1 348 ? 28.105 70.843 -18.410 1.00 48.47 348 GLU B CA 1
ATOM 4688 C C . GLU B 1 348 ? 27.847 72.326 -18.626 1.00 47.00 348 GLU B C 1
ATOM 4689 O O . GLU B 1 348 ? 27.933 73.116 -17.685 1.00 46.94 348 GLU B O 1
ATOM 4695 N N . LYS B 1 349 ? 27.531 72.712 -19.859 1.00 45.01 349 LYS B N 1
ATOM 4696 C CA . LYS B 1 349 ? 27.268 74.115 -20.144 1.00 42.84 349 LYS B CA 1
ATOM 4697 C C . LYS B 1 349 ? 26.055 74.608 -19.365 1.00 40.29 349 LYS B C 1
ATOM 4698 O O . LYS B 1 349 ? 26.003 75.769 -18.960 1.00 39.50 349 LYS B O 1
ATOM 4704 N N . LEU B 1 350 ? 25.081 73.728 -19.153 1.00 37.71 350 LEU B N 1
ATOM 4705 C CA . LEU B 1 350 ? 23.898 74.099 -18.384 1.00 36.22 350 LEU B CA 1
ATOM 4706 C C . LEU B 1 350 ? 24.315 74.318 -16.927 1.00 35.08 350 LEU B C 1
ATOM 4707 O O . LEU B 1 350 ? 23.797 75.202 -16.244 1.00 34.63 350 LEU B O 1
ATOM 4712 N N . LEU B 1 351 ? 25.263 73.510 -16.462 1.00 33.75 351 LEU B N 1
ATOM 4713 C CA . LEU B 1 351 ? 25.752 73.620 -15.095 1.00 33.87 351 LEU B CA 1
ATOM 4714 C C . LEU B 1 351 ? 26.503 74.932 -14.919 1.00 33.89 351 LEU B C 1
ATOM 4715 O O . LEU B 1 351 ? 26.378 75.598 -13.890 1.00 33.97 351 LEU B O 1
ATOM 4720 N N . LEU B 1 352 ? 27.288 75.293 -15.927 1.00 33.87 352 LEU B N 1
ATOM 4721 C CA . LEU B 1 352 ? 28.053 76.532 -15.880 1.00 34.23 352 LEU B CA 1
ATOM 4722 C C . LEU B 1 352 ? 27.101 77.717 -15.915 1.00 33.96 352 LEU B C 1
ATOM 4723 O O . LEU B 1 352 ? 27.298 78.703 -15.205 1.00 33.98 352 LEU B O 1
ATOM 4728 N N . ALA B 1 353 ? 26.058 77.611 -16.735 1.00 34.53 353 ALA B N 1
ATOM 4729 C CA . ALA B 1 353 ? 25.066 78.676 -16.844 1.00 34.63 353 ALA B CA 1
ATOM 4730 C C . ALA B 1 353 ? 24.372 78.868 -15.497 1.00 34.83 353 ALA B C 1
ATOM 4731 O O . ALA B 1 353 ? 24.130 79.998 -15.058 1.00 34.67 353 ALA B O 1
ATOM 4733 N N . VAL B 1 354 ? 24.044 77.756 -14.845 1.00 34.19 354 VAL B N 1
ATOM 4734 C CA . VAL B 1 354 ? 23.387 77.809 -13.544 1.00 33.59 354 VAL B CA 1
ATOM 4735 C C . VAL B 1 354 ? 24.354 78.359 -12.497 1.00 32.61 354 VAL B C 1
ATOM 4736 O O . VAL B 1 354 ? 23.999 79.219 -11.698 1.00 32.15 354 VAL B O 1
ATOM 4740 N N . LEU B 1 355 ? 25.583 77.859 -12.522 1.00 32.53 355 LEU B N 1
ATOM 4741 C CA . LEU B 1 355 ? 26.602 78.278 -11.571 1.00 33.83 355 LEU B CA 1
ATOM 4742 C C . LEU B 1 355 ? 26.904 79.776 -11.663 1.00 34.48 355 LEU B C 1
ATOM 4743 O O . LEU B 1 355 ? 26.925 80.471 -10.650 1.00 33.90 355 LEU B O 1
ATOM 4748 N N . LYS B 1 356 ? 27.127 80.275 -12.877 1.00 35.40 356 LYS B N 1
ATOM 4749 C CA . LYS B 1 356 ? 27.420 81.694 -13.061 1.00 36.01 356 LYS B CA 1
ATOM 4750 C C . LYS B 1 356 ? 26.250 82.587 -12.651 1.00 36.18 356 LYS B C 1
ATOM 4751 O O . LYS B 1 356 ? 26.426 83.579 -11.939 1.00 35.94 356 LYS B O 1
ATOM 4757 N N . THR B 1 357 ? 25.055 82.235 -13.111 1.00 35.68 357 THR B N 1
ATOM 4758 C CA . THR B 1 357 ? 23.862 83.004 -12.781 1.00 34.67 357 THR B CA 1
ATOM 4759 C C . THR B 1 357 ? 23.685 83.084 -11.270 1.00 34.19 357 THR B C 1
ATOM 4760 O O . THR B 1 357 ? 23.368 84.141 -10.723 1.00 34.04 357 THR B O 1
ATOM 4764 N N . SER B 1 358 ? 23.888 81.954 -10.599 1.00 33.16 358 SER B N 1
ATOM 4765 C CA . SER B 1 358 ? 23.740 81.891 -9.155 1.00 32.41 358 SER B CA 1
ATOM 4766 C C . SER B 1 358 ? 24.756 82.778 -8.434 1.00 32.07 358 SER B C 1
ATOM 4767 O O . SER B 1 358 ? 24.391 83.567 -7.563 1.00 32.34 358 SER B O 1
ATOM 4770 N N . LEU B 1 359 ? 26.027 82.649 -8.799 1.00 32.43 359 LEU B N 1
ATOM 4771 C CA . LEU B 1 359 ? 27.080 83.437 -8.163 1.00 33.60 359 LEU B CA 1
ATOM 4772 C C . LEU B 1 359 ? 26.851 84.937 -8.295 1.00 34.47 359 LEU B C 1
ATOM 4773 O O . LEU B 1 359 ? 27.064 85.692 -7.345 1.00 34.56 359 LEU B O 1
ATOM 4778 N N . ILE B 1 360 ? 26.413 85.372 -9.472 1.00 35.38 360 ILE B N 1
ATOM 4779 C CA . ILE B 1 360 ? 26.157 86.790 -9.688 1.00 36.89 360 ILE B CA 1
ATOM 4780 C C . ILE B 1 360 ? 25.016 87.252 -8.790 1.00 36.94 360 ILE B C 1
ATOM 4781 O O . ILE B 1 360 ? 25.072 88.336 -8.213 1.00 37.27 360 ILE B O 1
ATOM 4786 N N . GLY B 1 361 ? 23.984 86.425 -8.666 1.00 37.76 361 GLY B N 1
ATOM 4787 C CA . GLY B 1 361 ? 22.863 86.782 -7.815 1.00 38.77 361 GLY B CA 1
ATOM 4788 C C . GLY B 1 361 ? 23.301 86.943 -6.368 1.00 39.31 361 GLY B C 1
ATOM 4789 O O . GLY B 1 361 ? 22.784 87.780 -5.635 1.00 39.23 361 GLY B O 1
ATOM 4798 N N . PHE B 1 363 ? 26.570 87.617 -5.359 1.00 43.16 363 PHE B N 1
ATOM 4799 C CA . PHE B 1 363 ? 27.516 88.718 -5.285 1.00 45.47 363 PHE B CA 1
ATOM 4800 C C . PHE B 1 363 ? 26.954 90.123 -5.494 1.00 47.72 363 PHE B C 1
ATOM 4801 O O . PHE B 1 363 ? 27.482 91.078 -4.927 1.00 48.04 363 PHE B O 1
ATOM 4809 N N . ASP B 1 364 ? 25.903 90.269 -6.299 1.00 49.94 364 ASP B N 1
ATOM 4810 C CA . ASP B 1 364 ? 25.313 91.593 -6.485 1.00 52.54 364 ASP B CA 1
ATOM 4811 C C . ASP B 1 364 ? 24.689 91.950 -5.145 1.00 54.22 364 ASP B C 1
ATOM 4812 O O . ASP B 1 364 ? 24.564 93.120 -4.792 1.00 54.84 364 ASP B O 1
ATOM 4817 N N . SER B 1 365 ? 24.300 90.911 -4.410 1.00 56.14 365 SER B N 1
ATOM 4818 C CA . SER B 1 365 ? 23.669 91.055 -3.103 1.00 57.89 365 SER B CA 1
ATOM 4819 C C . SER B 1 365 ? 24.685 91.373 -2.009 1.00 58.80 365 SER B C 1
ATOM 4820 O O . SER B 1 365 ? 25.901 91.323 -2.291 1.00 59.55 365 SER B O 1
#

GO terms:
  GO:0005515 protein binding (F, IPI)
  GO:0003677 DNA binding (F, IDA)
  GO:0003697 single-stranded DNA binding (F, IDA)
  GO:0032138 single base insertion or deletion binding (F, IDA)
  GO:0032407 MutSalpha complex binding (F, IDA)
  GO:0006298 mismatch repair (P, IDA)
  GO:0005634 nucleus (C, IC)
  GO:0005634 nucleus (C, IDA)
  GO:0005634 nucleus (C, EXP)
  GO:0016887 ATP hydrolysis activity (F, EXP)
  GO:0005654 nucleoplasm (C, TAS)
  GO:0004519 endonuclease activity (F, TAS)
  GO:0006298 mismatch repair (P, TAS)
  GO:0005654 nucleoplasm (C, IDA)
  GO:0000710 meiotic mismatch repair (P, IDA)
  GO:0005634 nucleus (C, IPI)
  GO:0006298 mismatch repair (P, IMP)

Sequence (615 aa):
GQVVLSLSTAVKELVENSLDAGATNIDLKLKDYGVDLIEVSDNGCGVEEENFEGLTLADLTQVETFGFRGEALSSLCALSDVTISTCHASAKVGTRLFDHNGKIIQKTPYPRPRGTTVSVQQLFSTLPVRHKEFQRNIKKEYAKVQVLHAYCIISAGIRVSCTNQLGQGKRQPVVCTGGSPSIKENIGSVFGQKQLQSLIPFVQLPPSDSVCEEYGLSCSDALHNLFYISGFISQCTHGVGRSSTDRQFFFINRRPCDPAKVCRLVNEVYHYNRHQYPFVVLNISVDSECVDINQILLQEEKLLLAVLKTSLIGFDSLSLSTAVKELVENSLDAGATNIDLKLKDYGVDLIEVSDNGCGVEEENFEGLTLGEALSSLCALSDVTISTCHASAKVGTRLFDHNGKIIQKTPYPRPRGTTVSVQQLFSTLPVRHKEFQRNIKKEYAKVQVLHAYCIISAGIRVSCTNQLGQGKRQPVVCTGGSPSIKENIGSVFGQKQLQSLIPFVQLPPSDSVCEEYGLSCSDALHNLFYISGFISQCTHGVGRSSTDRQFFFINRRPCDPAKVCRLVNEVYHYNRHQYPFVVLNISVDSECVDILLQEEKLLLAVLKTSLIGFDS

Foldseek 3Di:
DAEDAFPLLLLLQVVVVQVVLVFQEWEWEAEQLCQFKTKIWTQGQWDDPVCQLVPQQLDPNVLYAYADRRHNLNRLQLFFPKKKWADGPPDPFIWIWAHNRSGTPDIDTHHDHHTMMIMGGNGRPNPVVVSVVCNVCSVVSSLNLLSVLLLLLLDAQHWYFYWYHYDPDDTHGSFIADRHRHSLRSNCRGPNVVLSVFKDKQDWDQQDPVLCVVLVHDPVLSVPDFKDKIWMKGLLDPPRAAQDQSAAFEEEQSHTDCQPVLLVLQQVLSCVNVRHGMRYDMYIYGDCVQWHDVRIGGPSVSSVSSRNSRRSNVSPD/DAQLVLLLVLVVVQVVLVFQEWEWEAEALDQFKTKIWTQGQWDDPVCLVCCLCVPSVVCLLLFFPKKKWADGPVGPFIKIFAHNRRDTPDIDTHHDHHTMMIMRGNGRPNPVVSSVVCVVCVVVRSLNVLSQLLCLLLSAQHWYWYWYHYDPHDIGTQFIQDNHNDSLSSNCRNPNPVLSVQKDKFDWDQQDQVLCVVLPHHPCVSVPPFKDKIDMKGQLPEPRAAQDQSAAFEEEQSHTDDDPVLLVLQQVLSCVHVRHGMHYDMYIYGDPVQPPVDGHPVSSVSSRSNRRSVVSVD

Organism: Homo sapiens (NCBI:txid9606)

CATH classification: 3.30.565.10 (+1 more: 3.30.230.10)